Protein AF-0000000081670025 (afdb_homodimer)

Solvent-accessible surface area (backbone atoms only — not comparable to full-atom values): 29583 Å² total; per-residue (Å²): 108,69,62,56,50,52,50,50,52,45,50,52,48,30,52,49,38,34,50,50,49,58,50,45,75,77,44,78,66,76,67,54,85,48,61,70,38,29,36,35,31,32,37,15,29,43,67,49,32,28,47,32,52,45,54,45,30,77,48,47,16,35,38,36,28,29,6,68,49,45,66,37,10,43,52,39,26,49,56,33,40,72,72,73,31,54,50,47,56,45,68,40,54,57,63,38,54,66,56,44,50,53,49,46,54,48,40,39,71,75,78,37,75,51,30,30,41,34,48,47,38,66,60,72,77,62,36,47,70,87,74,43,54,67,69,47,41,51,47,19,32,30,40,37,22,53,20,53,57,48,54,45,61,59,42,44,60,61,12,56,74,65,44,38,29,34,43,33,42,54,51,28,47,43,27,78,46,40,38,17,35,27,24,47,40,11,12,12,20,8,14,31,46,17,32,50,43,4,44,50,38,32,37,58,65,73,61,42,83,36,44,42,54,26,42,33,24,40,51,62,47,67,40,61,67,54,30,48,51,45,60,32,83,89,60,40,80,77,67,36,53,45,67,59,53,25,53,50,51,52,51,30,63,31,45,62,37,50,70,45,52,38,60,70,80,53,66,49,47,59,44,54,54,48,72,44,32,73,68,17,46,48,48,50,31,56,65,23,23,46,47,55,14,39,78,52,45,65,33,64,68,75,68,81,118,108,68,64,54,50,51,48,51,52,46,50,51,48,30,51,48,36,33,49,49,50,57,49,44,76,76,44,76,67,74,68,54,86,47,63,70,36,28,35,34,31,31,38,15,30,44,70,48,32,27,48,33,52,45,55,44,32,76,48,48,16,33,38,37,28,27,7,68,49,46,68,36,11,44,52,39,26,49,56,32,39,71,72,73,30,53,50,47,57,43,68,38,53,58,64,38,53,68,56,44,48,52,48,47,55,49,40,38,73,75,76,39,75,52,31,28,41,34,48,48,37,67,60,71,76,61,37,47,70,87,73,42,54,65,69,48,41,50,47,19,32,30,40,38,23,55,20,53,55,48,55,44,61,58,41,42,59,62,12,57,75,65,42,38,29,33,42,33,41,54,51,28,48,44,28,77,47,40,38,18,36,27,24,46,39,11,12,12,20,8,14,31,45,17,32,49,44,3,44,49,36,33,36,58,66,72,62,42,82,38,44,43,54,28,43,33,25,41,50,61,46,66,41,59,67,53,30,50,53,44,60,32,81,88,60,40,82,76,67,35,56,44,65,59,51,25,51,50,50,51,50,30,63,31,45,64,38,51,70,46,52,39,60,70,81,53,65,49,47,60,44,55,54,47,70,43,31,74,67,17,46,48,48,50,31,55,66,23,23,46,48,55,15,39,78,52,45,65,34,63,70,75,69,82,119

Sequence (610 aa):
MLVLFEVTWALLKITWYNMVGVWRCFVAPAKKSLVGEIVLITGAGSGIGRLMAINFAKQGCKLVIWDIDKDGGDKTADQITALGATAHSYRCDVTNKDEVYRLAEQVKKDVGSVTILVNNAGVVAGTNFLDCPDELILRSMNVNAISNFWTVKAFAPSMIAKNHGHIVTISSMAGTGGTAGMVEYCASKFASVGFHEALYCEFVKEGYDGVHMTLVLPYKIDTGMFDGLELRRGFSPPALRPEYVADKVLHAVQTNQKILIMPRDLYIAPWLKSWLSVDAAIVLAELSGALTAMDTFVGRKKKETMLVLFEVTWALLKITWYNMVGVWRCFVAPAKKSLVGEIVLITGAGSGIGRLMAINFAKQGCKLVIWDIDKDGGDKTADQITALGATAHSYRCDVTNKDEVYRLAEQVKKDVGSVTILVNNAGVVAGTNFLDCPDELILRSMNVNAISNFWTVKAFAPSMIAKNHGHIVTISSMAGTGGTAGMVEYCASKFASVGFHEALYCEFVKEGYDGVHMTLVLPYKIDTGMFDGLELRRGFSPPALRPEYVADKVLHAVQTNQKILIMPRDLYIAPWLKSWLSVDAAIVLAELSGALTAMDTFVGRKKKET

Nearest PDB structures (foldseek):
  8g89-assembly1_A  TM=9.034E-01  e=5.245E-33  Canis lupus familiaris
  8g9v-assembly1_B  TM=9.029E-01  e=8.606E-33  Homo sapiens
  9av4-assembly1_A  TM=9.307E-01  e=5.182E-32  Homo sapiens
  9av4-assembly1_B  TM=9.512E-01  e=2.757E-31  Homo sapiens
  8g93-assembly1_A  TM=9.113E-01  e=4.871E-32  Canis lupus familiaris

Radius of gyration: 24.09 Å; Cα contacts (8 Å, |Δi|>4): 1299; chains: 2; bounding box: 64×72×58 Å

Foldseek 3Di:
DVVVVVVVVVVVVVVVVVVVVVVCVPPFDFFAQCAAAEEEEAPLLDFLNLLLQLVSLVSNYAYEYEYLPQVSQVVSQVVSVVVVGHYHYDYDDLLDLVRLLVVLVVCCVPPRAHAEYALDFAAFQQAFDVPGDPVRLVVRQSRQAVSLVSNCVNRVVVCQVVLGHEYEREAAPLLVDPEGRTRSNSVNSVNNVVVQVVVVVVCVVVPSNNYFYEYEHEYAAPDLAFPFQDWDPPLDDDHHYSNVSSVVVSSCRRRSPHYHYPPPVCVCVNVVVVPDDPVRVVVSCVVGVRHCRSVRTDGNPPPPD/DVVVVVVVVVVVVVVVVVVVVVVCVPPFDFFAQCAAAEEEEEPLLDFLNLLLQLVSLVSNYAYEYEYLPQVSQVVSQVVSVVVVGHYHYDYDDLLDLVRLLVVLVVCCVPPRAHAEYALDFAAFQQAFDVPGDPVRLVVRQSNQAVSLVSNCVNRVVVCQVVLGHEYEREAAPLLVDPEGRTRSNSVNSVNNVVVQVVVVVVCVVVPSNNYFYEYEHEYAAPDLAFPFQDWDPPLDDDHHYSNVSSVVVSSCRRRSPHYHYPPPVCVCVNVVVVPDDPVRVVVSCVVGVRHCRSVRTDGNPPPPD

pLDDT: mean 94.37, std 9.37, range [22.47, 98.94]

InterPro domains:
  IPR002347 Short-chain dehydrogenase/reductase SDR [PF00106] (38-228)
  IPR002347 Short-chain dehydrogenase/reductase SDR [PR00080] (112-123)
  IPR002347 Short-chain dehydrogenase/reductase SDR [PR00080] (165-173)
  IPR002347 Short-chain dehydrogenase/reductase SDR [PR00080] (185-204)
  IPR002347 Short-chain dehydrogenase/reductase SDR [PR00081] (38-55)
  IPR002347 Short-chain dehydrogenase/reductase SDR [PR00081] (112-123)
  IPR002347 Short-chain dehydrogenase/reductase SDR [PR00081] (159-175)
  IPR002347 Short-chain dehydrogenase/reductase SDR [PR00081] (185-204)
  IPR002347 Short-chain dehydrogenase/reductase SDR [PR00081] (209-226)
  IPR036291 NAD(P)-binding domain superfamily [SSF51735] (33-278)

Organism: Saccoglossus kowalevskii (NCBI:txid10224)

Secondary structure (DSSP, 8-state):
-HHHHHHHHHHHHHHHHHHHHHHHTTSPPPPPP-TT-EEEEETTTSHHHHHHHHHHHHTT-EEEEEES-HHHHHHHHHHHHHTT--EEEEE--TT-HHHHHHHHHHHHHHT---SEEEE---------GGGS-HHHHHHHHIIIIIHHHHHHHHHHHHHHHHT-EEEEEE--GGGTS--TT-HHHHHHHHHHHHHHHHHHHHHHHHT-TTEEEEEEEE--B-SGGGTT----BTTBPPPBPHHHHHHHHHHHHHTT-SEEEESGGGGGHHHHHHT--HHHHHHHHHHHTGGGGGGG---------/-HHHHHHHHHHHHHHHHHHHHHHHTTSPPPPPP-TT-EEEEETTTSHHHHHHHHHHHHTT-EEEEEES-HHHHHHHHHHHHHTT--EEEEE--TT-HHHHHHHHHHHHHHT---SEEEE---------GGGS-HHHHHHHHIIIIIHHHHHHHHHHHHHHHHT-EEEEEE--GGGTS--TT-HHHHHHHHHHHHHHHHHHHHHHHHT-TTEEEEEEEE--BSSGGGTT----BTTBPPPBPHHHHHHHHHHHHHTT-SEEEESGGGGGHHHHHHT--HHHHHHHHHHHTGGGGGGG---------

Structure (mmCIF, N/CA/C/O backbone):
data_AF-0000000081670025-model_v1
#
loop_
_entity.id
_entity.type
_entity.pdbx_description
1 polymer 'Retinol dehydrogenase 10-like protein'
#
loop_
_atom_site.group_PDB
_atom_site.id
_atom_site.type_symbol
_atom_site.label_atom_id
_atom_site.label_alt_id
_atom_site.label_comp_id
_atom_site.label_asym_id
_atom_site.label_entity_id
_atom_site.label_seq_id
_atom_site.pdbx_PDB_ins_code
_atom_site.Cartn_x
_atom_site.Cartn_y
_atom_site.Cartn_z
_atom_site.occupancy
_atom_site.B_iso_or_equiv
_atom_site.auth_seq_id
_atom_site.auth_comp_id
_atom_site.auth_asym_id
_atom_site.auth_atom_id
_atom_site.pdbx_PDB_model_num
ATOM 1 N N . MET A 1 1 ? 24.453 14.938 -27.469 1 65.56 1 MET A N 1
ATOM 2 C CA . MET A 1 1 ? 24.203 13.961 -28.516 1 65.56 1 MET A CA 1
ATOM 3 C C . MET A 1 1 ? 23.906 12.586 -27.938 1 65.56 1 MET A C 1
ATOM 5 O O . MET A 1 1 ? 22.906 11.961 -28.312 1 65.56 1 MET A O 1
ATOM 9 N N . LEU A 1 2 ? 24.656 12.234 -26.906 1 78 2 LEU A N 1
ATOM 10 C CA . LEU A 1 2 ? 24.484 10.914 -26.297 1 78 2 LEU A CA 1
ATOM 11 C C . LEU A 1 2 ? 23.172 10.836 -25.531 1 78 2 LEU A C 1
ATOM 13 O O . LEU A 1 2 ? 22.453 9.836 -25.609 1 78 2 LEU A O 1
ATOM 17 N N . VAL A 1 3 ? 22.812 11.961 -25.047 1 82.75 3 VAL A N 1
ATOM 18 C CA . VAL A 1 3 ? 21.578 12 -24.266 1 82.75 3 VAL A CA 1
ATOM 19 C C . VAL A 1 3 ? 20.391 11.898 -25.203 1 82.75 3 VAL A C 1
ATOM 21 O O . VAL A 1 3 ? 19.422 11.172 -24.922 1 82.75 3 VAL A O 1
ATOM 24 N N . LEU A 1 4 ? 20.531 12.508 -26.312 1 86.56 4 LEU A N 1
ATOM 25 C CA . LEU A 1 4 ? 19.438 12.484 -27.281 1 86.56 4 LEU A CA 1
ATOM 26 C C . LEU A 1 4 ? 19.234 11.07 -27.828 1 86.56 4 LEU A C 1
ATOM 28 O O . LEU A 1 4 ? 18.094 10.633 -28 1 86.56 4 LEU A O 1
ATOM 32 N N . PHE A 1 5 ? 20.312 10.438 -28.109 1 89.81 5 PHE A N 1
ATOM 33 C CA . PHE A 1 5 ? 20.234 9.062 -28.594 1 89.81 5 PHE A CA 1
ATOM 34 C C . PHE A 1 5 ? 19.609 8.156 -27.531 1 89.81 5 PHE A C 1
ATOM 36 O O . PHE A 1 5 ? 18.766 7.316 -27.859 1 89.81 5 PHE A O 1
ATOM 43 N N . GLU A 1 6 ? 20.031 8.328 -26.375 1 89.94 6 GLU A N 1
ATOM 44 C CA . GLU A 1 6 ? 19.5 7.512 -25.281 1 89.94 6 GLU A CA 1
ATOM 45 C C . GLU A 1 6 ? 18 7.711 -25.125 1 89.94 6 GLU A C 1
ATOM 47 O O . GLU A 1 6 ? 17.25 6.746 -24.922 1 89.94 6 GLU A O 1
ATOM 52 N N . VAL A 1 7 ? 17.594 8.883 -25.25 1 91.44 7 VAL A N 1
ATOM 53 C CA . VAL A 1 7 ? 16.188 9.227 -25.094 1 91.44 7 VAL A CA 1
ATOM 54 C C . VAL A 1 7 ? 15.375 8.648 -26.266 1 91.44 7 VAL A C 1
ATOM 56 O O . VAL A 1 7 ? 14.305 8.062 -26.047 1 91.44 7 VAL A O 1
ATOM 59 N N . THR A 1 8 ? 15.945 8.789 -27.422 1 93.62 8 THR A N 1
ATOM 60 C CA . THR A 1 8 ? 15.258 8.258 -28.594 1 93.62 8 THR A CA 1
ATOM 61 C C . THR A 1 8 ? 15.141 6.742 -28.516 1 93.62 8 THR A C 1
ATOM 63 O O . THR A 1 8 ? 14.086 6.18 -28.828 1 93.62 8 THR A O 1
ATOM 66 N N . TRP A 1 9 ? 16.203 6.184 -28.156 1 93.75 9 TRP A N 1
ATOM 67 C CA . TRP A 1 9 ? 16.203 4.73 -28.031 1 93.75 9 TRP A CA 1
ATOM 68 C C . TRP A 1 9 ? 15.195 4.277 -26.969 1 93.75 9 TRP A C 1
ATOM 70 O O . TRP A 1 9 ? 14.477 3.297 -27.172 1 93.75 9 TRP A O 1
ATOM 80 N N . ALA A 1 10 ? 15.172 4.98 -25.875 1 93.31 10 ALA A N 1
ATOM 81 C CA . ALA A 1 10 ? 14.211 4.676 -24.828 1 93.31 10 ALA A CA 1
ATOM 82 C C . ALA A 1 10 ? 12.781 4.824 -25.312 1 93.31 10 ALA A C 1
ATOM 84 O O . ALA A 1 10 ? 11.922 3.986 -25.031 1 93.31 10 ALA A O 1
ATOM 85 N N . LEU A 1 11 ? 12.531 5.844 -26.094 1 94.94 11 LEU A N 1
ATOM 86 C CA . LEU A 1 11 ? 11.188 6.094 -26.609 1 94.94 11 LEU A CA 1
ATOM 87 C C . LEU A 1 11 ? 10.773 4.988 -27.578 1 94.94 11 LEU A C 1
ATOM 89 O O . LEU A 1 11 ? 9.617 4.562 -27.578 1 94.94 11 LEU A O 1
ATOM 93 N N . LEU A 1 12 ? 11.703 4.531 -28.375 1 96.5 12 LEU A N 1
ATOM 94 C CA . LEU A 1 12 ? 11.43 3.436 -29.297 1 96.5 12 LEU A CA 1
ATOM 95 C C . LEU A 1 12 ? 11.094 2.154 -28.531 1 96.5 12 LEU A C 1
ATOM 97 O O . LEU A 1 12 ? 10.148 1.448 -28.875 1 96.5 12 LEU A O 1
ATOM 101 N N . LYS A 1 13 ? 11.867 1.91 -27.547 1 96.56 13 LYS A N 1
ATOM 102 C CA . LYS A 1 13 ? 11.617 0.725 -26.734 1 96.56 13 LYS A CA 1
ATOM 103 C C . LYS A 1 13 ? 10.258 0.803 -26.047 1 96.56 13 LYS A C 1
ATOM 105 O O . LYS A 1 13 ? 9.516 -0.179 -26.016 1 96.56 13 LYS A O 1
ATOM 110 N N . ILE A 1 14 ? 9.961 1.932 -25.469 1 96.5 14 ILE A N 1
ATOM 111 C CA . ILE A 1 14 ? 8.695 2.141 -24.781 1 96.5 14 ILE A CA 1
ATOM 112 C C . ILE A 1 14 ? 7.531 1.906 -25.75 1 96.5 14 ILE A C 1
ATOM 114 O O . ILE A 1 14 ? 6.574 1.201 -25.422 1 96.5 14 ILE A O 1
ATOM 118 N N . THR A 1 15 ? 7.66 2.477 -26.922 1 96.62 15 THR A N 1
ATOM 119 C CA . THR A 1 15 ? 6.625 2.297 -27.938 1 96.62 15 THR A CA 1
ATOM 120 C C . THR A 1 15 ? 6.48 0.823 -28.312 1 96.62 15 THR A C 1
ATOM 122 O O . THR A 1 15 ? 5.363 0.306 -28.391 1 96.62 15 THR A O 1
ATOM 125 N N . TRP A 1 16 ? 7.602 0.173 -28.484 1 96.25 16 TRP A N 1
ATOM 126 C CA . TRP A 1 16 ? 7.602 -1.242 -28.844 1 96.25 16 TRP A CA 1
ATOM 127 C C . TRP A 1 16 ? 6.906 -2.074 -27.766 1 96.25 16 TRP A C 1
ATOM 129 O O . TRP A 1 16 ? 6.012 -2.865 -28.078 1 96.25 16 TRP A O 1
ATOM 139 N N . TYR A 1 17 ? 7.27 -1.875 -26.547 1 95.38 17 TYR A N 1
ATOM 140 C CA . TYR A 1 17 ? 6.715 -2.666 -25.453 1 95.38 17 TYR A CA 1
ATOM 141 C C . TYR A 1 17 ? 5.223 -2.391 -25.281 1 95.38 17 TYR A C 1
ATOM 143 O O . TYR A 1 17 ? 4.453 -3.297 -24.953 1 95.38 17 TYR A O 1
ATOM 151 N N . ASN A 1 18 ? 4.812 -1.187 -25.5 1 95.44 18 ASN A N 1
ATOM 152 C CA . ASN A 1 18 ? 3.387 -0.873 -25.438 1 95.44 18 ASN A CA 1
ATOM 153 C C . ASN A 1 18 ? 2.621 -1.551 -26.578 1 95.44 18 ASN A C 1
ATOM 155 O O . ASN A 1 18 ? 1.521 -2.062 -26.375 1 95.44 18 ASN A O 1
ATOM 159 N N . MET A 1 19 ? 3.229 -1.555 -27.703 1 95.12 19 MET A N 1
ATOM 160 C CA . MET A 1 19 ? 2.6 -2.223 -28.844 1 95.12 19 MET A CA 1
ATOM 161 C C . MET A 1 19 ? 2.492 -3.725 -28.609 1 95.12 19 MET A C 1
ATOM 163 O O . MET A 1 19 ? 1.478 -4.34 -28.938 1 95.12 19 MET A O 1
ATOM 167 N N . VAL A 1 20 ? 3.504 -4.262 -28.062 1 93.12 20 VAL A N 1
ATOM 168 C CA . VAL A 1 20 ? 3.477 -5.676 -27.703 1 93.12 20 VAL A CA 1
ATOM 169 C C . VAL A 1 20 ? 2.359 -5.941 -26.703 1 93.12 20 VAL A C 1
ATOM 171 O O . VAL A 1 20 ? 1.637 -6.934 -26.812 1 93.12 20 VAL A O 1
ATOM 174 N N . GLY A 1 21 ? 2.227 -5.066 -25.734 1 90.06 21 GLY A N 1
ATOM 175 C CA . GLY A 1 21 ? 1.142 -5.18 -24.766 1 90.06 21 GLY A CA 1
ATOM 176 C C . GLY A 1 21 ? -0.23 -5.188 -25.422 1 90.06 21 GLY A C 1
ATOM 177 O O . GLY A 1 21 ? -1.079 -6.016 -25.078 1 90.06 21 GLY A O 1
ATOM 178 N N . VAL A 1 22 ? -0.394 -4.32 -26.344 1 88.94 22 VAL A N 1
ATOM 179 C CA . VAL A 1 22 ? -1.662 -4.242 -27.062 1 88.94 22 VAL A CA 1
ATOM 180 C C . VAL A 1 22 ? -1.874 -5.508 -27.891 1 88.94 22 VAL A C 1
ATOM 182 O O . VAL A 1 22 ? -2.971 -6.07 -27.906 1 88.94 22 VAL A O 1
ATOM 185 N N . TRP A 1 23 ? -0.841 -5.938 -28.516 1 90.12 23 TRP A N 1
ATOM 186 C CA . TRP A 1 23 ? -0.904 -7.148 -29.344 1 90.12 23 TRP A CA 1
ATOM 187 C C . TRP A 1 23 ? -1.292 -8.359 -28.484 1 90.12 23 TRP A C 1
ATOM 189 O O . TRP A 1 23 ? -2.076 -9.203 -28.922 1 90.12 23 TRP A O 1
ATOM 199 N N . ARG A 1 24 ? -0.839 -8.422 -27.297 1 88.5 24 ARG A N 1
ATOM 200 C CA . ARG A 1 24 ? -1.065 -9.555 -26.406 1 88.5 24 ARG A CA 1
ATOM 201 C C . ARG A 1 24 ? -2.5 -9.562 -25.891 1 88.5 24 ARG A C 1
ATOM 203 O O . ARG A 1 24 ? -2.98 -10.586 -25.406 1 88.5 24 ARG A O 1
ATOM 210 N N . CYS A 1 25 ? -3.137 -8.445 -25.938 1 82.19 25 CYS A N 1
ATOM 211 C CA . CYS A 1 25 ? -4.555 -8.414 -25.594 1 82.19 25 CYS A CA 1
ATOM 212 C C . CYS A 1 25 ? -5.375 -9.219 -26.594 1 82.19 25 CYS A C 1
ATOM 214 O O . CYS A 1 25 ? -6.477 -9.672 -26.281 1 82.19 25 CYS A O 1
ATOM 216 N N . PHE A 1 26 ? -4.758 -9.461 -27.734 1 85.25 26 PHE A N 1
ATOM 217 C CA . PHE A 1 26 ? -5.504 -10.125 -28.797 1 85.25 26 PHE A CA 1
ATOM 218 C C . PHE A 1 26 ? -4.941 -11.516 -29.062 1 85.25 26 PHE A C 1
ATOM 220 O O . PHE A 1 26 ? -5.66 -12.406 -29.516 1 85.25 26 PHE A O 1
ATOM 227 N N . VAL A 1 27 ? -3.705 -11.641 -28.828 1 87.94 27 VAL A N 1
ATOM 228 C CA . VAL A 1 27 ? -3.037 -12.914 -29.078 1 87.94 27 VAL A CA 1
ATOM 229 C C . VAL A 1 27 ? -2.271 -13.359 -27.844 1 87.94 27 VAL A C 1
ATOM 231 O O . VAL A 1 27 ? -1.305 -12.711 -27.438 1 87.94 27 VAL A O 1
ATOM 234 N N . ALA A 1 28 ? -2.756 -14.461 -27.297 1 84.19 28 ALA A N 1
ATOM 235 C CA . ALA A 1 28 ? -2.068 -14.977 -26.125 1 84.19 28 ALA A CA 1
ATOM 236 C C . ALA A 1 28 ? -0.733 -15.609 -26.5 1 84.19 28 ALA A C 1
ATOM 238 O O . ALA A 1 28 ? -0.619 -16.25 -27.547 1 84.19 28 ALA A O 1
ATOM 239 N N . PRO A 1 29 ? 0.242 -15.375 -25.641 1 90.69 29 PRO A N 1
ATOM 240 C CA . PRO A 1 29 ? 1.51 -16.062 -25.875 1 90.69 29 PRO A CA 1
ATOM 241 C C . PRO A 1 29 ? 1.4 -17.578 -25.672 1 90.69 29 PRO A C 1
ATOM 243 O O . PRO A 1 29 ? 0.372 -18.062 -25.188 1 90.69 29 PRO A O 1
ATOM 246 N N . ALA A 1 30 ? 2.43 -18.234 -26.125 1 93.88 30 ALA A N 1
ATOM 247 C CA . ALA A 1 30 ? 2.5 -19.688 -25.922 1 93.88 30 ALA A CA 1
ATOM 248 C C . ALA A 1 30 ? 2.543 -20.031 -24.438 1 93.88 30 ALA A C 1
ATOM 250 O O . ALA A 1 30 ? 3.203 -19.344 -23.656 1 93.88 30 ALA A O 1
ATOM 251 N N . LYS A 1 31 ? 1.914 -21.094 -24.062 1 97.12 31 LYS A N 1
ATOM 252 C CA . LYS A 1 31 ? 1.863 -21.547 -22.672 1 97.12 31 LYS A CA 1
ATOM 253 C C . LYS A 1 31 ? 3.098 -22.359 -22.312 1 97.12 31 LYS A C 1
ATOM 255 O O . LYS A 1 31 ? 3.561 -23.172 -23.125 1 97.12 31 LYS A O 1
ATOM 260 N N . LYS A 1 32 ? 3.66 -22.078 -21.266 1 97.62 32 LYS A N 1
ATOM 261 C CA . LYS A 1 32 ? 4.719 -22.969 -20.766 1 97.62 32 LYS A CA 1
ATOM 262 C C . LYS A 1 32 ? 4.133 -24.188 -20.062 1 97.62 32 LYS A C 1
ATOM 264 O O . LYS A 1 32 ? 3.029 -24.125 -19.516 1 97.62 32 LYS A O 1
ATOM 269 N N . SER A 1 33 ? 4.859 -25.266 -20.156 1 98.19 33 SER A N 1
ATOM 270 C CA . SER A 1 33 ? 4.477 -26.484 -19.438 1 98.19 33 SER A CA 1
ATOM 271 C C . SER A 1 33 ? 4.711 -26.312 -17.938 1 98.19 33 SER A C 1
ATOM 273 O O . SER A 1 33 ? 5.699 -25.719 -17.516 1 98.19 33 SER A O 1
ATOM 275 N N . LEU A 1 34 ? 3.84 -26.906 -17.125 1 98.62 34 LEU A N 1
ATOM 276 C CA . LEU A 1 34 ? 3.986 -26.844 -15.68 1 98.62 34 LEU A CA 1
ATOM 277 C C . LEU A 1 34 ? 4.234 -28.234 -15.109 1 98.62 34 LEU A C 1
ATOM 279 O O . LEU A 1 34 ? 4.277 -28.406 -13.883 1 98.62 34 LEU A O 1
ATOM 283 N N . VAL A 1 35 ? 4.355 -29.172 -16.016 1 98.38 35 VAL A N 1
ATOM 284 C CA . VAL A 1 35 ? 4.551 -30.562 -15.586 1 98.38 35 VAL A CA 1
ATOM 285 C C . VAL A 1 35 ? 5.789 -30.656 -14.695 1 98.38 35 VAL A C 1
ATOM 287 O O . VAL A 1 35 ? 6.859 -30.156 -15.055 1 98.38 35 VAL A O 1
ATOM 290 N N . GLY A 1 36 ? 5.613 -31.156 -13.523 1 98.06 36 GLY A N 1
ATOM 291 C CA . GLY A 1 36 ? 6.734 -31.406 -12.633 1 98.06 36 GLY A CA 1
ATOM 292 C C . GLY A 1 36 ? 7.051 -30.234 -11.719 1 98.06 36 GLY A C 1
ATOM 293 O O . GLY A 1 36 ? 7.852 -30.375 -10.789 1 98.06 36 GLY A O 1
ATOM 294 N N . GLU A 1 37 ? 6.469 -29.094 -11.961 1 98.81 37 GLU A N 1
ATOM 295 C CA . GLU A 1 37 ? 6.691 -27.953 -11.102 1 98.81 37 GLU A CA 1
ATOM 296 C C . GLU A 1 37 ? 6.16 -28.203 -9.688 1 98.81 37 GLU A C 1
ATOM 298 O O . GLU A 1 37 ? 5.18 -28.922 -9.516 1 98.81 37 GLU A O 1
ATOM 303 N N . ILE A 1 38 ? 6.789 -27.672 -8.711 1 98.94 38 ILE A N 1
ATOM 304 C CA . ILE A 1 38 ? 6.328 -27.719 -7.332 1 98.94 38 ILE A CA 1
ATOM 305 C C . ILE A 1 38 ? 5.691 -26.375 -6.961 1 98.94 38 ILE A C 1
ATOM 307 O O . ILE A 1 38 ? 6.375 -25.344 -6.902 1 98.94 38 ILE A O 1
ATOM 311 N N . VAL A 1 39 ? 4.406 -26.406 -6.703 1 98.94 39 VAL A N 1
ATOM 312 C CA . VAL A 1 39 ? 3.619 -25.203 -6.477 1 98.94 39 VAL A CA 1
ATOM 313 C C . VAL A 1 39 ? 3.201 -25.125 -5.012 1 98.94 39 VAL A C 1
ATOM 315 O O . VAL A 1 39 ? 2.578 -26.047 -4.488 1 98.94 39 VAL A O 1
ATOM 318 N N . LEU A 1 40 ? 3.617 -24.078 -4.34 1 98.94 40 LEU A N 1
ATOM 319 C CA . LEU A 1 40 ? 3.129 -23.812 -2.994 1 98.94 40 LEU A CA 1
ATOM 320 C C . LEU A 1 40 ? 2.088 -22.688 -3.008 1 98.94 40 LEU A C 1
ATOM 322 O O . LEU A 1 40 ? 2.316 -21.625 -3.59 1 98.94 40 LEU A O 1
ATOM 326 N N . ILE A 1 41 ? 0.958 -22.938 -2.438 1 98.94 41 ILE A N 1
ATOM 327 C CA . ILE A 1 41 ? -0.111 -21.953 -2.35 1 98.94 41 ILE A CA 1
ATOM 328 C C . ILE A 1 41 ? -0.482 -21.719 -0.887 1 98.94 41 ILE A C 1
ATOM 330 O O . ILE A 1 41 ? -0.789 -22.672 -0.161 1 98.94 41 ILE A O 1
ATOM 334 N N . THR A 1 42 ? -0.426 -20.5 -0.433 1 98.94 42 THR A N 1
ATOM 335 C CA . THR A 1 42 ? -0.876 -20.141 0.91 1 98.94 42 THR A CA 1
ATOM 336 C C . THR A 1 42 ? -2.385 -19.922 0.932 1 98.94 42 THR A C 1
ATOM 338 O O . THR A 1 42 ? -2.957 -19.406 -0.036 1 98.94 42 THR A O 1
ATOM 341 N N . GLY A 1 43 ? -2.988 -20.234 2.033 1 98.31 43 GLY A N 1
ATOM 342 C CA . GLY A 1 43 ? -4.434 -20.125 2.125 1 98.31 43 GLY A CA 1
ATOM 343 C C . GLY A 1 43 ? -5.172 -21.031 1.165 1 98.31 43 GLY A C 1
ATOM 344 O O . GLY A 1 43 ? -6.176 -20.641 0.572 1 98.31 43 GLY A O 1
ATOM 345 N N . ALA A 1 44 ? -4.68 -22.219 0.972 1 98.38 44 ALA A N 1
ATOM 346 C CA . ALA A 1 44 ? -5.191 -23.094 -0.081 1 98.38 44 ALA A CA 1
ATOM 347 C C . ALA A 1 44 ? -6.223 -24.078 0.471 1 98.38 44 ALA A C 1
ATOM 349 O O . ALA A 1 44 ? -6.617 -25.016 -0.212 1 98.38 44 ALA A O 1
ATOM 350 N N . GLY A 1 45 ? -6.625 -23.875 1.712 1 97.12 45 GLY A N 1
ATOM 351 C CA . GLY A 1 45 ? -7.594 -24.766 2.324 1 97.12 45 GLY A CA 1
ATOM 352 C C . GLY A 1 45 ? -9.023 -24.453 1.929 1 97.12 45 GLY A C 1
ATOM 353 O O . GLY A 1 45 ? -9.938 -25.25 2.205 1 97.12 45 GLY A O 1
ATOM 354 N N . SER A 1 46 ? -9.242 -23.328 1.257 1 93.56 46 SER A N 1
ATOM 355 C CA . SER A 1 46 ? -10.594 -22.938 0.861 1 93.56 46 SER A CA 1
ATOM 356 C C . SER A 1 46 ? -10.562 -21.953 -0.306 1 93.56 46 SER A C 1
ATOM 358 O O . SER A 1 46 ? -9.492 -21.594 -0.8 1 93.56 46 SER A O 1
ATOM 360 N N . GLY A 1 47 ? -11.719 -21.75 -0.839 1 94 47 GLY A N 1
ATOM 361 C CA . GLY A 1 47 ? -11.914 -20.656 -1.767 1 94 47 GLY A CA 1
ATOM 362 C C . GLY A 1 47 ? -11.094 -20.781 -3.033 1 94 47 GLY A C 1
ATOM 363 O O . GLY A 1 47 ? -11.031 -21.859 -3.635 1 94 47 GLY A O 1
ATOM 364 N N . ILE A 1 48 ? -10.539 -19.688 -3.438 1 96.69 48 ILE A N 1
ATOM 365 C CA . ILE A 1 48 ? -9.82 -19.656 -4.703 1 96.69 48 ILE A CA 1
ATOM 366 C C . ILE A 1 48 ? -8.492 -20.406 -4.559 1 96.69 48 ILE A C 1
ATOM 368 O O . ILE A 1 48 ? -7.973 -20.938 -5.535 1 96.69 48 ILE A O 1
ATOM 372 N N . GLY A 1 49 ? -7.953 -20.422 -3.279 1 98.31 49 GLY A N 1
ATOM 373 C CA . GLY A 1 49 ? -6.73 -21.172 -3.039 1 98.31 49 GLY A CA 1
ATOM 374 C C . GLY A 1 49 ? -6.867 -22.641 -3.359 1 98.31 49 GLY A C 1
ATOM 375 O O . GLY A 1 49 ? -6.012 -23.219 -4.035 1 98.31 49 GLY A O 1
ATOM 376 N N . ARG A 1 50 ? -7.941 -23.203 -2.883 1 98.38 50 ARG A N 1
ATOM 377 C CA . ARG A 1 50 ? -8.219 -24.594 -3.162 1 98.38 50 ARG A CA 1
ATOM 378 C C . ARG A 1 50 ? -8.391 -24.844 -4.66 1 98.38 50 ARG A C 1
ATOM 380 O O . ARG A 1 50 ? -7.805 -25.781 -5.211 1 98.38 50 ARG A O 1
ATOM 387 N N . LEU A 1 51 ? -9.133 -23.969 -5.305 1 98.56 51 LEU A N 1
ATOM 388 C CA . LEU A 1 51 ? -9.422 -24.125 -6.73 1 98.56 51 LEU A CA 1
ATOM 389 C C . LEU A 1 51 ? -8.148 -23.984 -7.555 1 98.56 51 LEU A C 1
ATOM 391 O O . LEU A 1 51 ? -7.945 -24.703 -8.531 1 98.56 51 LEU A O 1
ATOM 395 N N . MET A 1 52 ? -7.277 -23.062 -7.188 1 98.88 52 MET A N 1
ATOM 396 C CA . MET A 1 52 ? -5.996 -22.906 -7.871 1 98.88 52 MET A CA 1
ATOM 397 C C . MET A 1 52 ? -5.145 -24.156 -7.715 1 98.88 52 MET A C 1
ATOM 399 O O . MET A 1 52 ? -4.52 -24.625 -8.672 1 98.88 52 MET A O 1
ATOM 403 N N . ALA A 1 53 ? -5.141 -24.672 -6.469 1 98.88 53 ALA A N 1
ATOM 404 C CA . ALA A 1 53 ? -4.363 -25.891 -6.211 1 98.88 53 ALA A CA 1
ATOM 405 C C . ALA A 1 53 ? -4.809 -27.031 -7.113 1 98.88 53 ALA A C 1
ATOM 407 O O . ALA A 1 53 ? -3.977 -27.719 -7.715 1 98.88 53 ALA A O 1
ATOM 408 N N . ILE A 1 54 ? -6.07 -27.188 -7.227 1 98.81 54 ILE A N 1
ATOM 409 C CA . ILE A 1 54 ? -6.645 -28.25 -8.062 1 98.81 54 ILE A CA 1
ATOM 410 C C . ILE A 1 54 ? -6.27 -28 -9.523 1 98.81 54 ILE A C 1
ATOM 412 O O . ILE A 1 54 ? -5.879 -28.938 -10.227 1 98.81 54 ILE A O 1
ATOM 416 N N . ASN A 1 55 ? -6.352 -26.766 -9.984 1 98.88 55 ASN A N 1
ATOM 417 C CA . ASN A 1 55 ? -6.012 -26.422 -11.359 1 98.88 55 ASN A CA 1
ATOM 418 C C . ASN A 1 55 ? -4.555 -26.734 -11.68 1 98.88 55 ASN A C 1
ATOM 420 O O . ASN A 1 55 ? -4.25 -27.312 -12.727 1 98.88 55 ASN A O 1
ATOM 424 N N . PHE A 1 56 ? -3.666 -26.375 -10.789 1 98.88 56 PHE A N 1
ATOM 425 C CA . PHE A 1 56 ? -2.252 -26.656 -10.992 1 98.88 56 PHE A CA 1
ATOM 426 C C . PHE A 1 56 ? -1.991 -28.156 -10.977 1 98.88 56 PHE A C 1
ATOM 428 O O . PHE A 1 56 ? -1.156 -28.656 -11.734 1 98.88 56 PHE A O 1
ATOM 435 N N . ALA A 1 57 ? -2.719 -28.906 -10.133 1 98.81 57 ALA A N 1
ATOM 436 C CA . ALA A 1 57 ? -2.584 -30.359 -10.07 1 98.81 57 ALA A CA 1
ATOM 437 C C . ALA A 1 57 ? -2.928 -31 -11.414 1 98.81 57 ALA A C 1
ATOM 439 O O . ALA A 1 57 ? -2.229 -31.891 -11.875 1 98.81 57 ALA A O 1
ATOM 440 N N . LYS A 1 58 ? -3.947 -30.484 -12 1 98.69 58 LYS A N 1
ATOM 441 C CA . LYS A 1 58 ? -4.41 -31 -13.281 1 98.69 58 LYS A CA 1
ATOM 442 C C . LYS A 1 58 ? -3.375 -30.766 -14.375 1 98.69 58 LYS A C 1
ATOM 444 O O . LYS A 1 58 ? -3.438 -31.391 -15.438 1 98.69 58 LYS A O 1
ATOM 449 N N . GLN A 1 59 ? -2.395 -29.859 -14.156 1 98.56 59 GLN A N 1
ATOM 450 C CA . GLN A 1 59 ? -1.345 -29.578 -15.125 1 98.56 59 GLN A CA 1
ATOM 451 C C . GLN A 1 59 ? -0.107 -30.422 -14.867 1 98.56 59 GLN A C 1
ATOM 453 O O . GLN A 1 59 ? 0.933 -30.234 -15.5 1 98.56 59 GLN A O 1
ATOM 458 N N . GLY A 1 60 ? -0.179 -31.328 -13.867 1 98.38 60 GLY A N 1
ATOM 459 C CA . GLY A 1 60 ? 0.931 -32.219 -13.586 1 98.38 60 GLY A CA 1
ATOM 460 C C . GLY A 1 60 ? 1.878 -31.703 -12.531 1 98.38 60 GLY A C 1
ATOM 461 O O . GLY A 1 60 ? 3 -32.188 -12.383 1 98.38 60 GLY A O 1
ATOM 462 N N . CYS A 1 61 ? 1.478 -30.719 -11.766 1 98.75 61 CYS A N 1
ATOM 463 C CA . CYS A 1 61 ? 2.309 -30.125 -10.719 1 98.75 61 CYS A CA 1
ATOM 464 C C . CYS A 1 61 ? 2.217 -30.938 -9.43 1 98.75 61 CYS A C 1
ATOM 466 O O . CYS A 1 61 ? 1.238 -31.656 -9.211 1 98.75 61 CYS A O 1
ATOM 468 N N . LYS A 1 62 ? 3.244 -30.844 -8.633 1 98.75 62 LYS A N 1
ATOM 469 C CA . LYS A 1 62 ? 3.188 -31.234 -7.23 1 98.75 62 LYS A CA 1
ATOM 470 C C . LYS A 1 62 ? 2.779 -30.062 -6.344 1 98.75 62 LYS A C 1
ATOM 472 O O . LYS A 1 62 ? 3.283 -28.953 -6.508 1 98.75 62 LYS A O 1
ATOM 477 N N . LEU A 1 63 ? 1.904 -30.375 -5.414 1 98.88 63 LEU A N 1
ATOM 478 C CA . LEU A 1 63 ? 1.328 -29.25 -4.688 1 98.88 63 LEU A CA 1
ATOM 479 C C . LEU A 1 63 ? 1.735 -29.281 -3.217 1 98.88 63 LEU A C 1
ATOM 481 O O . LEU A 1 63 ? 1.786 -30.359 -2.609 1 98.88 63 LEU A O 1
ATOM 485 N N . VAL A 1 64 ? 2.082 -28.156 -2.693 1 98.94 64 VAL A N 1
ATOM 486 C CA . VAL A 1 64 ? 2.262 -27.906 -1.268 1 98.94 64 VAL A CA 1
ATOM 487 C C . VAL A 1 64 ? 1.185 -26.938 -0.779 1 98.94 64 VAL A C 1
ATOM 489 O O . VAL A 1 64 ? 1.124 -25.781 -1.223 1 98.94 64 VAL A O 1
ATOM 492 N N . ILE A 1 65 ? 0.359 -27.422 0.145 1 98.88 65 ILE A N 1
ATOM 493 C CA . ILE A 1 65 ? -0.799 -26.672 0.628 1 98.88 65 ILE A CA 1
ATOM 494 C C . ILE A 1 65 ? -0.5 -26.094 2.01 1 98.88 65 ILE A C 1
ATOM 496 O O . ILE A 1 65 ? -0.295 -26.844 2.971 1 98.88 65 ILE A O 1
ATOM 500 N N . TRP A 1 66 ? -0.411 -24.781 2.111 1 98.94 66 TRP A N 1
ATOM 501 C CA . TRP A 1 66 ? -0.288 -24.109 3.398 1 98.94 66 TRP A CA 1
ATOM 502 C C . TRP A 1 66 ? -1.606 -23.453 3.797 1 98.94 66 TRP A C 1
ATOM 504 O O . TRP A 1 66 ? -2.213 -22.734 3.004 1 98.94 66 TRP A O 1
ATOM 514 N N . ASP A 1 67 ? -2.047 -23.719 4.953 1 98.69 67 ASP A N 1
ATOM 515 C CA . ASP A 1 67 ? -3.221 -23.062 5.516 1 98.69 67 ASP A CA 1
ATOM 516 C C . ASP A 1 67 ? -3.195 -23.109 7.039 1 98.69 67 ASP A C 1
ATOM 518 O O . ASP A 1 67 ? -2.689 -24.062 7.633 1 98.69 67 ASP A O 1
ATOM 522 N N . ILE A 1 68 ? -3.701 -22.062 7.59 1 98.38 68 ILE A N 1
ATOM 523 C CA . ILE A 1 68 ? -3.814 -22.047 9.039 1 98.38 68 ILE A CA 1
ATOM 524 C C . ILE A 1 68 ? -4.867 -23.062 9.484 1 98.38 68 ILE A C 1
ATOM 526 O O . ILE A 1 68 ? -4.781 -23.609 10.586 1 98.38 68 ILE A O 1
ATOM 530 N N . ASP A 1 69 ? -5.867 -23.281 8.664 1 97.69 69 ASP A N 1
ATOM 531 C CA . ASP A 1 69 ? -6.863 -24.344 8.852 1 97.69 69 ASP A CA 1
ATOM 532 C C . ASP A 1 69 ? -6.352 -25.688 8.336 1 97.69 69 ASP A C 1
ATOM 534 O O . ASP A 1 69 ? -6.512 -26 7.16 1 97.69 69 ASP A O 1
ATOM 538 N N . LYS A 1 70 ? -5.863 -26.484 9.234 1 97.62 70 LYS A N 1
ATOM 539 C CA . LYS A 1 70 ? -5.262 -27.75 8.852 1 97.62 70 LYS A CA 1
ATOM 540 C C . LYS A 1 70 ? -6.281 -28.656 8.172 1 97.62 70 LYS A C 1
ATOM 542 O O . LYS A 1 70 ? -5.973 -29.312 7.168 1 97.62 70 LYS A O 1
ATOM 547 N N . ASP A 1 71 ? -7.449 -28.688 8.695 1 98.25 71 ASP A N 1
ATOM 548 C CA . ASP A 1 71 ? -8.492 -29.547 8.141 1 98.25 71 ASP A CA 1
ATOM 549 C C . ASP A 1 71 ? -8.828 -29.141 6.707 1 98.25 71 ASP A C 1
ATOM 551 O O . ASP A 1 71 ? -8.984 -29.984 5.832 1 98.25 71 ASP A O 1
ATOM 555 N N . GLY A 1 72 ? -8.992 -27.828 6.496 1 98.19 72 GLY A N 1
ATOM 556 C CA . GLY A 1 72 ? -9.242 -27.344 5.152 1 98.19 72 GLY A CA 1
ATOM 557 C C . GLY A 1 72 ? -8.133 -27.688 4.176 1 98.19 72 GLY A C 1
ATOM 558 O O . GLY A 1 72 ? -8.398 -28.109 3.049 1 98.19 72 GLY A O 1
ATOM 559 N N . GLY A 1 73 ? -6.902 -27.578 4.66 1 98.62 73 GLY A N 1
ATOM 560 C CA . GLY A 1 73 ? -5.762 -27.922 3.826 1 98.62 73 GLY A CA 1
ATOM 561 C C . GLY A 1 73 ? -5.711 -29.391 3.471 1 98.62 73 GLY A C 1
ATOM 562 O O . GLY A 1 73 ? -5.414 -29.75 2.33 1 98.62 73 GLY A O 1
ATOM 563 N N . ASP A 1 74 ? -5.992 -30.203 4.449 1 98.62 74 ASP A N 1
ATOM 564 C CA . ASP A 1 74 ? -5.984 -31.641 4.23 1 98.62 74 ASP A CA 1
ATOM 565 C C . ASP A 1 74 ? -7.066 -32.062 3.234 1 98.62 74 ASP A C 1
ATOM 567 O O . ASP A 1 74 ? -6.852 -32.938 2.4 1 98.62 74 ASP A O 1
ATOM 571 N N . LYS A 1 75 ? -8.227 -31.406 3.379 1 98.56 75 LYS A N 1
ATOM 572 C CA . LYS A 1 75 ? -9.297 -31.688 2.428 1 98.56 75 LYS A CA 1
ATOM 573 C C . LYS A 1 75 ? -8.875 -31.344 1.004 1 98.56 75 LYS A C 1
ATOM 575 O O . LYS A 1 75 ? -9.172 -32.094 0.065 1 98.56 75 LYS A O 1
ATOM 580 N N . THR A 1 76 ? -8.219 -30.203 0.865 1 98.75 76 THR A N 1
ATOM 581 C CA . THR A 1 76 ? -7.699 -29.812 -0.442 1 98.75 76 THR A CA 1
ATOM 582 C C . THR A 1 76 ? -6.688 -30.844 -0.95 1 98.75 76 THR A C 1
ATOM 584 O O . THR A 1 76 ? -6.746 -31.25 -2.109 1 98.75 76 THR A O 1
ATOM 587 N N . ALA A 1 77 ? -5.797 -31.297 -0.12 1 98.75 77 ALA A N 1
ATOM 588 C CA . ALA A 1 77 ? -4.793 -32.281 -0.489 1 98.75 77 ALA A CA 1
ATOM 589 C C . ALA A 1 77 ? -5.449 -33.594 -0.913 1 98.75 77 ALA A C 1
ATOM 591 O O . ALA A 1 77 ? -5.02 -34.219 -1.88 1 98.75 77 ALA A O 1
ATOM 592 N N . ASP A 1 78 ? -6.469 -33.969 -0.195 1 98.62 78 ASP A N 1
ATOM 593 C CA . ASP A 1 78 ? -7.195 -35.188 -0.517 1 98.62 78 ASP A CA 1
ATOM 594 C C . ASP A 1 78 ? -7.816 -35.094 -1.909 1 98.62 78 ASP A C 1
ATOM 596 O O . ASP A 1 78 ? -7.793 -36.062 -2.664 1 98.62 78 ASP A O 1
ATOM 600 N N . GLN A 1 79 ? -8.391 -33.969 -2.188 1 98.5 79 GLN A N 1
ATOM 601 C CA . GLN A 1 79 ? -8.992 -33.781 -3.502 1 98.5 79 GLN A CA 1
ATOM 602 C C . GLN A 1 79 ? -7.949 -33.906 -4.609 1 98.5 79 GLN A C 1
ATOM 604 O O . GLN A 1 79 ? -8.219 -34.469 -5.664 1 98.5 79 GLN A O 1
ATOM 609 N N . ILE A 1 80 ? -6.812 -33.375 -4.367 1 98.62 80 ILE A N 1
ATOM 610 C CA . ILE A 1 80 ? -5.727 -33.406 -5.34 1 98.62 80 ILE A CA 1
ATOM 611 C C . ILE A 1 80 ? -5.227 -34.812 -5.523 1 98.62 80 ILE A C 1
ATOM 613 O O . ILE A 1 80 ? -5.004 -35.281 -6.648 1 98.62 80 ILE A O 1
ATOM 617 N N . THR A 1 81 ? -5.062 -35.5 -4.418 1 98.19 81 THR A N 1
ATOM 618 C CA . THR A 1 81 ? -4.602 -36.906 -4.469 1 98.19 81 THR A CA 1
ATOM 619 C C . THR A 1 81 ? -5.613 -37.781 -5.199 1 98.19 81 THR A C 1
ATOM 621 O O . THR A 1 81 ? -5.234 -38.719 -5.895 1 98.19 81 THR A O 1
ATOM 624 N N . ALA A 1 82 ? -6.855 -37.438 -5.027 1 97.88 82 ALA A N 1
ATOM 625 C CA . ALA A 1 82 ? -7.914 -38.188 -5.715 1 97.88 82 ALA A CA 1
ATOM 626 C C . ALA A 1 82 ? -7.809 -38 -7.227 1 97.88 82 ALA A C 1
ATOM 628 O O . ALA A 1 82 ? -8.273 -38.875 -7.988 1 97.88 82 ALA A O 1
ATOM 629 N N . LEU A 1 83 ? -7.203 -36.969 -7.688 1 97 83 LEU A N 1
ATOM 630 C CA . LEU A 1 83 ? -6.992 -36.688 -9.109 1 97 83 LEU A CA 1
ATOM 631 C C . LEU A 1 83 ? -5.746 -37.406 -9.609 1 97 83 LEU A C 1
ATOM 633 O O . LEU A 1 83 ? -5.445 -37.375 -10.805 1 97 83 LEU A O 1
ATOM 637 N N . GLY A 1 84 ? -4.973 -38.062 -8.734 1 97.06 84 GLY A N 1
ATOM 638 C CA . GLY A 1 84 ? -3.756 -38.75 -9.102 1 97.06 84 GLY A CA 1
ATOM 639 C C . GLY A 1 84 ? -2.508 -37.906 -8.984 1 97.06 84 GLY A C 1
ATOM 640 O O . GLY A 1 84 ? -1.427 -38.312 -9.414 1 97.06 84 GLY A O 1
ATOM 641 N N . ALA A 1 85 ? -2.652 -36.719 -8.453 1 97.75 85 ALA A N 1
ATOM 642 C CA . ALA A 1 85 ? -1.521 -35.812 -8.266 1 97.75 85 ALA A CA 1
ATOM 643 C C . ALA A 1 85 ? -0.99 -35.906 -6.84 1 97.75 85 ALA A C 1
ATOM 645 O O . ALA A 1 85 ? -1.607 -36.531 -5.973 1 97.75 85 ALA A O 1
ATOM 646 N N . THR A 1 86 ? 0.145 -35.375 -6.598 1 98.31 86 THR A N 1
ATOM 647 C CA . THR A 1 86 ? 0.779 -35.375 -5.285 1 98.31 86 THR A CA 1
ATOM 648 C C . THR A 1 86 ? 0.536 -34.031 -4.57 1 98.31 86 THR A C 1
ATOM 650 O O . THR A 1 86 ? 0.699 -32.969 -5.16 1 98.31 86 THR A O 1
ATOM 653 N N . ALA A 1 87 ? 0.149 -34.125 -3.318 1 98.62 87 ALA A N 1
ATOM 654 C CA . ALA A 1 87 ? -0.06 -32.938 -2.5 1 98.62 87 ALA A CA 1
ATOM 655 C C . ALA A 1 87 ? 0.411 -33.156 -1.067 1 98.62 87 ALA A C 1
ATOM 657 O O . ALA A 1 87 ? 0.237 -34.25 -0.515 1 98.62 87 ALA A O 1
ATOM 658 N N . HIS A 1 88 ? 1.08 -32.188 -0.51 1 98.62 88 HIS A N 1
ATOM 659 C CA . HIS A 1 88 ? 1.479 -32.156 0.893 1 98.62 88 HIS A CA 1
ATOM 660 C C . HIS A 1 88 ? 0.845 -30.953 1.608 1 98.62 88 HIS A C 1
ATOM 662 O O . HIS A 1 88 ? 0.973 -29.812 1.16 1 98.62 88 HIS A O 1
ATOM 668 N N . SER A 1 89 ? 0.14 -31.266 2.639 1 98.69 89 SER A N 1
ATOM 669 C CA . SER A 1 89 ? -0.548 -30.219 3.396 1 98.69 89 SER A CA 1
ATOM 670 C C . SER A 1 89 ? 0.159 -29.938 4.719 1 98.69 89 SER A C 1
ATOM 672 O O . SER A 1 89 ? 0.562 -30.875 5.422 1 98.69 89 SER A O 1
ATOM 674 N N . TYR A 1 90 ? 0.425 -28.688 5.02 1 98.69 90 TYR A N 1
ATOM 675 C CA . TYR A 1 90 ? 1.013 -28.25 6.277 1 98.69 90 TYR A CA 1
ATOM 676 C C . TYR A 1 90 ? 0.16 -27.156 6.926 1 98.69 90 TYR A C 1
ATOM 678 O O . TYR A 1 90 ? -0.358 -26.281 6.234 1 98.69 90 TYR A O 1
ATOM 686 N N . ARG A 1 91 ? -0.077 -27.219 8.227 1 98.69 91 ARG A N 1
ATOM 687 C CA . ARG A 1 91 ? -0.603 -26.062 8.938 1 98.69 91 ARG A CA 1
ATOM 688 C C . ARG A 1 91 ? 0.436 -24.938 9.008 1 98.69 91 ARG A C 1
ATOM 690 O O . ARG A 1 91 ? 1.555 -25.156 9.484 1 98.69 91 ARG A O 1
ATOM 697 N N . CYS A 1 92 ? 0.086 -23.781 8.539 1 98.69 92 CYS A N 1
ATOM 698 C CA . CYS A 1 92 ? 1.041 -22.688 8.547 1 98.69 92 CYS A CA 1
ATOM 699 C C . CYS A 1 92 ? 0.344 -21.359 8.836 1 98.69 92 CYS A C 1
ATOM 701 O O . CYS A 1 92 ? -0.583 -20.969 8.125 1 98.69 92 CYS A O 1
ATOM 703 N N . ASP A 1 93 ? 0.698 -20.766 9.867 1 98.75 93 ASP A N 1
ATOM 704 C CA . ASP A 1 93 ? 0.375 -19.359 10.078 1 98.75 93 ASP A CA 1
ATOM 705 C C . ASP A 1 93 ? 1.39 -18.453 9.383 1 98.75 93 ASP A C 1
ATOM 707 O O . ASP A 1 93 ? 2.48 -18.219 9.906 1 98.75 93 ASP A O 1
ATOM 711 N N . VAL A 1 94 ? 0.984 -17.875 8.289 1 98.81 94 VAL A N 1
ATOM 712 C CA . VAL A 1 94 ? 1.917 -17.141 7.441 1 98.81 94 VAL A CA 1
ATOM 713 C C . VAL A 1 94 ? 2.367 -15.867 8.148 1 98.81 94 VAL A C 1
ATOM 715 O O . VAL A 1 94 ? 3.332 -15.227 7.727 1 98.81 94 VAL A O 1
ATOM 718 N N . THR A 1 95 ? 1.615 -15.445 9.211 1 98.56 95 THR A N 1
ATOM 719 C CA . THR A 1 95 ? 1.991 -14.234 9.93 1 98.56 95 THR A CA 1
ATOM 720 C C . THR A 1 95 ? 3.16 -14.508 10.875 1 98.56 95 THR A C 1
ATOM 722 O O . THR A 1 95 ? 3.781 -13.578 11.391 1 98.56 95 THR A O 1
ATOM 725 N N . ASN A 1 96 ? 3.438 -15.75 11.148 1 98.62 96 ASN A N 1
ATOM 726 C CA . ASN A 1 96 ? 4.559 -16.156 11.992 1 98.62 96 ASN A CA 1
ATOM 727 C C . ASN A 1 96 ? 5.809 -16.438 11.164 1 98.62 96 ASN A C 1
ATOM 729 O O . ASN A 1 96 ? 5.98 -17.547 10.656 1 98.62 96 ASN A O 1
ATOM 733 N N . LYS A 1 97 ? 6.688 -15.508 11.117 1 98.38 97 LYS A N 1
ATOM 734 C CA . LYS A 1 97 ? 7.852 -15.586 10.234 1 98.38 97 LYS A CA 1
ATOM 735 C C . LYS A 1 97 ? 8.703 -16.812 10.562 1 98.38 97 LYS A C 1
ATOM 737 O O . LYS A 1 97 ? 9.195 -17.484 9.656 1 98.38 97 LYS A O 1
ATOM 742 N N . ASP A 1 98 ? 8.883 -17.094 11.82 1 98.5 98 ASP A N 1
ATOM 743 C CA . ASP A 1 98 ? 9.703 -18.234 12.211 1 98.5 98 ASP A CA 1
ATOM 744 C C . ASP A 1 98 ? 9.07 -19.547 11.75 1 98.5 98 ASP A C 1
ATOM 746 O O . ASP A 1 98 ? 9.773 -20.453 11.312 1 98.5 98 ASP A O 1
ATOM 750 N N . GLU A 1 99 ? 7.812 -19.625 11.852 1 98.69 99 GLU A N 1
ATOM 751 C CA . GLU A 1 99 ? 7.098 -20.797 11.367 1 98.69 99 GLU A CA 1
ATOM 752 C C . GLU A 1 99 ? 7.234 -20.938 9.852 1 98.69 99 GLU A C 1
ATOM 754 O O . GLU A 1 99 ? 7.441 -22.047 9.344 1 98.69 99 GLU A O 1
ATOM 759 N N . VAL A 1 100 ? 7.168 -19.859 9.148 1 98.88 100 VAL A N 1
ATOM 760 C CA . VAL A 1 100 ? 7.297 -19.859 7.691 1 98.88 100 VAL A CA 1
ATOM 761 C C . VAL A 1 100 ? 8.672 -20.391 7.293 1 98.88 100 VAL A C 1
ATOM 763 O O . VAL A 1 100 ? 8.781 -21.266 6.441 1 98.88 100 VAL A O 1
ATOM 766 N N . TYR A 1 101 ? 9.695 -19.906 7.914 1 98.75 101 TYR A N 1
ATOM 767 C CA . TYR A 1 101 ? 11.055 -20.312 7.566 1 98.75 101 TYR A 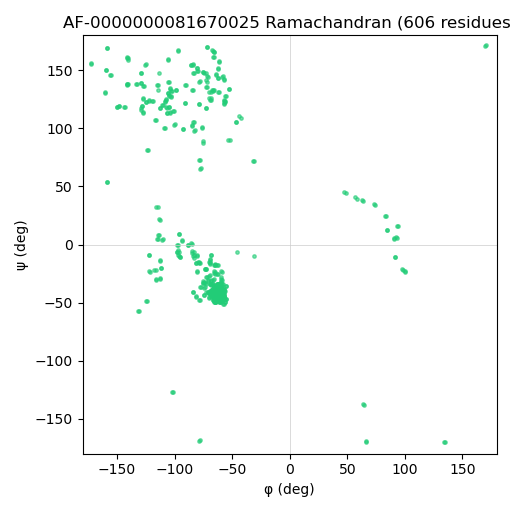CA 1
ATOM 768 C C . TYR A 1 101 ? 11.297 -21.766 7.926 1 98.75 101 TYR A C 1
ATOM 770 O O . TYR A 1 101 ? 11.891 -22.516 7.152 1 98.75 101 TYR A O 1
ATOM 778 N N . ARG A 1 102 ? 10.805 -22.141 9.102 1 98.62 102 ARG A N 1
ATOM 779 C CA . ARG A 1 102 ? 10.945 -23.531 9.523 1 98.62 102 ARG A CA 1
ATOM 780 C C . ARG A 1 102 ? 10.219 -24.469 8.57 1 98.62 102 ARG A C 1
ATOM 782 O O . ARG A 1 102 ? 10.781 -25.484 8.133 1 98.62 102 ARG A O 1
ATOM 789 N N . LEU A 1 103 ? 9.008 -24.156 8.211 1 98.75 103 LEU A N 1
ATOM 790 C CA . LEU A 1 103 ? 8.211 -25 7.332 1 98.75 103 LEU A CA 1
ATOM 791 C C . LEU A 1 103 ? 8.789 -25.016 5.922 1 98.75 103 LEU A C 1
ATOM 793 O O . LEU A 1 103 ? 8.695 -26.031 5.219 1 98.75 103 LEU A O 1
ATOM 797 N N . ALA A 1 104 ? 9.344 -23.891 5.484 1 98.88 104 ALA A N 1
ATOM 798 C CA . ALA A 1 104 ? 9.984 -23.859 4.168 1 98.88 104 ALA A CA 1
ATOM 799 C C . ALA A 1 104 ? 11.109 -24.875 4.078 1 98.88 104 ALA A C 1
ATOM 801 O O . ALA A 1 104 ? 11.266 -25.562 3.057 1 98.88 104 ALA A O 1
ATOM 802 N N . GLU A 1 105 ? 11.891 -24.984 5.125 1 98.5 105 GLU A N 1
ATOM 803 C CA . GLU A 1 105 ? 12.953 -25.984 5.16 1 98.5 105 GLU A CA 1
ATOM 804 C C . GLU A 1 105 ? 12.383 -27.406 5.141 1 98.5 105 GLU A C 1
ATOM 806 O O . GLU A 1 105 ? 12.922 -28.281 4.473 1 98.5 105 GLU A O 1
ATOM 811 N N . GLN A 1 106 ? 11.344 -27.562 5.887 1 98.62 106 GLN A N 1
ATOM 812 C CA . GLN A 1 106 ? 10.688 -28.859 5.914 1 98.62 106 GLN A CA 1
ATOM 813 C C . GLN A 1 106 ? 10.156 -29.234 4.535 1 98.62 106 GLN A C 1
ATOM 815 O O . GLN A 1 106 ? 10.266 -30.391 4.113 1 98.62 106 GLN A O 1
ATOM 820 N N . VAL A 1 107 ? 9.539 -28.297 3.83 1 98.75 107 VAL A N 1
ATOM 821 C CA . VAL A 1 107 ? 9.016 -28.516 2.486 1 98.75 107 VAL A CA 1
ATOM 822 C C . VAL A 1 107 ? 10.148 -28.906 1.547 1 98.75 107 VAL A C 1
ATOM 824 O O . VAL A 1 107 ? 10 -29.828 0.737 1 98.75 107 VAL A O 1
ATOM 827 N N . LYS A 1 108 ? 11.242 -28.203 1.646 1 98.31 108 LYS A N 1
ATOM 828 C CA . LYS A 1 108 ? 12.398 -28.516 0.815 1 98.31 108 LYS A CA 1
ATOM 829 C C . LYS A 1 108 ? 12.844 -29.969 1.017 1 98.31 108 LYS A C 1
ATOM 831 O O . LYS A 1 108 ? 13.18 -30.656 0.053 1 98.31 108 LYS A O 1
ATOM 836 N N . LYS A 1 109 ? 12.797 -30.406 2.229 1 98.12 109 LYS A N 1
ATOM 837 C CA . LYS A 1 109 ? 13.219 -31.766 2.562 1 98.12 109 LYS A CA 1
ATOM 838 C C . LYS A 1 109 ? 12.188 -32.781 2.102 1 98.12 109 LYS A C 1
ATOM 840 O O . LYS A 1 109 ? 12.539 -33.812 1.512 1 98.12 109 LYS A O 1
ATOM 845 N N . ASP A 1 110 ? 10.914 -32.469 2.348 1 98.12 110 ASP A N 1
ATOM 846 C CA . ASP A 1 110 ? 9.836 -33.406 2.115 1 98.12 110 ASP A CA 1
ATOM 847 C C . ASP A 1 110 ? 9.492 -33.5 0.63 1 98.12 110 ASP A C 1
ATOM 849 O O . ASP A 1 110 ? 9.109 -34.562 0.139 1 98.12 110 ASP A O 1
ATOM 853 N N . VAL A 1 111 ? 9.562 -32.438 -0.059 1 98.25 111 VAL A N 1
ATOM 854 C CA . VAL A 1 111 ? 8.969 -32.344 -1.393 1 98.25 111 VAL A CA 1
ATOM 855 C C . VAL A 1 111 ? 10.039 -31.906 -2.398 1 98.25 111 VAL A C 1
ATOM 857 O O . VAL A 1 111 ? 10.18 -32.531 -3.461 1 98.25 111 VAL A O 1
ATOM 860 N N . GLY A 1 112 ? 10.789 -30.875 -2.098 1 98.19 112 GLY A N 1
ATOM 861 C CA . GLY A 1 112 ? 11.773 -30.281 -2.986 1 98.19 112 GLY A CA 1
ATOM 862 C C . GLY A 1 112 ? 11.703 -28.766 -3.025 1 98.19 112 GLY A C 1
ATOM 863 O O . GLY A 1 112 ? 11.016 -28.156 -2.205 1 98.19 112 GLY A O 1
ATOM 864 N N . SER A 1 113 ? 12.445 -28.188 -3.992 1 98.38 113 SER A N 1
ATOM 865 C CA . SER A 1 113 ? 12.484 -26.734 -4.117 1 98.38 113 SER A CA 1
ATOM 866 C C . SER A 1 113 ? 11.234 -26.219 -4.816 1 98.38 113 SER A C 1
ATOM 868 O O . SER A 1 113 ? 10.961 -26.562 -5.965 1 98.38 113 SER A O 1
ATOM 870 N N . VAL A 1 114 ? 10.523 -25.391 -4.148 1 98.88 114 VAL A N 1
ATOM 871 C CA . VAL A 1 114 ? 9.336 -24.766 -4.711 1 98.88 114 VAL A CA 1
ATOM 872 C C . VAL A 1 114 ? 9.719 -23.922 -5.926 1 98.88 114 VAL A C 1
ATOM 874 O O . VAL A 1 114 ? 10.648 -23.109 -5.863 1 98.88 114 VAL A O 1
ATOM 877 N N . THR A 1 115 ? 9 -24.109 -7.004 1 98.88 115 THR A N 1
ATOM 878 C CA . THR A 1 115 ? 9.312 -23.375 -8.227 1 98.88 115 THR A CA 1
ATOM 879 C C . THR A 1 115 ? 8.219 -22.375 -8.555 1 98.88 115 THR A C 1
ATOM 881 O O . THR A 1 115 ? 8.422 -21.453 -9.359 1 98.88 115 THR A O 1
ATOM 884 N N . ILE A 1 116 ? 7.008 -22.531 -8.031 1 98.94 116 ILE A N 1
ATOM 885 C CA . ILE A 1 116 ? 5.918 -21.562 -8.148 1 98.94 116 ILE A CA 1
ATOM 886 C C . ILE A 1 116 ? 5.344 -21.266 -6.77 1 98.94 116 ILE A C 1
ATOM 888 O O . ILE A 1 116 ? 4.914 -22.172 -6.059 1 98.94 116 ILE A O 1
ATOM 892 N N . LEU A 1 117 ? 5.445 -20.078 -6.352 1 98.94 117 LEU A N 1
ATOM 893 C CA . LEU A 1 117 ? 4.891 -19.609 -5.086 1 98.94 117 LEU A CA 1
ATOM 894 C C . LEU A 1 117 ? 3.672 -18.719 -5.32 1 98.94 117 LEU A C 1
ATOM 896 O O . LEU A 1 117 ? 3.758 -17.703 -6.016 1 98.94 117 LEU A O 1
ATOM 900 N N . VAL A 1 118 ? 2.516 -19.125 -4.824 1 98.94 118 VAL A N 1
ATOM 901 C CA . VAL A 1 118 ? 1.295 -18.328 -4.91 1 98.94 118 VAL A CA 1
ATOM 902 C C . VAL A 1 118 ? 0.932 -17.797 -3.525 1 98.94 118 VAL A C 1
ATOM 904 O O . VAL A 1 118 ? 0.38 -18.516 -2.695 1 98.94 118 VAL A O 1
ATOM 907 N N . ASN A 1 119 ? 1.257 -16.562 -3.303 1 98.88 119 ASN A N 1
ATOM 908 C CA . ASN A 1 119 ? 0.801 -15.867 -2.105 1 98.88 119 ASN A CA 1
ATOM 909 C C . ASN A 1 119 ? -0.669 -15.469 -2.213 1 98.88 119 ASN A C 1
ATOM 911 O O . ASN A 1 119 ? -0.998 -14.43 -2.781 1 98.88 119 ASN A O 1
ATOM 915 N N . ASN A 1 120 ? -1.483 -16.266 -1.57 1 98.69 120 ASN A N 1
ATOM 916 C CA . ASN A 1 120 ? -2.924 -16.141 -1.767 1 98.69 120 ASN A CA 1
ATOM 917 C C . ASN A 1 120 ? -3.648 -15.875 -0.452 1 98.69 120 ASN A C 1
ATOM 919 O O . ASN A 1 120 ? -4.75 -15.32 -0.449 1 98.69 120 ASN A O 1
ATOM 923 N N . ALA A 1 121 ? -3.004 -16.266 0.694 1 98.31 121 ALA A N 1
ATOM 924 C CA . ALA A 1 121 ? -3.662 -16.062 1.98 1 98.31 121 ALA A CA 1
ATOM 925 C C . ALA A 1 121 ? -4.109 -14.602 2.139 1 98.31 121 ALA A C 1
ATOM 927 O O . ALA A 1 121 ? -3.373 -13.68 1.792 1 98.31 121 ALA A O 1
ATOM 928 N N . GLY A 1 122 ? -5.332 -14.406 2.584 1 97 122 GLY A N 1
ATOM 929 C CA . GLY A 1 122 ? -5.883 -13.07 2.762 1 97 122 GLY A CA 1
ATOM 930 C C . GLY A 1 122 ? -7.062 -13.039 3.713 1 97 122 GLY A C 1
ATOM 931 O O . GLY A 1 122 ? -7.781 -14.031 3.857 1 97 122 GLY A O 1
ATOM 932 N N . VAL A 1 123 ? -7.219 -11.945 4.363 1 96.56 123 VAL A N 1
ATOM 933 C CA . VAL A 1 123 ? -8.336 -11.742 5.285 1 96.56 123 VAL A CA 1
ATOM 934 C C . VAL A 1 123 ? -8.859 -10.312 5.16 1 96.56 123 VAL A C 1
ATOM 936 O O . VAL A 1 123 ? -8.188 -9.453 4.59 1 96.56 123 VAL A O 1
ATOM 939 N N . VAL A 1 124 ? -10.047 -10.102 5.609 1 95.06 124 VAL A N 1
ATOM 940 C CA . VAL A 1 124 ? -10.672 -8.789 5.664 1 95.06 124 VAL A CA 1
ATOM 941 C C . VAL A 1 124 ? -11.469 -8.656 6.961 1 95.06 124 VAL A C 1
ATOM 943 O O . VAL A 1 124 ? -12.117 -9.609 7.402 1 95.06 124 VAL A O 1
ATOM 946 N N . ALA A 1 125 ? -11.383 -7.543 7.574 1 93.69 125 ALA A N 1
ATOM 947 C CA . ALA A 1 125 ? -12.195 -7.301 8.766 1 93.69 125 ALA A CA 1
ATOM 948 C C . ALA A 1 125 ? -13.617 -6.887 8.391 1 93.69 125 ALA A C 1
ATOM 950 O O . ALA A 1 125 ? -14.586 -7.391 8.969 1 93.69 125 ALA A O 1
ATOM 951 N N . GLY A 1 126 ? -13.703 -5.973 7.406 1 89.81 126 GLY A N 1
ATOM 952 C CA . GLY A 1 126 ? -15.008 -5.57 6.91 1 89.81 126 GLY A CA 1
ATOM 953 C C . GLY A 1 126 ? -15.758 -4.676 7.879 1 89.81 126 GLY A C 1
ATOM 954 O O . GLY A 1 126 ? -16.969 -4.852 8.086 1 89.81 126 GLY A O 1
ATOM 955 N N . THR A 1 127 ? -15.055 -3.838 8.578 1 91.94 127 THR A N 1
ATOM 956 C CA . THR A 1 127 ? -15.633 -2.893 9.531 1 91.94 127 THR A CA 1
ATOM 957 C C . THR A 1 127 ? -15.18 -1.469 9.219 1 91.94 127 THR A C 1
ATOM 959 O O . THR A 1 127 ? -14.164 -1.268 8.547 1 91.94 127 THR A O 1
ATOM 962 N N . ASN A 1 128 ? -16.047 -0.481 9.664 1 94.81 128 ASN A N 1
ATOM 963 C CA . ASN A 1 128 ? -15.617 0.91 9.555 1 94.81 128 ASN A CA 1
ATOM 964 C C . ASN A 1 128 ? -14.359 1.173 10.383 1 94.81 128 ASN A C 1
ATOM 966 O O . ASN A 1 128 ? -14.102 0.485 11.367 1 94.81 128 ASN A O 1
ATOM 970 N N . PHE A 1 129 ? -13.68 2.174 10.039 1 97.69 129 PHE A N 1
ATOM 971 C CA . PHE A 1 129 ? -12.344 2.449 10.547 1 97.69 129 PHE A CA 1
ATOM 972 C C . PHE A 1 129 ? -12.352 2.564 12.07 1 97.69 129 PHE A C 1
ATOM 974 O O . PHE A 1 129 ? -11.617 1.852 12.758 1 97.69 129 PHE A O 1
ATOM 981 N N . LEU A 1 130 ? -13.211 3.365 12.633 1 97.5 130 LEU A N 1
ATOM 982 C CA . LEU A 1 130 ? -13.188 3.65 14.062 1 97.5 130 LEU A CA 1
ATOM 983 C C . LEU A 1 130 ? -13.688 2.453 14.867 1 97.5 130 LEU A C 1
ATOM 985 O O . LEU A 1 130 ? -13.344 2.295 16.031 1 97.5 130 LEU A O 1
ATOM 989 N N . ASP A 1 131 ? -14.438 1.569 14.242 1 96.19 131 ASP A N 1
ATOM 990 C CA . ASP A 1 131 ? -15.016 0.412 14.914 1 96.19 131 ASP A CA 1
ATOM 991 C C . ASP A 1 131 ? -14.141 -0.826 14.734 1 96.19 131 ASP A C 1
ATOM 993 O O . ASP A 1 131 ? -14.367 -1.853 15.375 1 96.19 131 ASP A O 1
ATOM 997 N N . CYS A 1 132 ? -13.188 -0.746 13.891 1 96.81 132 CYS A N 1
ATOM 998 C CA . CYS A 1 132 ? -12.359 -1.904 13.586 1 96.81 132 CYS A CA 1
ATOM 999 C C . CYS A 1 132 ? -11.422 -2.221 14.742 1 96.81 132 CYS A C 1
ATOM 1001 O O . CYS A 1 132 ? -10.594 -1.391 15.125 1 96.81 132 CYS A O 1
ATOM 1003 N N . PRO A 1 133 ? -11.57 -3.391 15.344 1 97.75 133 PRO A N 1
ATOM 1004 C CA . PRO A 1 133 ? -10.625 -3.744 16.406 1 97.75 133 PRO A CA 1
ATOM 1005 C C . PRO A 1 133 ? -9.172 -3.709 15.93 1 97.75 133 PRO A C 1
ATOM 1007 O O . PRO A 1 133 ? -8.875 -4.105 14.805 1 97.75 133 PRO A O 1
ATOM 1010 N N . ASP A 1 134 ? -8.32 -3.246 16.812 1 98.38 134 ASP A N 1
ATOM 1011 C CA . ASP A 1 134 ? -6.906 -3.096 16.469 1 98.38 134 ASP A CA 1
ATOM 1012 C C . ASP A 1 134 ? -6.305 -4.426 16.031 1 98.38 134 ASP A C 1
ATOM 1014 O O . ASP A 1 134 ? -5.473 -4.461 15.117 1 98.38 134 ASP A O 1
ATOM 1018 N N . GLU A 1 135 ? -6.703 -5.453 16.672 1 98.12 135 GLU A N 1
ATOM 1019 C CA . GLU A 1 135 ? -6.168 -6.777 16.359 1 98.12 135 GLU A CA 1
ATOM 1020 C C . GLU A 1 135 ? -6.496 -7.195 14.938 1 98.12 135 GLU A C 1
ATOM 1022 O O . GLU A 1 135 ? -5.711 -7.891 14.289 1 98.12 135 GLU A O 1
ATOM 1027 N N . LEU A 1 136 ? -7.648 -6.801 14.422 1 97.81 136 LEU A N 1
ATOM 1028 C CA . LEU A 1 136 ? -8.047 -7.152 13.062 1 97.81 136 LEU A CA 1
ATOM 1029 C C . LEU A 1 136 ? -7.273 -6.32 12.039 1 97.81 136 LEU A C 1
ATOM 1031 O O . LEU A 1 136 ? -6.98 -6.797 10.945 1 97.81 136 LEU A O 1
ATOM 1035 N N . ILE A 1 137 ? -6.934 -5.078 12.43 1 98.56 137 ILE A N 1
ATOM 1036 C CA . ILE A 1 137 ? -6.082 -4.25 11.586 1 98.56 137 ILE A CA 1
ATOM 1037 C C . ILE A 1 137 ? -4.727 -4.93 11.398 1 98.56 137 ILE A C 1
ATOM 1039 O O . ILE A 1 137 ? -4.262 -5.102 10.266 1 98.56 137 ILE A O 1
ATOM 1043 N N . LEU A 1 138 ? -4.172 -5.332 12.523 1 98.62 138 LEU A N 1
ATOM 1044 C CA . LEU A 1 138 ? -2.879 -6.004 12.484 1 98.62 138 LEU A CA 1
ATOM 1045 C C . LEU A 1 138 ? -2.965 -7.312 11.703 1 98.62 138 LEU A C 1
ATOM 1047 O O . LEU A 1 138 ? -2.068 -7.637 10.922 1 98.62 138 LEU A O 1
ATOM 1051 N N . ARG A 1 139 ? -3.988 -8.039 11.922 1 98.38 139 ARG A N 1
ATOM 1052 C CA . ARG A 1 139 ? -4.168 -9.305 11.227 1 98.38 139 ARG A CA 1
ATOM 1053 C C . ARG A 1 139 ? -4.203 -9.102 9.719 1 98.38 139 ARG A C 1
ATOM 1055 O O . ARG A 1 139 ? -3.525 -9.82 8.977 1 98.38 139 ARG A O 1
ATOM 1062 N N . SER A 1 140 ? -4.98 -8.133 9.227 1 98.5 140 SER A N 1
ATOM 1063 C CA . SER A 1 140 ? -5.078 -7.852 7.801 1 98.5 140 SER A CA 1
ATOM 1064 C C . SER A 1 140 ? -3.721 -7.477 7.215 1 98.5 140 SER A C 1
ATOM 1066 O O . SER A 1 140 ? -3.326 -7.992 6.168 1 98.5 140 SER A O 1
ATOM 1068 N N . MET A 1 141 ? -3.01 -6.609 7.922 1 98.88 141 MET A N 1
ATOM 1069 C CA . MET A 1 141 ? -1.709 -6.16 7.434 1 98.88 141 MET A CA 1
ATOM 1070 C C . MET A 1 141 ? -0.714 -7.316 7.406 1 98.88 141 MET A C 1
ATOM 1072 O O . MET A 1 141 ? 0.03 -7.477 6.438 1 98.88 141 MET A O 1
ATOM 1076 N N . ASN A 1 142 ? -0.74 -8.133 8.469 1 98.81 142 ASN A N 1
ATOM 1077 C CA . ASN A 1 142 ? 0.222 -9.227 8.594 1 98.81 142 ASN A CA 1
ATOM 1078 C C . ASN A 1 142 ? -0.054 -10.344 7.594 1 98.81 142 ASN A C 1
ATOM 1080 O O . ASN A 1 142 ? 0.874 -10.875 6.984 1 98.81 142 ASN A O 1
ATOM 1084 N N . VAL A 1 143 ? -1.268 -10.672 7.395 1 98.81 143 VAL A N 1
ATOM 1085 C CA . VAL A 1 143 ? -1.622 -11.797 6.531 1 98.81 143 VAL A CA 1
ATOM 1086 C C . VAL A 1 143 ? -1.518 -11.375 5.066 1 98.81 143 VAL A C 1
ATOM 1088 O O . VAL A 1 143 ? -0.875 -12.055 4.262 1 98.81 143 VAL A O 1
ATOM 1091 N N . ASN A 1 144 ? -2.094 -10.211 4.719 1 98.81 144 ASN A N 1
ATOM 1092 C CA . ASN A 1 144 ? -2.281 -9.836 3.322 1 98.81 144 ASN A CA 1
ATOM 1093 C C . ASN A 1 144 ? -0.999 -9.273 2.715 1 98.81 144 ASN A C 1
ATOM 1095 O O . ASN A 1 144 ? -0.849 -9.242 1.492 1 98.81 144 ASN A O 1
ATOM 1099 N N . ALA A 1 145 ? -0.099 -8.766 3.572 1 98.81 145 ALA A N 1
ATOM 1100 C CA . ALA A 1 145 ? 1.023 -8.023 2.998 1 98.81 145 ALA A CA 1
ATOM 1101 C C . ALA A 1 145 ? 2.35 -8.492 3.588 1 98.81 145 ALA A C 1
ATOM 1103 O O . ALA A 1 145 ? 3.201 -9.031 2.873 1 98.81 145 ALA A O 1
ATOM 1104 N N . ILE A 1 146 ? 2.473 -8.414 4.902 1 98.94 146 ILE A N 1
ATOM 1105 C CA . ILE A 1 146 ? 3.768 -8.648 5.535 1 98.94 146 ILE A CA 1
ATOM 1106 C C . ILE A 1 146 ? 4.18 -10.109 5.348 1 98.94 146 ILE A C 1
ATOM 1108 O O . ILE A 1 146 ? 5.359 -10.406 5.156 1 98.94 146 ILE A O 1
ATOM 1112 N N . SER A 1 147 ? 3.258 -10.992 5.34 1 98.94 147 SER A N 1
ATOM 1113 C CA . SER A 1 147 ? 3.537 -12.414 5.164 1 98.94 147 SER A CA 1
ATOM 1114 C C . SER A 1 147 ? 4.238 -12.68 3.84 1 98.94 147 SER A C 1
ATOM 1116 O O . SER A 1 147 ? 5.043 -13.609 3.732 1 98.94 147 SER A O 1
ATOM 1118 N N . ASN A 1 148 ? 3.977 -11.883 2.785 1 98.88 148 ASN A N 1
ATOM 1119 C CA . ASN A 1 148 ? 4.602 -12.062 1.479 1 98.88 148 ASN A CA 1
ATOM 1120 C C . ASN A 1 148 ? 6.121 -11.945 1.563 1 98.88 148 ASN A C 1
ATOM 1122 O O . ASN A 1 148 ? 6.84 -12.578 0.789 1 98.88 148 ASN A O 1
ATOM 1126 N N . PHE A 1 149 ? 6.578 -11.086 2.48 1 98.88 149 PHE A N 1
ATOM 1127 C CA . PHE A 1 149 ? 8.016 -10.945 2.658 1 98.88 149 PHE A CA 1
ATOM 1128 C C . PHE A 1 149 ? 8.641 -12.258 3.123 1 98.88 149 PHE A C 1
ATOM 1130 O O . PHE A 1 149 ? 9.68 -12.672 2.607 1 98.88 149 PHE A O 1
ATOM 1137 N N . TRP A 1 150 ? 7.98 -12.922 4.059 1 98.88 150 TRP A N 1
ATOM 1138 C CA . TRP A 1 150 ? 8.531 -14.141 4.645 1 98.88 150 TRP A CA 1
ATOM 1139 C C . TRP A 1 150 ? 8.523 -15.281 3.635 1 98.88 150 TRP A C 1
ATOM 1141 O O . TRP A 1 150 ? 9.531 -15.969 3.471 1 98.88 150 TRP A O 1
ATOM 1151 N N . THR A 1 151 ? 7.418 -15.438 2.932 1 98.94 151 THR A N 1
ATOM 1152 C CA . THR A 1 151 ? 7.305 -16.547 1.984 1 98.94 151 THR A CA 1
ATOM 1153 C C . THR A 1 151 ? 8.289 -16.359 0.829 1 98.94 151 THR A C 1
ATOM 1155 O O . THR A 1 151 ? 8.961 -17.312 0.43 1 98.94 151 THR A O 1
ATOM 1158 N N . VAL A 1 152 ? 8.391 -15.156 0.294 1 98.94 152 VAL A N 1
ATOM 1159 C CA . VAL A 1 152 ? 9.273 -14.93 -0.845 1 98.94 152 VAL A CA 1
ATOM 1160 C C . VAL A 1 152 ? 10.727 -15.062 -0.405 1 98.94 152 VAL A C 1
ATOM 1162 O O . VAL A 1 152 ? 11.555 -15.617 -1.133 1 98.94 152 VAL A O 1
ATOM 1165 N N . LYS A 1 153 ? 11.062 -14.562 0.774 1 98.75 153 LYS A N 1
ATOM 1166 C CA . LYS A 1 153 ? 12.422 -14.719 1.276 1 98.75 153 LYS A CA 1
ATOM 1167 C C . LYS A 1 153 ? 12.773 -16.203 1.448 1 98.75 153 LYS A C 1
ATOM 1169 O O . LYS A 1 153 ? 13.93 -16.594 1.271 1 98.75 153 LYS A O 1
ATOM 1174 N N . ALA A 1 154 ? 11.812 -16.953 1.798 1 98.81 154 ALA A N 1
ATOM 1175 C CA . ALA A 1 154 ? 12.031 -18.375 2.053 1 98.81 154 ALA A CA 1
ATOM 1176 C C . ALA A 1 154 ? 12.25 -19.141 0.75 1 98.81 154 ALA A C 1
ATOM 1178 O O . ALA A 1 154 ? 13.062 -20.062 0.696 1 98.81 154 ALA A O 1
ATOM 1179 N N . PHE A 1 155 ? 11.602 -18.734 -0.344 1 98.88 155 PHE A N 1
ATOM 1180 C CA . PHE A 1 155 ? 11.547 -19.641 -1.487 1 98.88 155 PHE A CA 1
ATOM 1181 C C . PHE A 1 155 ? 12.25 -19.016 -2.693 1 98.88 155 PHE A C 1
ATOM 1183 O O . PHE A 1 155 ? 12.672 -19.734 -3.602 1 98.88 155 PHE A O 1
ATOM 1190 N N . ALA A 1 156 ? 12.398 -17.703 -2.748 1 98.69 156 ALA A N 1
ATOM 1191 C CA . ALA A 1 156 ? 12.961 -17.031 -3.918 1 98.69 156 ALA A CA 1
ATOM 1192 C C . ALA A 1 156 ? 14.422 -17.406 -4.129 1 98.69 156 ALA A C 1
ATOM 1194 O O . ALA A 1 156 ? 14.883 -17.516 -5.27 1 98.69 156 ALA A O 1
ATOM 1195 N N . PRO A 1 157 ? 15.227 -17.609 -3.014 1 98.56 157 PRO A N 1
ATOM 1196 C CA . PRO A 1 157 ? 16.656 -17.891 -3.215 1 98.56 157 PRO A CA 1
ATOM 1197 C C . PRO A 1 157 ? 16.891 -19.109 -4.09 1 98.56 157 PRO A C 1
ATOM 1199 O O . PRO A 1 157 ? 17.766 -19.094 -4.973 1 98.56 157 PRO A O 1
ATOM 1202 N N . SER A 1 158 ? 16.156 -20.156 -3.891 1 98.38 158 SER A N 1
ATOM 1203 C CA . SER A 1 158 ? 16.328 -21.344 -4.715 1 98.38 158 SER A CA 1
ATOM 1204 C C . SER A 1 158 ? 15.898 -21.078 -6.152 1 98.38 158 SER A C 1
ATOM 1206 O O . SER A 1 158 ? 16.5 -21.594 -7.094 1 98.38 158 SER A O 1
ATOM 1208 N N . MET A 1 159 ? 14.812 -20.328 -6.355 1 98.69 159 MET A N 1
ATOM 1209 C CA . MET A 1 159 ? 14.367 -19.953 -7.695 1 98.69 159 MET A CA 1
ATOM 1210 C C . MET A 1 159 ? 15.453 -19.156 -8.43 1 98.69 159 MET A C 1
ATOM 1212 O O . MET A 1 159 ? 15.719 -19.422 -9.609 1 98.69 159 MET A O 1
ATOM 1216 N N . ILE A 1 160 ? 16.016 -18.219 -7.691 1 98.38 160 ILE A N 1
ATOM 1217 C CA . ILE A 1 160 ? 17.047 -17.359 -8.242 1 98.38 160 ILE A CA 1
ATOM 1218 C C . ILE A 1 160 ? 18.281 -18.172 -8.602 1 98.38 160 ILE A C 1
ATOM 1220 O O . ILE A 1 160 ? 18.828 -18.031 -9.695 1 98.38 160 ILE A O 1
ATOM 1224 N N . ALA A 1 161 ? 18.656 -19.094 -7.734 1 98.06 161 ALA A N 1
ATOM 1225 C CA . ALA A 1 161 ? 19.844 -19.922 -7.953 1 98.06 161 ALA A CA 1
ATOM 1226 C C . ALA A 1 161 ? 19.672 -20.781 -9.203 1 98.06 161 ALA A C 1
ATOM 1228 O O . ALA A 1 161 ? 20.625 -21 -9.953 1 98.06 161 ALA A O 1
ATOM 1229 N N . LYS A 1 162 ? 18.5 -21.203 -9.461 1 97.5 162 LYS A N 1
ATOM 1230 C CA . LYS A 1 162 ? 18.219 -22.078 -10.594 1 97.5 162 LYS A CA 1
ATOM 1231 C C . LYS A 1 162 ? 17.734 -21.281 -11.797 1 97.5 162 LYS A C 1
ATOM 1233 O O . LYS A 1 162 ? 17.516 -21.844 -12.875 1 97.5 162 LYS A O 1
ATOM 1238 N N . ASN A 1 163 ? 17.516 -19.969 -11.617 1 96.75 163 ASN A N 1
ATOM 1239 C CA . ASN A 1 163 ? 16.922 -19.078 -12.609 1 96.75 163 ASN A CA 1
ATOM 1240 C C . ASN A 1 163 ? 15.641 -19.656 -13.203 1 96.75 163 ASN A C 1
ATOM 1242 O O . ASN A 1 163 ? 15.5 -19.734 -14.422 1 96.75 163 ASN A O 1
ATOM 1246 N N . HIS A 1 164 ? 14.867 -20.172 -12.32 1 98.5 164 HIS A N 1
ATOM 1247 C CA . HIS A 1 164 ? 13.602 -20.812 -12.672 1 98.5 164 HIS A CA 1
ATOM 1248 C C . HIS A 1 164 ? 12.578 -20.672 -11.547 1 98.5 164 HIS A C 1
ATOM 1250 O O . HIS A 1 164 ? 12.812 -21.141 -10.43 1 98.5 164 HIS A O 1
ATOM 1256 N N . GLY A 1 165 ? 11.547 -20.031 -11.875 1 98.69 165 GLY A N 1
ATOM 1257 C CA . GLY A 1 165 ? 10.523 -19.875 -10.859 1 98.69 165 GLY A CA 1
ATOM 1258 C C . GLY A 1 165 ? 9.43 -18.891 -11.25 1 98.69 165 GLY A C 1
ATOM 1259 O O . GLY A 1 165 ? 9.516 -18.25 -12.297 1 98.69 165 GLY A O 1
ATOM 1260 N N . HIS A 1 166 ? 8.367 -18.812 -10.5 1 98.94 166 HIS A N 1
ATOM 1261 C CA . HIS A 1 166 ? 7.234 -17.906 -10.688 1 98.94 166 HIS A CA 1
ATOM 1262 C C . HIS A 1 166 ? 6.617 -17.516 -9.352 1 98.94 166 HIS A C 1
ATOM 1264 O O . HIS A 1 166 ? 6.238 -18.375 -8.555 1 98.94 166 HIS A O 1
ATOM 1270 N N . ILE A 1 167 ? 6.629 -16.297 -9.055 1 98.94 167 ILE A N 1
ATOM 1271 C CA . ILE A 1 167 ? 6.016 -15.773 -7.84 1 98.94 167 ILE A CA 1
ATOM 1272 C C . ILE A 1 167 ? 4.707 -15.062 -8.188 1 98.94 167 ILE A C 1
ATOM 1274 O O . ILE A 1 167 ? 4.691 -14.133 -9 1 98.94 167 ILE A O 1
ATOM 1278 N N . VAL A 1 168 ? 3.613 -15.539 -7.664 1 98.94 168 VAL A N 1
ATOM 1279 C CA . VAL A 1 168 ? 2.289 -14.961 -7.871 1 98.94 168 VAL A CA 1
ATOM 1280 C C . VAL A 1 168 ? 1.818 -14.273 -6.59 1 98.94 168 VAL A C 1
ATOM 1282 O O . VAL A 1 168 ? 1.848 -14.867 -5.512 1 98.94 168 VAL A O 1
ATOM 1285 N N . THR A 1 169 ? 1.496 -13.023 -6.641 1 98.94 169 THR A N 1
ATOM 1286 C CA . THR A 1 169 ? 0.894 -12.281 -5.539 1 98.94 169 THR A CA 1
ATOM 1287 C C . THR A 1 169 ? -0.583 -12.008 -5.816 1 98.94 169 THR A C 1
ATOM 1289 O O . THR A 1 169 ? -0.923 -11.289 -6.754 1 98.94 169 THR A O 1
ATOM 1292 N N . ILE A 1 170 ? -1.444 -12.617 -5.02 1 98.75 170 ILE A N 1
ATOM 1293 C CA . ILE A 1 170 ? -2.875 -12.344 -5.113 1 98.75 170 ILE A CA 1
ATOM 1294 C C . ILE A 1 170 ? -3.223 -11.109 -4.285 1 98.75 170 ILE A C 1
ATOM 1296 O O . ILE A 1 170 ? -3.273 -11.172 -3.055 1 98.75 170 ILE A O 1
ATOM 1300 N N . SER A 1 171 ? -3.408 -10.031 -4.93 1 98.56 171 SER A N 1
ATOM 1301 C CA . SER A 1 171 ? -3.834 -8.805 -4.273 1 98.56 171 SER A CA 1
ATOM 1302 C C . SER A 1 171 ? -5.32 -8.539 -4.496 1 98.56 171 SER A C 1
ATOM 1304 O O . SER A 1 171 ? -6.16 -9.383 -4.168 1 98.56 171 SER A O 1
ATOM 1306 N N . SER A 1 172 ? -5.699 -7.387 -4.969 1 97.62 172 SER A N 1
ATOM 1307 C CA . SER A 1 172 ? -7.078 -6.961 -5.191 1 97.62 172 SER A CA 1
ATOM 1308 C C . SER A 1 172 ? -7.133 -5.621 -5.914 1 97.62 172 SER A C 1
ATOM 1310 O O . SER A 1 172 ? -6.172 -4.852 -5.883 1 97.62 172 SER A O 1
ATOM 1312 N N . MET A 1 173 ? -8.227 -5.375 -6.582 1 96.06 173 MET A N 1
ATOM 1313 C CA . MET A 1 173 ? -8.461 -4.027 -7.09 1 96.06 173 MET A CA 1
ATOM 1314 C C . MET A 1 173 ? -8.492 -3.014 -5.949 1 96.06 173 MET A C 1
ATOM 1316 O O . MET A 1 173 ? -8.211 -1.831 -6.16 1 96.06 173 MET A O 1
ATOM 1320 N N . ALA A 1 174 ? -8.773 -3.453 -4.758 1 96.38 174 ALA A N 1
ATOM 1321 C CA . ALA A 1 174 ? -8.734 -2.611 -3.564 1 96.38 174 ALA A CA 1
ATOM 1322 C C . ALA A 1 174 ? -7.309 -2.197 -3.229 1 96.38 174 ALA A C 1
ATOM 1324 O O . ALA A 1 174 ? -7.086 -1.358 -2.352 1 96.38 174 ALA A O 1
ATOM 1325 N N . GLY A 1 175 ? -6.344 -2.736 -3.865 1 97.94 175 GLY A N 1
ATOM 1326 C CA . GLY A 1 175 ? -4.949 -2.35 -3.723 1 97.94 175 GLY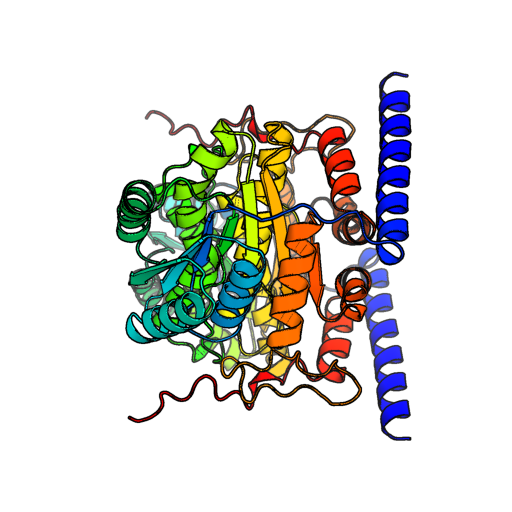 A CA 1
ATOM 1327 C C . GLY A 1 175 ? -4.539 -1.234 -4.664 1 97.94 175 GLY A C 1
ATOM 1328 O O . GLY A 1 175 ? -3.385 -0.797 -4.656 1 97.94 175 GLY A O 1
ATOM 1329 N N . THR A 1 176 ? -5.492 -0.768 -5.48 1 96.31 176 THR A N 1
ATOM 1330 C CA . THR A 1 176 ? -5.191 0.27 -6.461 1 96.31 176 THR A CA 1
ATOM 1331 C C . THR A 1 176 ? -6.09 1.486 -6.254 1 96.31 176 THR A C 1
ATOM 1333 O O . THR A 1 176 ? -5.867 2.539 -6.855 1 96.31 176 THR A O 1
ATOM 1336 N N . GLY A 1 177 ? -7.027 1.372 -5.438 1 96 177 GLY A N 1
ATOM 1337 C CA . GLY A 1 177 ? -7.957 2.434 -5.082 1 96 177 GLY A CA 1
ATOM 1338 C C . GLY A 1 177 ? -8.672 2.186 -3.766 1 96 177 GLY A C 1
ATOM 1339 O O . GLY A 1 177 ? -9.25 1.118 -3.561 1 96 177 GLY A O 1
ATOM 1340 N N . GLY A 1 178 ? -8.656 3.131 -2.961 1 95.31 178 GLY A N 1
ATOM 1341 C CA . GLY A 1 178 ? -9.273 2.994 -1.651 1 95.31 178 GLY A CA 1
ATOM 1342 C C . GLY A 1 178 ? -10.789 3.059 -1.696 1 95.31 178 GLY A C 1
ATOM 1343 O O . GLY A 1 178 ? -11.359 3.75 -2.541 1 95.31 178 GLY A O 1
ATOM 1344 N N . THR A 1 179 ? -11.383 2.365 -0.802 1 94 179 THR A N 1
ATOM 1345 C CA . THR A 1 179 ? -12.836 2.391 -0.682 1 94 179 THR A CA 1
ATOM 1346 C C . THR A 1 179 ? -13.258 2.375 0.785 1 94 179 THR A C 1
ATOM 1348 O O . THR A 1 179 ? -12.461 2.021 1.66 1 94 179 THR A O 1
ATOM 1351 N N . ALA A 1 180 ? -14.484 2.783 1.045 1 95.81 180 ALA A N 1
ATOM 1352 C CA . ALA A 1 180 ? -15.016 2.875 2.404 1 95.81 180 ALA A CA 1
ATOM 1353 C C . ALA A 1 180 ? -15.328 1.492 2.967 1 95.81 180 ALA A C 1
ATOM 1355 O O . ALA A 1 180 ? -15.633 0.563 2.213 1 95.81 180 ALA A O 1
ATOM 1356 N N . GLY A 1 181 ? -15.172 1.343 4.254 1 95.5 181 GLY A N 1
ATOM 1357 C CA . GLY A 1 181 ? -15.641 0.166 4.969 1 95.5 181 GLY A CA 1
ATOM 1358 C C . GLY A 1 181 ? -14.602 -0.932 5.055 1 95.5 181 GLY A C 1
ATOM 1359 O O . GLY A 1 181 ? -14.883 -2.031 5.531 1 95.5 181 GLY A O 1
ATOM 1360 N N . MET A 1 182 ? -13.43 -0.667 4.594 1 96.06 182 MET A N 1
ATOM 1361 C CA . MET A 1 182 ? -12.352 -1.646 4.621 1 96.06 182 MET A CA 1
ATOM 1362 C C . MET A 1 182 ? -10.992 -0.957 4.523 1 96.06 182 MET A C 1
ATOM 1364 O O . MET A 1 182 ? -10.172 -1.309 3.672 1 96.06 182 MET A O 1
ATOM 1368 N N . VAL A 1 183 ? -10.742 -0.012 5.387 1 98.5 183 VAL A N 1
ATOM 1369 C CA . VAL A 1 183 ? -9.531 0.801 5.371 1 98.5 183 VAL A CA 1
ATOM 1370 C C . VAL A 1 183 ? -8.305 -0.092 5.559 1 98.5 183 VAL A C 1
ATOM 1372 O O . VAL A 1 183 ? -7.32 0.029 4.824 1 98.5 183 VAL A O 1
ATOM 1375 N N . GLU A 1 184 ? -8.367 -1.02 6.59 1 98.44 184 GLU A N 1
ATOM 1376 C CA . GLU A 1 184 ? -7.238 -1.909 6.832 1 98.44 184 GLU A CA 1
ATOM 1377 C C . GLU A 1 184 ? -6.992 -2.828 5.641 1 98.44 184 GLU A C 1
ATOM 1379 O O . GLU A 1 184 ? -5.844 -3.143 5.316 1 98.44 184 GLU A O 1
ATOM 1384 N N . TYR A 1 185 ? -8.055 -3.307 4.961 1 98.25 185 TYR A N 1
ATOM 1385 C CA . TYR A 1 185 ? -7.926 -4.18 3.801 1 98.25 185 TYR A CA 1
ATOM 1386 C C . TYR A 1 185 ? -7.281 -3.443 2.633 1 98.25 185 TYR A C 1
ATOM 1388 O O . TYR A 1 185 ? -6.344 -3.951 2.014 1 98.25 185 TYR A O 1
ATOM 1396 N N . CYS A 1 186 ? -7.77 -2.219 2.316 1 98.56 186 CYS A N 1
ATOM 1397 C CA . CYS A 1 186 ? -7.172 -1.425 1.248 1 98.56 186 CYS A CA 1
ATOM 1398 C C . CYS A 1 186 ? -5.695 -1.165 1.521 1 98.56 186 CYS A C 1
ATOM 1400 O O . CYS A 1 186 ? -4.852 -1.364 0.643 1 98.56 186 CYS A O 1
ATOM 1402 N N . ALA A 1 187 ? -5.41 -0.755 2.764 1 98.88 187 ALA A N 1
ATOM 1403 C CA . ALA A 1 187 ? -4.016 -0.508 3.121 1 98.88 187 ALA A CA 1
ATOM 1404 C C . ALA A 1 187 ? -3.162 -1.75 2.881 1 98.88 187 ALA A C 1
ATOM 1406 O O . ALA A 1 187 ? -2.078 -1.662 2.297 1 98.88 187 ALA A O 1
ATOM 1407 N N . SER A 1 188 ? -3.609 -2.898 3.307 1 98.88 188 SER A N 1
ATOM 1408 C CA . SER A 1 188 ? -2.857 -4.145 3.191 1 98.88 188 SER A CA 1
ATOM 1409 C C . SER A 1 188 ? -2.68 -4.547 1.732 1 98.88 188 SER A C 1
ATOM 1411 O O . SER A 1 188 ? -1.611 -5.023 1.341 1 98.88 188 SER A O 1
ATOM 1413 N N . LYS A 1 189 ? -3.721 -4.387 0.958 1 98.88 189 LYS A N 1
ATOM 1414 C CA . LYS A 1 189 ? -3.639 -4.797 -0.442 1 98.88 189 LYS A CA 1
ATOM 1415 C C . LYS A 1 189 ? -2.814 -3.803 -1.256 1 98.88 189 LYS A C 1
ATOM 1417 O O . LYS A 1 189 ? -2.121 -4.188 -2.199 1 98.88 189 LYS A O 1
ATOM 1422 N N . PHE A 1 190 ? -2.869 -2.484 -0.894 1 98.88 190 PHE A N 1
ATOM 1423 C CA . PHE A 1 190 ? -1.898 -1.545 -1.443 1 98.88 190 PHE A CA 1
ATOM 1424 C C . PHE A 1 190 ? -0.475 -1.991 -1.131 1 98.88 190 PHE A C 1
ATOM 1426 O O . PHE A 1 190 ? 0.396 -1.963 -2.004 1 98.88 190 PHE A O 1
ATOM 1433 N N . ALA A 1 191 ? -0.272 -2.381 0.083 1 98.94 191 ALA A N 1
ATOM 1434 C CA . ALA A 1 191 ? 1.053 -2.832 0.501 1 98.94 191 ALA A CA 1
ATOM 1435 C C . ALA A 1 191 ? 1.521 -4.016 -0.341 1 98.94 191 ALA A C 1
ATOM 1437 O O . ALA A 1 191 ? 2.682 -4.074 -0.749 1 98.94 191 ALA A O 1
ATOM 1438 N N . SER A 1 192 ? 0.641 -4.961 -0.607 1 98.88 192 SER A N 1
ATOM 1439 C CA . SER A 1 192 ? 1.001 -6.137 -1.396 1 98.88 192 SER A CA 1
ATOM 1440 C C . SER A 1 192 ? 1.353 -5.75 -2.83 1 98.88 192 SER A C 1
ATOM 1442 O O . SER A 1 192 ? 2.244 -6.348 -3.438 1 98.88 192 SER A O 1
ATOM 1444 N N . VAL A 1 193 ? 0.643 -4.746 -3.371 1 98.88 193 VAL A N 1
ATOM 1445 C CA . VAL A 1 193 ? 0.956 -4.242 -4.703 1 98.88 193 VAL A CA 1
ATOM 1446 C C . VAL A 1 193 ? 2.344 -3.607 -4.703 1 98.88 193 VAL A C 1
ATOM 1448 O O . VAL A 1 193 ? 3.17 -3.906 -5.57 1 98.88 193 VAL A O 1
ATOM 1451 N N . GLY A 1 194 ? 2.582 -2.73 -3.73 1 98.81 194 GLY A N 1
ATOM 1452 C CA . GLY A 1 194 ? 3.879 -2.084 -3.625 1 98.81 194 GLY A CA 1
ATOM 1453 C C . GLY A 1 194 ? 5.023 -3.064 -3.449 1 98.81 194 GLY A C 1
ATOM 1454 O O . GLY A 1 194 ? 6.086 -2.904 -4.055 1 98.81 194 GLY A O 1
ATOM 1455 N N . PHE A 1 195 ? 4.809 -4.113 -2.604 1 98.94 195 PHE A N 1
ATOM 1456 C CA . PHE A 1 195 ? 5.773 -5.191 -2.414 1 98.94 195 PHE A CA 1
ATOM 1457 C C . PHE A 1 195 ? 6.117 -5.848 -3.744 1 98.94 195 PHE A C 1
ATOM 1459 O O . PHE A 1 195 ? 7.293 -5.98 -4.09 1 98.94 195 PHE A O 1
ATOM 1466 N N . HIS A 1 196 ? 5.098 -6.184 -4.48 1 98.94 196 HIS A N 1
ATOM 1467 C CA . HIS A 1 196 ? 5.258 -6.91 -5.734 1 98.94 196 HIS A CA 1
ATOM 1468 C C . HIS A 1 196 ? 5.996 -6.066 -6.77 1 98.94 196 HIS A C 1
ATOM 1470 O O . HIS A 1 196 ? 6.953 -6.531 -7.395 1 98.94 196 HIS A O 1
ATOM 1476 N N . GLU A 1 197 ? 5.555 -4.84 -6.961 1 98.56 197 GLU A N 1
ATOM 1477 C CA . GLU A 1 197 ? 6.152 -3.971 -7.973 1 98.56 197 GLU A CA 1
ATOM 1478 C C . GLU A 1 197 ? 7.625 -3.699 -7.668 1 98.56 197 GLU A C 1
ATOM 1480 O O . GLU A 1 197 ? 8.469 -3.752 -8.562 1 98.56 197 GLU A O 1
ATOM 1485 N N . ALA A 1 198 ? 7.871 -3.391 -6.398 1 98.62 198 ALA A N 1
ATOM 1486 C CA . ALA A 1 198 ? 9.25 -3.09 -6.016 1 98.62 198 ALA A CA 1
ATOM 1487 C C . ALA A 1 198 ? 10.141 -4.324 -6.156 1 98.62 198 ALA A C 1
ATOM 1489 O O . ALA A 1 198 ? 11.273 -4.223 -6.621 1 98.62 198 ALA A O 1
ATOM 1490 N N . LEU A 1 199 ? 9.633 -5.43 -5.77 1 98.75 199 LEU A N 1
ATOM 1491 C CA . LEU A 1 199 ? 10.375 -6.676 -5.906 1 98.75 199 LEU A CA 1
ATOM 1492 C C . LEU A 1 199 ? 10.664 -6.977 -7.375 1 98.75 199 LEU A C 1
ATOM 1494 O O . LEU A 1 199 ? 11.781 -7.379 -7.723 1 98.75 199 LEU A O 1
ATOM 1498 N N . TYR A 1 200 ? 9.695 -6.824 -8.234 1 98.56 200 TYR A N 1
ATOM 1499 C CA . TYR A 1 200 ? 9.883 -7.039 -9.664 1 98.56 200 TYR A CA 1
ATOM 1500 C C . TYR A 1 200 ? 11.016 -6.176 -10.203 1 98.56 200 TYR A C 1
ATOM 1502 O O . TYR A 1 200 ? 11.867 -6.656 -10.953 1 98.56 200 TYR A O 1
ATOM 1510 N N . CYS A 1 201 ? 10.992 -4.879 -9.812 1 98.06 201 CYS A N 1
ATOM 1511 C CA . CYS A 1 201 ? 12.047 -3.971 -10.242 1 98.06 201 CYS A CA 1
ATOM 1512 C C . CYS A 1 201 ? 13.414 -4.48 -9.797 1 98.06 201 CYS A C 1
ATOM 1514 O O . CYS A 1 201 ? 14.383 -4.398 -10.547 1 98.06 201 CYS A O 1
ATOM 1516 N N . GLU A 1 202 ? 13.43 -4.957 -8.609 1 97.56 202 GLU A N 1
ATOM 1517 C CA . GLU A 1 202 ? 14.695 -5.461 -8.086 1 97.56 202 GLU A CA 1
ATOM 1518 C C . GLU A 1 202 ? 15.148 -6.703 -8.852 1 97.56 202 GLU A C 1
ATOM 1520 O O . GLU A 1 202 ? 16.344 -6.855 -9.148 1 97.56 202 GLU A O 1
ATOM 1525 N N . PHE A 1 203 ? 14.234 -7.633 -9.125 1 98 203 PHE A N 1
ATOM 1526 C CA . PHE A 1 203 ? 14.57 -8.836 -9.883 1 98 203 PHE A CA 1
ATOM 1527 C C . PHE A 1 203 ? 15.07 -8.469 -11.281 1 98 203 PHE A C 1
ATOM 1529 O O . PHE A 1 203 ? 16.031 -9.055 -11.773 1 98 203 PHE A O 1
ATOM 1536 N N . VAL A 1 204 ? 14.391 -7.488 -11.883 1 97.56 204 VAL A N 1
ATOM 1537 C CA . VAL A 1 204 ? 14.828 -7.023 -13.203 1 97.56 204 VAL A CA 1
ATOM 1538 C C . VAL A 1 204 ? 16.234 -6.445 -13.109 1 97.56 204 VAL A C 1
ATOM 1540 O O . VAL A 1 204 ? 17.109 -6.789 -13.914 1 97.56 204 VAL A O 1
ATOM 1543 N N . LYS A 1 205 ? 16.453 -5.602 -12.133 1 96.38 205 LYS A N 1
ATOM 1544 C CA . LYS A 1 205 ? 17.75 -4.961 -11.93 1 96.38 205 LYS A CA 1
ATOM 1545 C C . LYS A 1 205 ? 18.859 -6 -11.773 1 96.38 205 LYS A C 1
ATOM 1547 O O . LYS A 1 205 ? 19.953 -5.836 -12.312 1 96.38 205 LYS A O 1
ATOM 1552 N N . GLU A 1 206 ? 18.516 -7.082 -11.047 1 96.12 206 GLU A N 1
ATOM 1553 C CA . GLU A 1 206 ? 19.516 -8.102 -10.727 1 96.12 206 GLU A CA 1
ATOM 1554 C C . GLU A 1 206 ? 19.672 -9.102 -11.867 1 96.12 206 GLU A C 1
ATOM 1556 O O . GLU A 1 206 ? 20.547 -9.977 -11.82 1 96.12 206 GLU A O 1
ATOM 1561 N N . GLY A 1 207 ? 18.797 -9.039 -12.836 1 96.69 207 GLY A N 1
ATOM 1562 C CA . GLY A 1 207 ? 18.906 -9.883 -14.023 1 96.69 207 GLY A CA 1
ATOM 1563 C C . GLY A 1 207 ? 18.344 -11.273 -13.812 1 96.69 207 GLY A C 1
ATOM 1564 O O . GLY A 1 207 ? 18.781 -12.234 -14.438 1 96.69 207 GLY A O 1
ATOM 1565 N N . TYR A 1 208 ? 17.422 -11.422 -12.867 1 96.94 208 TYR A N 1
ATOM 1566 C CA . TYR A 1 208 ? 16.75 -12.703 -12.648 1 96.94 208 TYR A CA 1
ATOM 1567 C C . TYR A 1 208 ? 15.664 -12.938 -13.688 1 96.94 208 TYR A C 1
ATOM 1569 O O . TYR A 1 208 ? 14.477 -12.977 -13.344 1 96.94 208 TYR A O 1
ATOM 1577 N N . ASP A 1 209 ? 15.969 -13.227 -14.883 1 95.38 209 ASP A N 1
ATOM 1578 C CA . ASP A 1 209 ? 15.039 -13.242 -16 1 95.38 209 ASP A CA 1
ATOM 1579 C C . ASP A 1 209 ? 14.312 -14.586 -16.094 1 95.38 209 ASP A C 1
ATOM 1581 O O . ASP A 1 209 ? 13.352 -14.727 -16.844 1 95.38 209 ASP A O 1
ATOM 1585 N N . GLY A 1 210 ? 14.711 -15.578 -15.289 1 98.06 210 GLY A N 1
ATOM 1586 C CA . GLY A 1 210 ? 14.023 -16.859 -15.242 1 98.06 210 GLY A CA 1
ATOM 1587 C C . GLY A 1 210 ? 13.023 -16.969 -14.117 1 98.06 210 GLY A C 1
ATOM 1588 O O . GLY A 1 210 ? 12.289 -17.953 -14.016 1 98.06 210 GLY A O 1
ATOM 1589 N N . VAL A 1 211 ? 13.031 -16.016 -13.242 1 98.62 211 VAL A N 1
ATOM 1590 C CA . VAL A 1 211 ? 12.031 -15.969 -12.18 1 98.62 211 VAL A CA 1
ATOM 1591 C C . VAL A 1 211 ? 10.938 -14.969 -12.539 1 98.62 211 VAL A C 1
ATOM 1593 O O . VAL A 1 211 ? 11.133 -13.758 -12.445 1 98.62 211 VAL A O 1
ATOM 1596 N N . HIS A 1 212 ? 9.789 -15.469 -12.969 1 98.69 212 HIS A N 1
ATOM 1597 C CA . HIS A 1 212 ? 8.672 -14.648 -13.414 1 98.69 212 HIS A CA 1
ATOM 1598 C C . HIS A 1 212 ? 7.797 -14.219 -12.234 1 98.69 212 HIS A C 1
ATOM 1600 O O . HIS A 1 212 ? 7.836 -14.844 -11.172 1 98.69 212 HIS A O 1
ATOM 1606 N N . MET A 1 213 ? 7.121 -13.117 -12.391 1 98.81 213 MET A N 1
ATOM 1607 C CA . MET A 1 213 ? 6.219 -12.617 -11.359 1 98.81 213 MET A CA 1
ATOM 1608 C C . MET A 1 213 ? 4.879 -12.203 -11.961 1 98.81 213 MET A C 1
ATOM 1610 O O . MET A 1 213 ? 4.832 -11.633 -13.055 1 98.81 213 MET A O 1
ATOM 1614 N N . THR A 1 214 ? 3.799 -12.523 -11.305 1 98.88 214 THR A N 1
ATOM 1615 C CA . THR A 1 214 ? 2.453 -12.133 -11.711 1 98.88 214 THR A CA 1
ATOM 1616 C C . THR A 1 214 ? 1.708 -11.477 -10.547 1 98.88 214 THR A C 1
ATOM 1618 O O . THR A 1 214 ? 1.606 -12.062 -9.469 1 98.88 214 THR A O 1
ATOM 1621 N N . LEU A 1 215 ? 1.309 -10.258 -10.711 1 98.81 215 LEU A N 1
ATOM 1622 C CA . LEU A 1 215 ? 0.422 -9.562 -9.781 1 98.81 215 LEU A CA 1
ATOM 1623 C C . LEU A 1 215 ? -1.038 -9.75 -10.18 1 98.81 215 LEU A C 1
ATOM 1625 O O . LEU A 1 215 ? -1.428 -9.398 -11.297 1 98.81 215 LEU A O 1
ATOM 1629 N N . VAL A 1 216 ? -1.851 -10.289 -9.312 1 98.88 216 VAL A N 1
ATOM 1630 C CA . VAL A 1 216 ? -3.254 -10.57 -9.602 1 98.88 216 VAL A CA 1
ATOM 1631 C C . VAL A 1 216 ? -4.141 -9.57 -8.852 1 98.88 216 VAL A C 1
ATOM 1633 O O . VAL A 1 216 ? -4.039 -9.438 -7.633 1 98.88 216 VAL A O 1
ATOM 1636 N N . LEU A 1 217 ? -4.98 -8.891 -9.578 1 98.38 217 LEU A N 1
ATOM 1637 C CA . LEU A 1 217 ? -5.887 -7.879 -9.039 1 98.38 217 LEU A CA 1
ATOM 1638 C C . LEU A 1 217 ? -7.336 -8.211 -9.391 1 98.38 217 LEU A C 1
ATOM 1640 O O . LEU A 1 217 ? -7.914 -7.605 -10.297 1 98.38 217 LEU A O 1
ATOM 1644 N N . PRO A 1 218 ? -7.902 -9.078 -8.625 1 97.38 218 PRO A N 1
ATOM 1645 C CA . PRO A 1 218 ? -9.305 -9.406 -8.883 1 97.38 218 PRO A CA 1
ATOM 1646 C C . PRO A 1 218 ? -10.266 -8.367 -8.305 1 97.38 218 PRO A C 1
ATOM 1648 O O . PRO A 1 218 ? -9.953 -7.719 -7.305 1 97.38 218 PRO A O 1
ATOM 1651 N N . TYR A 1 219 ? -11.352 -8.312 -8.969 1 94 219 TYR A N 1
ATOM 1652 C CA . TYR A 1 219 ? -12.523 -7.648 -8.398 1 94 219 TYR A CA 1
ATOM 1653 C C . TYR A 1 219 ? -13.219 -8.547 -7.387 1 94 219 TYR A C 1
ATOM 1655 O O . TYR A 1 219 ? -12.672 -9.578 -6.977 1 94 219 TYR A O 1
ATOM 1663 N N . LYS A 1 220 ? -14.398 -8.211 -6.938 1 90.81 220 LYS A N 1
ATOM 1664 C CA . LYS A 1 220 ? -15.148 -9 -5.969 1 90.81 220 LYS A CA 1
ATOM 1665 C C . LYS A 1 220 ? -15.352 -10.43 -6.465 1 90.81 220 LYS A C 1
ATOM 1667 O O . LYS A 1 220 ? -15.812 -10.648 -7.586 1 90.81 220 LYS A O 1
ATOM 1672 N N . ILE A 1 221 ? -14.922 -11.336 -5.672 1 91.31 221 ILE A N 1
ATOM 1673 C CA . ILE A 1 221 ? -15.07 -12.75 -5.988 1 91.31 221 ILE A CA 1
ATOM 1674 C C . ILE A 1 221 ? -16.172 -13.359 -5.129 1 91.31 221 ILE A C 1
ATOM 1676 O O . ILE A 1 221 ? -16.297 -13.047 -3.939 1 91.31 221 ILE A O 1
ATOM 1680 N N . ASP A 1 222 ? -16.875 -14.141 -5.691 1 87.81 222 ASP A N 1
ATOM 1681 C CA . ASP A 1 222 ? -17.953 -14.805 -4.973 1 87.81 222 ASP A CA 1
ATOM 1682 C C . ASP A 1 222 ? -17.422 -15.938 -4.098 1 87.81 222 ASP A C 1
ATOM 1684 O O . ASP A 1 222 ? -17.594 -17.109 -4.41 1 87.81 222 ASP A O 1
ATOM 1688 N N . THR A 1 223 ? -16.688 -15.375 -3.195 1 79.5 223 THR A N 1
ATOM 1689 C CA . THR A 1 223 ? -16.234 -16.25 -2.123 1 79.5 223 THR A CA 1
ATOM 1690 C C . THR A 1 223 ? -16.844 -15.836 -0.788 1 79.5 223 THR A C 1
ATOM 1692 O O . THR A 1 223 ? -17.5 -14.805 -0.694 1 79.5 223 THR A O 1
ATOM 1695 N N . GLY A 1 224 ? -17.312 -16.562 -0.073 1 78.5 224 GLY A N 1
ATOM 1696 C CA . GLY A 1 224 ? -17.844 -16.266 1.241 1 78.5 224 GLY A CA 1
ATOM 1697 C C . GLY A 1 224 ? -17.125 -15.125 1.936 1 78.5 224 GLY A C 1
ATOM 1698 O O . GLY A 1 224 ? -17.641 -14.531 2.885 1 78.5 224 GLY A O 1
ATOM 1699 N N . MET A 1 225 ? -15.953 -14.578 1.465 1 79.88 225 MET A N 1
ATOM 1700 C CA . MET A 1 225 ? -15.102 -13.594 2.131 1 79.88 225 MET A CA 1
ATOM 1701 C C . MET A 1 225 ? -15.781 -12.234 2.166 1 79.88 225 MET A C 1
ATOM 1703 O O . MET A 1 225 ? -15.719 -11.531 3.178 1 79.88 225 MET A O 1
ATOM 1707 N N . PHE A 1 226 ? -16.422 -11.859 1.068 1 82.25 226 PHE A N 1
ATOM 1708 C CA . PHE A 1 226 ? -17.094 -10.562 0.979 1 82.25 226 PHE A CA 1
ATOM 1709 C C . PHE A 1 226 ? -18.594 -10.734 0.854 1 82.25 226 PHE A C 1
ATOM 1711 O O . PHE A 1 226 ? -19.266 -9.969 0.156 1 82.25 226 PHE A O 1
ATOM 1718 N N . ASP A 1 227 ? -19.062 -11.711 1.434 1 80.94 227 ASP A N 1
ATOM 1719 C CA . ASP A 1 227 ? -20.5 -11.914 1.434 1 80.94 227 ASP A CA 1
ATOM 1720 C C . ASP A 1 227 ? -21.234 -10.695 1.987 1 80.94 227 ASP A C 1
ATOM 1722 O O . ASP A 1 227 ? -20.828 -10.141 3.014 1 80.94 227 ASP A O 1
ATOM 1726 N N . GLY A 1 228 ? -22.188 -10.234 1.199 1 79.81 228 GLY A N 1
ATOM 1727 C CA . GLY A 1 228 ? -22.969 -9.07 1.602 1 79.81 228 GLY A CA 1
ATOM 1728 C C . GLY A 1 228 ? -22.5 -7.785 0.942 1 79.81 228 GLY A C 1
ATOM 1729 O O . GLY A 1 228 ? -23.219 -6.793 0.916 1 79.81 228 GLY A O 1
ATOM 1730 N N . LEU A 1 229 ? -21.266 -7.738 0.513 1 80.25 229 LEU A N 1
ATOM 1731 C CA . LEU A 1 229 ? -20.812 -6.578 -0.25 1 80.25 229 LEU A CA 1
ATOM 1732 C C . LEU A 1 229 ? -21.688 -6.367 -1.483 1 80.25 229 LEU A C 1
ATOM 1734 O O . LEU A 1 229 ? -21.859 -7.285 -2.291 1 80.25 229 LEU A O 1
ATOM 1738 N N . GLU A 1 230 ? -22.281 -5.266 -1.602 1 80.56 230 GLU A N 1
ATOM 1739 C CA . GLU A 1 230 ? -23.203 -4.996 -2.707 1 80.56 230 GLU A CA 1
ATOM 1740 C C . GLU A 1 230 ? -22.797 -3.732 -3.463 1 80.56 230 GLU A C 1
ATOM 1742 O O . GLU A 1 230 ? -22.672 -2.662 -2.867 1 80.56 230 GLU A O 1
ATOM 1747 N N . LEU A 1 231 ? -22.594 -3.887 -4.645 1 84.56 231 LEU A N 1
ATOM 1748 C CA . LEU A 1 231 ? -22.375 -2.76 -5.551 1 84.56 231 LEU A CA 1
ATOM 1749 C C . LEU A 1 231 ? -23.609 -2.518 -6.418 1 84.56 231 LEU A C 1
ATOM 1751 O O . LEU A 1 231 ? -24.484 -3.387 -6.527 1 84.56 231 LEU A O 1
ATOM 1755 N N . ARG A 1 232 ? -23.672 -1.342 -6.93 1 84.25 232 ARG A N 1
ATOM 1756 C CA . ARG A 1 232 ? -24.859 -0.999 -7.715 1 84.25 232 ARG A CA 1
ATOM 1757 C C . ARG A 1 232 ? -24.875 -1.756 -9.039 1 84.25 232 ARG A C 1
ATOM 1759 O O . ARG A 1 232 ? -23.953 -1.618 -9.852 1 84.25 232 ARG A O 1
ATOM 1766 N N . ARG A 1 233 ? -25.953 -2.398 -9.203 1 79.75 233 ARG A N 1
ATOM 1767 C CA . ARG A 1 233 ? -26.141 -3.174 -10.422 1 79.75 233 ARG A CA 1
ATOM 1768 C C . ARG A 1 233 ? -26.219 -2.264 -11.648 1 79.75 233 ARG A C 1
ATOM 1770 O O . ARG A 1 233 ? -26.859 -1.213 -11.609 1 79.75 233 ARG A O 1
ATOM 1777 N N . GLY A 1 234 ? -25.469 -2.641 -12.68 1 78.69 234 GLY A N 1
ATOM 1778 C CA . GLY A 1 234 ? -25.469 -1.852 -13.906 1 78.69 234 GLY A CA 1
ATOM 1779 C C . GLY A 1 234 ? -24.297 -0.886 -14 1 78.69 234 GLY A C 1
ATOM 1780 O O . GLY A 1 234 ? -23.953 -0.431 -15.086 1 78.69 234 GLY A O 1
ATOM 1781 N N . PHE A 1 235 ? -23.766 -0.599 -12.852 1 85 235 PHE A N 1
ATOM 1782 C CA . PHE A 1 235 ? -22.672 0.369 -12.859 1 85 235 PHE A CA 1
ATOM 1783 C C . PHE A 1 235 ? -21.359 -0.294 -12.469 1 85 235 PHE A C 1
ATOM 1785 O O . PHE A 1 235 ? -20.281 0.292 -12.633 1 85 235 PHE A O 1
ATOM 1792 N N . SER A 1 236 ? -21.547 -1.528 -11.906 1 86.12 236 SER A N 1
ATOM 1793 C CA . SER A 1 236 ? -20.375 -2.309 -11.516 1 86.12 236 SER A CA 1
ATOM 1794 C C . SER A 1 236 ? -20.438 -3.723 -12.086 1 86.12 236 SER A C 1
ATOM 1796 O O . SER A 1 236 ? -21.531 -4.27 -12.281 1 86.12 236 SER A O 1
ATOM 1798 N N . PRO A 1 237 ? -19.266 -4.234 -12.367 1 87.69 237 PRO A N 1
ATOM 1799 C CA . PRO A 1 237 ? -19.266 -5.621 -12.836 1 87.69 237 PRO A CA 1
ATOM 1800 C C . PRO A 1 237 ? -19.812 -6.594 -11.797 1 87.69 237 PRO A C 1
ATOM 1802 O O . PRO A 1 237 ? -19.766 -6.316 -10.594 1 87.69 237 PRO A O 1
ATOM 1805 N N . PRO A 1 238 ? -20.375 -7.652 -12.328 1 87.62 238 PRO A N 1
ATOM 1806 C CA . PRO A 1 238 ? -20.812 -8.68 -11.383 1 87.62 238 PRO A CA 1
ATOM 1807 C C . PRO A 1 238 ? -19.641 -9.344 -10.648 1 87.62 238 PRO A C 1
ATOM 1809 O O . PRO A 1 238 ? -18.5 -9.25 -11.094 1 87.62 238 PRO A O 1
ATOM 1812 N N . ALA A 1 239 ? -19.984 -9.992 -9.516 1 90.81 239 ALA A N 1
ATOM 1813 C CA . ALA A 1 239 ? -18.969 -10.75 -8.789 1 90.81 239 ALA A CA 1
ATOM 1814 C C . ALA A 1 239 ? -18.359 -11.836 -9.664 1 90.81 239 ALA A C 1
ATOM 1816 O O . ALA A 1 239 ? -19.047 -12.445 -10.484 1 90.81 239 ALA A O 1
ATOM 1817 N N . LEU A 1 240 ? -17.109 -12.055 -9.477 1 94.94 240 LEU A N 1
ATOM 1818 C CA . LEU A 1 240 ? -16.406 -13.086 -10.219 1 94.94 240 LEU A CA 1
ATOM 1819 C C . LEU A 1 240 ? -16.703 -14.469 -9.648 1 94.94 240 LEU A C 1
ATOM 1821 O O . LEU A 1 240 ? -16.766 -14.633 -8.422 1 94.94 240 LEU A O 1
ATOM 1825 N N . ARG A 1 241 ? -16.859 -15.406 -10.562 1 95.44 241 ARG A N 1
ATOM 1826 C CA . ARG A 1 241 ? -16.891 -16.797 -10.109 1 95.44 241 ARG A CA 1
ATOM 1827 C C . ARG A 1 241 ? -15.516 -17.266 -9.68 1 95.44 241 ARG A C 1
ATOM 1829 O O . ARG A 1 241 ? -14.523 -17.016 -10.359 1 95.44 241 ARG A O 1
ATOM 1836 N N . PRO A 1 242 ? -15.445 -17.953 -8.539 1 96.25 242 PRO A N 1
ATOM 1837 C CA . PRO A 1 242 ? -14.141 -18.422 -8.062 1 96.25 242 PRO A CA 1
ATOM 1838 C C . PRO A 1 242 ? -13.406 -19.281 -9.094 1 96.25 242 PRO A C 1
ATOM 1840 O O . PRO A 1 242 ? -12.188 -19.172 -9.234 1 96.25 242 PRO A O 1
ATOM 1843 N N . GLU A 1 243 ? -14.117 -20.078 -9.859 1 97.44 243 GLU A N 1
ATOM 1844 C CA . GLU A 1 243 ? -13.516 -20.938 -10.867 1 97.44 243 GLU A CA 1
ATOM 1845 C C . GLU A 1 243 ? -12.875 -20.125 -11.984 1 97.44 243 GLU A C 1
ATOM 1847 O O . GLU A 1 243 ? -11.797 -20.469 -12.477 1 97.44 243 GLU A O 1
ATOM 1852 N N . TYR A 1 244 ? -13.57 -19.047 -12.367 1 97.62 244 TYR A N 1
ATOM 1853 C CA . TYR A 1 244 ? -13.039 -18.125 -13.375 1 97.62 244 TYR A CA 1
ATOM 1854 C C . TYR A 1 244 ? -11.711 -17.531 -12.93 1 97.62 244 TYR A C 1
ATOM 1856 O O . TYR A 1 244 ? -10.75 -17.484 -13.703 1 97.62 244 TYR A O 1
ATOM 1864 N N . VAL A 1 245 ? -11.656 -17.156 -11.695 1 98.06 245 VAL A N 1
ATOM 1865 C CA . VAL A 1 245 ? -10.453 -16.547 -11.133 1 98.06 245 VAL A CA 1
ATOM 1866 C C . VAL A 1 245 ? -9.305 -17.562 -11.148 1 98.06 245 VAL A C 1
ATOM 1868 O O . VAL A 1 245 ? -8.211 -17.25 -11.617 1 98.06 245 VAL A O 1
ATOM 1871 N N . ALA A 1 246 ? -9.547 -18.766 -10.664 1 98.56 246 ALA A N 1
ATOM 1872 C CA . ALA A 1 246 ? -8.523 -19.812 -10.602 1 98.56 246 ALA A CA 1
ATOM 1873 C C . ALA A 1 246 ? -7.992 -20.141 -11.992 1 98.56 246 ALA A C 1
ATOM 1875 O O . ALA A 1 246 ? -6.785 -20.297 -12.188 1 98.56 246 ALA A O 1
ATOM 1876 N N . ASP A 1 247 ? -8.906 -20.188 -12.969 1 98.5 247 ASP A N 1
ATOM 1877 C CA . ASP A 1 247 ? -8.523 -20.5 -14.344 1 98.5 247 ASP A CA 1
ATOM 1878 C C . ASP A 1 247 ? -7.637 -19.391 -14.922 1 98.5 247 ASP A C 1
ATOM 1880 O O . ASP A 1 247 ? -6.648 -19.672 -15.602 1 98.5 247 ASP A O 1
ATOM 1884 N N . LYS A 1 248 ? -8.016 -18.172 -14.664 1 98.06 248 LYS A N 1
ATOM 1885 C CA . LYS A 1 248 ? -7.27 -17.047 -15.219 1 98.06 248 LYS A CA 1
ATOM 1886 C C . LYS A 1 248 ? -5.887 -16.922 -14.578 1 98.06 248 LYS A C 1
ATOM 1888 O O . LYS A 1 248 ? -4.926 -16.531 -15.234 1 98.06 248 LYS A O 1
ATOM 1893 N N . VAL A 1 249 ? -5.797 -17.266 -13.289 1 98.81 249 VAL A N 1
ATOM 1894 C CA . VAL A 1 249 ? -4.496 -17.234 -12.633 1 98.81 249 VAL A CA 1
ATOM 1895 C C . VAL A 1 249 ? -3.58 -18.297 -13.234 1 98.81 249 VAL A C 1
ATOM 1897 O O . VAL A 1 249 ? -2.412 -18.031 -13.531 1 98.81 249 VAL A O 1
ATOM 1900 N N . LEU A 1 250 ? -4.102 -19.516 -13.453 1 98.88 250 LEU A N 1
ATOM 1901 C CA . LEU A 1 250 ? -3.316 -20.562 -14.094 1 98.88 250 LEU A CA 1
ATOM 1902 C C . LEU A 1 250 ? -2.82 -20.125 -15.461 1 98.88 250 LEU A C 1
ATOM 1904 O O . LEU A 1 250 ? -1.638 -20.266 -15.781 1 98.88 250 LEU A O 1
ATOM 1908 N N . HIS A 1 251 ? -3.738 -19.547 -16.234 1 98.25 251 HIS A N 1
ATOM 1909 C CA . HIS A 1 251 ? -3.383 -19.078 -17.562 1 98.25 251 HIS A CA 1
ATOM 1910 C C . HIS A 1 251 ? -2.303 -18.016 -17.5 1 98.25 251 HIS A C 1
ATOM 1912 O O . HIS A 1 251 ? -1.382 -18 -18.312 1 98.25 251 HIS A O 1
ATOM 1918 N N . ALA A 1 252 ? -2.43 -17.109 -16.547 1 98.12 252 ALA A N 1
ATOM 1919 C CA . ALA A 1 252 ? -1.455 -16.047 -16.391 1 98.12 252 ALA A CA 1
ATOM 1920 C C . ALA A 1 252 ? -0.071 -16.594 -16.078 1 98.12 252 ALA A C 1
ATOM 1922 O O . ALA A 1 252 ? 0.937 -16.094 -16.578 1 98.12 252 ALA A O 1
ATOM 1923 N N . VAL A 1 253 ? -0.041 -17.594 -15.195 1 98.81 253 VAL A N 1
ATOM 1924 C CA . VAL A 1 253 ? 1.23 -18.219 -14.852 1 98.81 253 VAL A CA 1
ATOM 1925 C C . VAL A 1 253 ? 1.812 -18.906 -16.078 1 98.81 253 VAL A C 1
ATOM 1927 O O . VAL A 1 253 ? 2.996 -18.766 -16.391 1 98.81 253 VAL A O 1
ATOM 1930 N N . GLN A 1 254 ? 0.986 -19.609 -16.844 1 98.75 254 GLN A N 1
ATOM 1931 C CA . GLN A 1 254 ? 1.435 -20.344 -18.016 1 98.75 254 GLN A CA 1
ATOM 1932 C C . GLN A 1 254 ? 1.959 -19.406 -19.094 1 98.75 254 GLN A C 1
ATOM 1934 O O . GLN A 1 254 ? 2.816 -19.797 -19.891 1 98.75 254 GLN A O 1
ATOM 1939 N N . THR A 1 255 ? 1.497 -18.172 -19.094 1 97.5 255 THR A N 1
ATOM 1940 C CA . THR A 1 255 ? 1.869 -17.25 -20.156 1 97.5 255 THR A CA 1
ATOM 1941 C C . THR A 1 255 ? 2.793 -16.156 -19.625 1 97.5 255 THR A C 1
ATOM 1943 O O . THR A 1 255 ? 3.066 -15.172 -20.328 1 97.5 255 THR A O 1
ATOM 1946 N N . ASN A 1 256 ? 3.176 -16.234 -18.438 1 97.38 256 ASN A N 1
ATOM 1947 C CA . ASN A 1 256 ? 4.051 -15.266 -17.766 1 97.38 256 ASN A CA 1
ATOM 1948 C C . ASN A 1 256 ? 3.471 -13.852 -17.812 1 97.38 256 ASN A C 1
ATOM 1950 O O . ASN A 1 256 ? 4.188 -12.891 -18.078 1 97.38 256 ASN A O 1
ATOM 1954 N N . GLN A 1 257 ? 2.158 -13.789 -17.609 1 96.81 257 GLN A N 1
ATOM 1955 C CA . GLN A 1 257 ? 1.514 -12.484 -17.562 1 96.81 257 GLN A CA 1
ATOM 1956 C C . GLN A 1 257 ? 1.913 -11.727 -16.297 1 96.81 257 GLN A C 1
ATOM 1958 O O . GLN A 1 257 ? 1.815 -12.266 -15.188 1 96.81 257 GLN A O 1
ATOM 1963 N N . LYS A 1 258 ? 2.303 -10.508 -16.422 1 97.25 258 LYS A N 1
ATOM 1964 C CA . LYS A 1 258 ? 2.889 -9.773 -15.297 1 97.25 258 LYS A CA 1
ATOM 1965 C C . LYS A 1 258 ? 1.804 -9.172 -14.406 1 97.25 258 LYS A C 1
ATOM 1967 O O . LYS A 1 258 ? 1.947 -9.133 -13.188 1 97.25 258 LYS A O 1
ATOM 1972 N N . ILE A 1 259 ? 0.749 -8.625 -14.977 1 97.38 259 ILE A N 1
ATOM 1973 C CA . ILE A 1 259 ? -0.384 -8.078 -14.234 1 97.38 259 ILE A CA 1
ATOM 1974 C C . ILE A 1 259 ? -1.684 -8.688 -14.758 1 97.38 259 ILE A C 1
ATOM 1976 O O . ILE A 1 259 ? -1.947 -8.672 -15.961 1 97.38 259 ILE A O 1
ATOM 1980 N N . LEU A 1 260 ? -2.443 -9.242 -13.906 1 97.5 260 LEU A N 1
ATOM 1981 C CA . LEU A 1 260 ? -3.744 -9.812 -14.234 1 97.5 260 LEU A CA 1
ATOM 1982 C C . LEU A 1 260 ? -4.863 -9.078 -13.5 1 97.5 260 LEU A C 1
ATOM 1984 O O . LEU A 1 260 ? -4.977 -9.18 -12.281 1 97.5 260 LEU A O 1
ATOM 1988 N N . ILE A 1 261 ? -5.637 -8.305 -14.148 1 96.88 261 ILE A N 1
ATOM 1989 C CA . ILE A 1 261 ? -6.812 -7.641 -13.602 1 96.88 261 ILE A CA 1
ATOM 1990 C C . ILE A 1 261 ? -8.078 -8.367 -14.055 1 96.88 261 ILE A C 1
ATOM 1992 O O . ILE A 1 261 ? -8.195 -8.742 -15.227 1 96.88 261 ILE A O 1
ATOM 1996 N N . MET A 1 262 ? -8.945 -8.617 -13.117 1 96.62 262 MET A N 1
ATOM 1997 C CA . MET A 1 262 ? -10.195 -9.305 -13.445 1 96.62 262 MET A CA 1
ATOM 1998 C C . MET A 1 262 ? -11.398 -8.547 -12.883 1 96.62 262 MET A C 1
ATOM 2000 O O . MET A 1 262 ? -11.375 -8.109 -11.727 1 96.62 262 MET A O 1
ATOM 2004 N N . PRO A 1 263 ? -12.547 -8.406 -13.633 1 95.12 263 PRO A N 1
ATOM 2005 C CA . PRO A 1 263 ? -12.719 -8.867 -15.008 1 95.12 263 PRO A CA 1
ATOM 2006 C C . PRO A 1 263 ? -11.938 -8.031 -16.016 1 95.12 263 PRO A C 1
ATOM 2008 O O . PRO A 1 263 ? -11.344 -7.016 -15.648 1 95.12 263 PRO A O 1
ATOM 2011 N N . ARG A 1 264 ? -11.836 -8.43 -17.203 1 91.75 264 ARG A N 1
ATOM 2012 C CA . ARG A 1 264 ? -10.977 -7.855 -18.219 1 91.75 264 ARG A CA 1
ATOM 2013 C C . ARG A 1 264 ? -11.289 -6.379 -18.453 1 91.75 264 ARG A C 1
ATOM 2015 O O . ARG A 1 264 ? -10.391 -5.578 -18.703 1 91.75 264 ARG A O 1
ATOM 2022 N N . ASP A 1 265 ? -12.484 -5.961 -18.344 1 91.81 265 ASP A N 1
ATOM 2023 C CA . ASP A 1 265 ? -12.875 -4.586 -18.641 1 91.81 265 ASP A CA 1
ATOM 2024 C C . ASP A 1 265 ? -12.32 -3.617 -17.609 1 91.81 265 ASP A C 1
ATOM 2026 O O . ASP A 1 265 ? -12.266 -2.408 -17.844 1 91.81 265 ASP A O 1
ATOM 2030 N N . LEU A 1 266 ? -11.836 -4.16 -16.5 1 93.25 266 LEU A N 1
ATOM 2031 C CA . LEU A 1 266 ? -11.352 -3.287 -15.445 1 93.25 266 LEU A CA 1
ATOM 2032 C C . LEU A 1 266 ? -9.906 -2.881 -15.695 1 93.25 266 LEU A C 1
ATOM 2034 O O . LEU A 1 266 ? -9.344 -2.064 -14.953 1 93.25 266 LEU A O 1
ATOM 2038 N N . TYR A 1 267 ? -9.305 -3.352 -16.812 1 92.12 267 TYR A N 1
ATOM 2039 C CA . TYR A 1 267 ? -7.969 -2.896 -17.172 1 92.12 267 TYR A CA 1
ATOM 2040 C C . TYR A 1 267 ? -7.953 -1.396 -17.438 1 92.12 267 TYR A C 1
ATOM 2042 O O . TYR A 1 267 ? -6.902 -0.757 -17.359 1 92.12 267 TYR A O 1
ATOM 2050 N N . ILE A 1 268 ? -9.141 -0.83 -17.672 1 91.06 268 ILE A N 1
ATOM 2051 C CA . ILE A 1 268 ? -9.234 0.592 -17.984 1 91.06 268 ILE A CA 1
ATOM 2052 C C . ILE A 1 268 ? -9.195 1.408 -16.688 1 91.06 268 ILE A C 1
ATOM 2054 O O . ILE A 1 268 ? -8.992 2.625 -16.719 1 91.06 268 ILE A O 1
ATOM 2058 N N . ALA A 1 269 ? -9.406 0.782 -15.578 1 91.5 269 ALA A N 1
ATOM 2059 C CA . ALA A 1 269 ? -9.633 1.472 -14.312 1 91.5 269 ALA A CA 1
ATOM 2060 C C . ALA A 1 269 ? -8.445 2.348 -13.945 1 91.5 269 ALA A C 1
ATOM 2062 O O . ALA A 1 269 ? -8.609 3.518 -13.586 1 91.5 269 ALA A O 1
ATOM 2063 N N . PRO A 1 270 ? -7.18 1.804 -14.023 1 89.19 270 PRO A N 1
ATOM 2064 C CA . PRO A 1 270 ? -6.047 2.68 -13.711 1 89.19 270 PRO A CA 1
ATOM 2065 C C . PRO A 1 270 ? -5.965 3.893 -14.633 1 89.19 270 PRO A C 1
ATOM 2067 O O . PRO A 1 270 ? -5.602 4.988 -14.188 1 89.19 270 PRO A O 1
ATOM 2070 N N . TRP A 1 271 ? -6.281 3.697 -15.844 1 90.44 271 TRP A N 1
ATOM 2071 C CA . TRP A 1 271 ? -6.281 4.801 -16.797 1 90.44 271 TRP A CA 1
ATOM 2072 C C . TRP A 1 271 ? -7.355 5.824 -16.453 1 90.44 271 TRP A C 1
ATOM 2074 O O . TRP A 1 271 ? -7.094 7.027 -16.438 1 90.44 271 TRP A O 1
ATOM 2084 N N . LEU A 1 272 ? -8.516 5.367 -16.203 1 91.94 272 LEU A N 1
ATOM 2085 C CA . LEU A 1 272 ? -9.617 6.25 -15.836 1 91.94 272 LEU A CA 1
ATOM 2086 C C . LEU A 1 272 ? -9.289 7.039 -14.57 1 91.94 272 LEU A C 1
ATOM 2088 O O . LEU A 1 272 ? -9.523 8.25 -14.508 1 91.94 272 LEU A O 1
ATOM 2092 N N . LYS A 1 273 ? -8.742 6.387 -13.562 1 92 273 LYS A N 1
ATOM 2093 C CA . LYS A 1 273 ? -8.398 7.02 -12.297 1 92 273 LYS A CA 1
ATOM 2094 C C . LYS A 1 273 ? -7.41 8.164 -12.492 1 92 273 LYS A C 1
ATOM 2096 O O . LYS A 1 273 ? -7.488 9.18 -11.812 1 92 273 LYS A O 1
ATOM 2101 N N . SER A 1 274 ? -6.516 7.988 -13.43 1 90.94 274 SER A N 1
ATOM 2102 C CA . SER A 1 274 ? -5.453 8.961 -13.633 1 90.94 274 SER A CA 1
ATOM 2103 C C . SER A 1 274 ? -6 10.266 -14.211 1 90.94 274 SER A C 1
ATOM 2105 O O . SER A 1 274 ? -5.332 11.305 -14.156 1 90.94 274 SER A O 1
ATOM 2107 N N . TRP A 1 275 ? -7.234 10.281 -14.734 1 92.06 275 TRP A N 1
ATOM 2108 C CA . TRP A 1 275 ? -7.84 11.461 -15.336 1 92.06 275 TRP A CA 1
ATOM 2109 C C . TRP A 1 275 ? -8.758 12.172 -14.352 1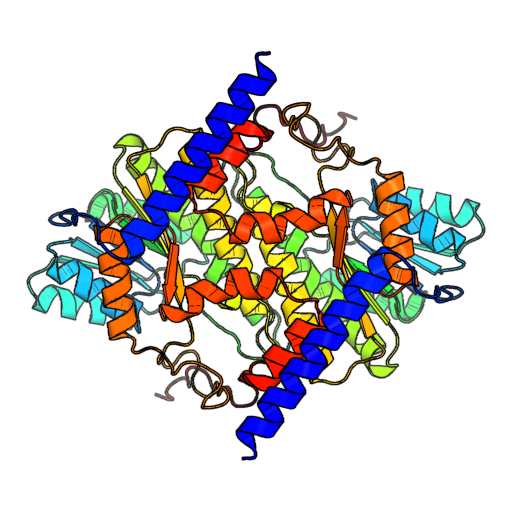 92.06 275 TRP A C 1
ATOM 2111 O O . TRP A 1 275 ? -9.25 13.266 -14.625 1 92.06 275 TRP A O 1
ATOM 2121 N N . LEU A 1 276 ? -8.945 11.617 -13.281 1 94.69 276 LEU A N 1
ATOM 2122 C CA . LEU A 1 276 ? -9.977 12.117 -12.375 1 94.69 276 LEU A CA 1
ATOM 2123 C C . LEU A 1 276 ? -9.352 12.883 -11.211 1 94.69 276 LEU A C 1
ATOM 2125 O O . LEU A 1 276 ? -8.336 12.461 -10.656 1 94.69 276 LEU A O 1
ATOM 2129 N N . SER A 1 277 ? -9.945 14.062 -10.93 1 94.69 277 SER A N 1
ATOM 2130 C CA . SER A 1 277 ? -9.664 14.672 -9.641 1 94.69 277 SER A CA 1
ATOM 2131 C C . SER A 1 277 ? -10.219 13.828 -8.492 1 94.69 277 SER A C 1
ATOM 2133 O O . SER A 1 277 ? -11 12.898 -8.727 1 94.69 277 SER A O 1
ATOM 2135 N N . VAL A 1 278 ? -9.797 14.102 -7.285 1 95.69 278 VAL A N 1
ATOM 2136 C CA . VAL A 1 278 ? -10.266 13.352 -6.125 1 95.69 278 VAL A CA 1
ATOM 2137 C C . VAL A 1 278 ? -11.781 13.438 -6.027 1 95.69 278 VAL A C 1
ATOM 2139 O O . VAL A 1 278 ? -12.461 12.43 -5.836 1 95.69 278 VAL A O 1
ATOM 2142 N N . ASP A 1 279 ? -12.352 14.664 -6.215 1 96.44 279 ASP A N 1
ATOM 2143 C CA . ASP A 1 279 ? -13.789 14.867 -6.117 1 96.44 279 ASP A CA 1
ATOM 2144 C C . ASP A 1 279 ? -14.523 14.141 -7.238 1 96.44 279 ASP A C 1
ATOM 2146 O O . ASP A 1 279 ? -15.609 13.594 -7.023 1 96.44 279 ASP A O 1
ATOM 2150 N N . ALA A 1 280 ? -13.961 14.148 -8.438 1 97.12 280 ALA A N 1
ATOM 2151 C CA . ALA A 1 280 ? -14.562 13.422 -9.555 1 97.12 280 ALA A CA 1
ATOM 2152 C C . ALA A 1 280 ? -14.578 11.914 -9.289 1 97.12 280 ALA A C 1
ATOM 2154 O O . ALA A 1 280 ? -15.555 11.234 -9.617 1 97.12 280 ALA A O 1
ATOM 2155 N N . ALA A 1 281 ? -13.516 11.414 -8.711 1 96.44 281 ALA A N 1
ATOM 2156 C CA . ALA A 1 281 ? -13.438 10 -8.375 1 96.44 281 ALA A CA 1
ATOM 2157 C C . ALA A 1 281 ? -14.508 9.617 -7.367 1 96.44 281 ALA A C 1
ATOM 2159 O O . ALA A 1 281 ? -15.055 8.508 -7.418 1 96.44 281 ALA A O 1
ATOM 2160 N N . ILE A 1 282 ? -14.797 10.508 -6.438 1 96.69 282 ILE A N 1
ATOM 2161 C CA . ILE A 1 282 ? -15.828 10.258 -5.438 1 96.69 282 ILE A CA 1
ATOM 2162 C C . ILE A 1 282 ? -17.188 10.141 -6.121 1 96.69 282 ILE A C 1
ATOM 2164 O O . ILE A 1 282 ? -18.016 9.297 -5.75 1 96.69 282 ILE A O 1
ATOM 2168 N N . VAL A 1 283 ? -17.438 11 -7.137 1 96.06 283 VAL A N 1
ATOM 2169 C CA . VAL A 1 283 ? -18.688 10.938 -7.879 1 96.06 283 VAL A CA 1
ATOM 2170 C C . VAL A 1 283 ? -18.844 9.562 -8.531 1 96.06 283 VAL A C 1
ATOM 2172 O O . VAL A 1 283 ? -19.906 8.953 -8.477 1 96.06 283 VAL A O 1
ATOM 2175 N N . LEU A 1 284 ? -17.781 9.117 -9.094 1 93.94 284 LEU A N 1
ATOM 2176 C CA . LEU A 1 284 ? -17.812 7.801 -9.727 1 93.94 284 LEU A CA 1
ATOM 2177 C C . LEU A 1 284 ? -18.047 6.703 -8.695 1 93.94 284 LEU A C 1
ATOM 2179 O O . LEU A 1 284 ? -18.797 5.758 -8.953 1 93.94 284 LEU A O 1
ATOM 2183 N N . ALA A 1 285 ? -17.406 6.789 -7.566 1 93.88 285 ALA A N 1
ATOM 2184 C CA . ALA A 1 285 ? -17.578 5.82 -6.488 1 93.88 285 ALA A CA 1
ATOM 2185 C C . ALA A 1 285 ? -19.031 5.801 -6 1 93.88 285 ALA A C 1
ATOM 2187 O O . ALA A 1 285 ? -19.578 4.734 -5.707 1 93.88 285 ALA A O 1
ATOM 2188 N N . GLU A 1 286 ? -19.594 6.953 -5.918 1 93.44 286 GLU A N 1
ATOM 2189 C CA . GLU A 1 286 ? -20.984 7.047 -5.527 1 93.44 286 GLU A CA 1
ATOM 2190 C C . GLU A 1 286 ? -21.891 6.395 -6.562 1 93.44 286 GLU A C 1
ATOM 2192 O O . GLU A 1 286 ? -22.812 5.645 -6.211 1 93.44 286 GLU A O 1
ATOM 2197 N N . LEU A 1 287 ? -21.625 6.695 -7.809 1 92 287 LEU A N 1
ATOM 2198 C CA . LEU A 1 287 ? -22.422 6.156 -8.898 1 92 287 LEU A CA 1
ATOM 2199 C C . LEU A 1 287 ? -22.359 4.633 -8.914 1 92 287 LEU A C 1
ATOM 2201 O O . LEU A 1 287 ? -23.375 3.965 -9.109 1 92 287 LEU A O 1
ATOM 2205 N N . SER A 1 288 ? -21.156 4.059 -8.688 1 90.81 288 SER A N 1
ATOM 2206 C CA . SER A 1 288 ? -20.969 2.613 -8.727 1 90.81 288 SER A CA 1
ATOM 2207 C C . SER A 1 288 ? -21.453 1.951 -7.445 1 90.81 288 SER A C 1
ATOM 2209 O O . SER A 1 288 ? -21.609 0.729 -7.391 1 90.81 288 SER A O 1
ATOM 2211 N N . GLY A 1 289 ? -21.672 2.75 -6.391 1 90.88 289 GLY A N 1
ATOM 2212 C CA . GLY A 1 289 ? -22.062 2.213 -5.094 1 90.88 289 GLY A CA 1
ATOM 2213 C C . GLY A 1 289 ? -20.891 1.758 -4.258 1 90.88 289 GLY A C 1
ATOM 2214 O O . GLY A 1 289 ? -21.062 1.117 -3.219 1 90.88 289 GLY A O 1
ATOM 2215 N N . ALA A 1 290 ? -19.734 2.086 -4.625 1 90.31 290 ALA A N 1
ATOM 2216 C CA . ALA A 1 290 ? -18.531 1.629 -3.938 1 90.31 290 ALA A CA 1
ATOM 2217 C C . ALA A 1 290 ? -18.438 2.205 -2.527 1 90.31 290 ALA A C 1
ATOM 2219 O O . ALA A 1 290 ? -17.953 1.544 -1.605 1 90.31 290 ALA A O 1
ATOM 2220 N N . LEU A 1 291 ? -18.969 3.359 -2.336 1 92.31 291 LEU A N 1
ATOM 2221 C CA . LEU A 1 291 ? -18.891 4.008 -1.031 1 92.31 291 LEU A CA 1
ATOM 2222 C C . LEU A 1 291 ? -19.75 3.281 -0.004 1 92.31 291 LEU A C 1
ATOM 2224 O O . LEU A 1 291 ? -19.422 3.254 1.184 1 92.31 291 LEU A O 1
ATOM 2228 N N . THR A 1 292 ? -20.766 2.615 -0.489 1 91.31 292 THR A N 1
ATOM 2229 C CA . THR A 1 292 ? -21.703 1.985 0.429 1 91.31 292 THR A CA 1
ATOM 2230 C C . THR A 1 292 ? -21.656 0.466 0.298 1 91.31 292 THR A C 1
ATOM 2232 O O . THR A 1 292 ? -22.484 -0.241 0.88 1 91.31 292 THR A O 1
ATOM 2235 N N . ALA A 1 293 ? -20.734 0.014 -0.435 1 89.19 293 ALA A N 1
ATOM 2236 C CA . ALA A 1 293 ? -20.672 -1.404 -0.78 1 89.19 293 ALA A CA 1
ATOM 2237 C C . ALA A 1 293 ? -20.562 -2.27 0.472 1 89.19 293 ALA A C 1
ATOM 2239 O O . ALA A 1 293 ? -21.109 -3.369 0.526 1 89.19 293 ALA A O 1
ATOM 2240 N N . MET A 1 294 ? -19.969 -1.766 1.526 1 88.88 294 MET A N 1
ATOM 2241 C CA . MET A 1 294 ? -19.656 -2.578 2.695 1 88.88 294 MET A CA 1
ATOM 2242 C C . MET A 1 294 ? -20.719 -2.436 3.771 1 88.88 294 MET A C 1
ATOM 2244 O O . MET A 1 294 ? -20.641 -3.076 4.82 1 88.88 294 MET A O 1
ATOM 2248 N N . ASP A 1 295 ? -21.703 -1.642 3.5 1 87.5 295 ASP A N 1
ATOM 2249 C CA . ASP A 1 295 ? -22.75 -1.4 4.496 1 87.5 295 ASP A CA 1
ATOM 2250 C C . ASP A 1 295 ? -23.5 -2.689 4.836 1 87.5 295 ASP A C 1
ATOM 2252 O O . ASP A 1 295 ? -24 -2.846 5.949 1 87.5 295 ASP A O 1
ATOM 2256 N N . THR A 1 296 ? -23.5 -3.629 3.885 1 83.56 296 THR A N 1
ATOM 2257 C CA . THR A 1 296 ? -24.234 -4.871 4.09 1 83.56 296 THR A CA 1
ATOM 2258 C C . THR A 1 296 ? -23.281 -6.055 4.188 1 83.56 296 THR A C 1
ATOM 2260 O O . THR A 1 296 ? -23.688 -7.203 3.986 1 83.56 296 THR A O 1
ATOM 2263 N N . PHE A 1 297 ? -22.078 -5.723 4.52 1 84.94 297 PHE A N 1
ATOM 2264 C CA . PHE A 1 297 ? -21.047 -6.75 4.598 1 84.94 297 PHE A CA 1
ATOM 2265 C C . PHE A 1 297 ? -21.328 -7.715 5.746 1 84.94 297 PHE A C 1
ATOM 2267 O O . PHE A 1 297 ? -21.641 -7.289 6.859 1 84.94 297 PHE A O 1
ATOM 2274 N N . VAL A 1 298 ? -21.25 -8.992 5.531 1 80 298 VAL A N 1
ATOM 2275 C CA . VAL A 1 298 ? -21.453 -10.023 6.543 1 80 298 VAL A CA 1
ATOM 2276 C C . VAL A 1 298 ? -20.172 -10.82 6.75 1 80 298 VAL A C 1
ATOM 2278 O O . VAL A 1 298 ? -19.797 -11.125 7.883 1 80 298 VAL A O 1
ATOM 2281 N N . GLY A 1 299 ? -19.422 -10.953 5.812 1 72.44 299 GLY A N 1
ATOM 2282 C CA . GLY A 1 299 ? -18.188 -11.719 5.867 1 72.44 299 GLY A CA 1
ATOM 2283 C C . GLY A 1 299 ? -18.422 -13.203 6.07 1 72.44 299 GLY A C 1
ATOM 2284 O O . GLY A 1 299 ? -19.547 -13.688 5.945 1 72.44 299 GLY A O 1
ATOM 2285 N N . ARG A 1 300 ? -17.359 -13.93 6.355 1 67.19 300 ARG A N 1
ATOM 2286 C CA . ARG A 1 300 ? -17.422 -15.375 6.496 1 67.19 300 ARG A CA 1
ATOM 2287 C C . ARG A 1 300 ? -18.062 -15.766 7.832 1 67.19 300 ARG A C 1
ATOM 2289 O O . ARG A 1 300 ? -17.625 -15.297 8.891 1 67.19 300 ARG A O 1
ATOM 2296 N N . LYS A 1 301 ? -19.422 -15.898 7.938 1 55.28 301 LYS A N 1
ATOM 2297 C CA . LYS A 1 301 ? -20.078 -16.391 9.148 1 55.28 301 LYS A CA 1
ATOM 2298 C C . LYS A 1 301 ? -19.391 -17.641 9.68 1 55.28 301 LYS A C 1
ATOM 2300 O O . LYS A 1 301 ? -19.109 -18.562 8.922 1 55.28 301 LYS A O 1
ATOM 2305 N N . LYS A 1 302 ? -18.594 -17.422 10.852 1 47 302 LYS A N 1
ATOM 2306 C CA . LYS A 1 302 ? -18.234 -18.719 11.438 1 47 302 LYS A CA 1
ATOM 2307 C C . LYS A 1 302 ? -19.438 -19.656 11.461 1 47 302 LYS A C 1
ATOM 2309 O O . LYS A 1 302 ? -20.531 -19.281 11.891 1 47 302 LYS A O 1
ATOM 2314 N N . LYS A 1 303 ? -19.344 -20.578 10.703 1 34.06 303 LYS A N 1
ATOM 2315 C CA . LYS A 1 303 ? -20.359 -21.625 10.812 1 34.06 303 LYS A CA 1
ATOM 2316 C C . LYS A 1 303 ? -20.453 -22.156 12.242 1 34.06 303 LYS A C 1
ATOM 2318 O O . LYS A 1 303 ? -19.438 -22.5 12.844 1 34.06 303 LYS A O 1
ATOM 2323 N N . GLU A 1 304 ? -21.266 -21.594 13.039 1 26.83 304 GLU A N 1
ATOM 2324 C CA . GLU A 1 304 ? -21.625 -22.328 14.242 1 26.83 304 GLU A CA 1
ATOM 2325 C C . GLU A 1 304 ? -21.594 -23.828 14 1 26.83 304 GLU A C 1
ATOM 2327 O O . GLU A 1 304 ? -22.328 -24.344 13.164 1 26.83 304 GLU A O 1
ATOM 2332 N N . THR A 1 305 ? -20.438 -24.328 13.875 1 23.14 305 THR A N 1
ATOM 2333 C CA . THR A 1 305 ? -20.625 -25.734 14.234 1 23.14 305 THR A CA 1
ATOM 2334 C C . THR A 1 305 ? -21.094 -25.859 15.688 1 23.14 305 THR A C 1
ATOM 2336 O O . THR A 1 305 ? -20.578 -25.172 16.562 1 23.14 305 THR A O 1
ATOM 2339 N N . MET B 1 1 ? -34.75 5.359 -17.875 1 66.38 1 MET B N 1
ATOM 2340 C CA . MET B 1 1 ? -34.75 6.82 -17.875 1 66.38 1 MET B CA 1
ATOM 2341 C C . MET B 1 1 ? -34 7.363 -16.656 1 66.38 1 MET B C 1
ATOM 2343 O O . MET B 1 1 ? -33.125 8.227 -16.781 1 66.38 1 MET B O 1
ATOM 2347 N N . LEU B 1 2 ? -34.25 6.715 -15.516 1 78.44 2 LEU B N 1
ATOM 2348 C CA . LEU B 1 2 ? -33.656 7.184 -14.273 1 78.44 2 LEU B CA 1
ATOM 2349 C C . LEU B 1 2 ? -32.156 6.902 -14.266 1 78.44 2 LEU B C 1
ATOM 2351 O O . LEU B 1 2 ? -31.359 7.754 -13.859 1 78.44 2 LEU B O 1
ATOM 2355 N N . VAL B 1 3 ? -31.828 5.855 -14.922 1 83.12 3 VAL B N 1
ATOM 2356 C CA . VAL B 1 3 ? -30.422 5.484 -14.961 1 83.12 3 VAL B CA 1
ATOM 2357 C C . VAL B 1 3 ? -29.656 6.434 -15.891 1 83.12 3 VAL B C 1
ATOM 2359 O O . VAL B 1 3 ? -28.547 6.871 -15.562 1 83.12 3 VAL B O 1
ATOM 2362 N N . LEU B 1 4 ? -30.312 6.789 -16.906 1 86.88 4 LEU B N 1
ATOM 2363 C CA . LEU B 1 4 ? -29.688 7.699 -17.859 1 86.88 4 LEU B CA 1
ATOM 2364 C C . LEU B 1 4 ? -29.453 9.07 -17.234 1 86.88 4 LEU B C 1
ATOM 2366 O O . LEU B 1 4 ? -28.406 9.688 -17.453 1 86.88 4 LEU B O 1
ATOM 2370 N N . PHE B 1 5 ? -30.438 9.516 -16.531 1 89.94 5 PHE B N 1
ATOM 2371 C CA . PHE B 1 5 ? -30.312 10.797 -15.852 1 89.94 5 PHE B CA 1
ATOM 2372 C C . PHE B 1 5 ? -29.188 10.75 -14.82 1 89.94 5 PHE B C 1
ATOM 2374 O O . PHE B 1 5 ? -28.391 11.688 -14.719 1 89.94 5 PHE B O 1
ATOM 2381 N N . GLU B 1 6 ? -29.156 9.711 -14.125 1 90.12 6 GLU B N 1
ATOM 2382 C CA . GLU B 1 6 ? -28.125 9.562 -13.102 1 90.12 6 GLU B CA 1
ATOM 2383 C C . GLU B 1 6 ? -26.719 9.57 -13.719 1 90.12 6 GLU B C 1
ATOM 2385 O O . GLU B 1 6 ? -25.812 10.195 -13.18 1 90.12 6 GLU B O 1
ATOM 2390 N N . VAL B 1 7 ? -26.609 8.945 -14.789 1 91.56 7 VAL B N 1
ATOM 2391 C CA . VAL B 1 7 ? -25.328 8.852 -15.477 1 91.56 7 VAL B CA 1
ATOM 2392 C C . VAL B 1 7 ? -24.938 10.211 -16.031 1 91.56 7 VAL B C 1
ATOM 2394 O O . VAL B 1 7 ? -23.781 10.641 -15.891 1 91.56 7 VAL B O 1
ATOM 2397 N N . THR B 1 8 ? -25.906 10.867 -16.594 1 93.69 8 THR B N 1
ATOM 2398 C CA . THR B 1 8 ? -25.641 12.188 -17.156 1 93.69 8 THR B CA 1
ATOM 2399 C C . THR B 1 8 ? -25.25 13.164 -16.047 1 93.69 8 THR B C 1
ATOM 2401 O O . THR B 1 8 ? -24.297 13.945 -16.219 1 93.69 8 THR B O 1
ATOM 2404 N N . TRP B 1 9 ? -25.969 13.086 -15.023 1 93.88 9 TRP B N 1
ATOM 2405 C CA . TRP B 1 9 ? -25.672 13.961 -13.898 1 93.88 9 TRP B CA 1
ATOM 2406 C C . TRP B 1 9 ? -24.281 13.68 -13.336 1 93.88 9 TRP B C 1
ATOM 2408 O O . TRP B 1 9 ? -23.531 14.602 -13.016 1 93.88 9 TRP B O 1
ATOM 2418 N N . ALA B 1 10 ? -23.969 12.422 -13.234 1 93.38 10 ALA B N 1
ATOM 2419 C CA . ALA B 1 10 ? -22.656 12.023 -12.758 1 93.38 10 ALA B CA 1
ATOM 2420 C C . ALA B 1 10 ? -21.562 12.531 -13.688 1 93.38 10 ALA B C 1
ATOM 2422 O O . ALA B 1 10 ? -20.531 13.023 -13.234 1 93.38 10 ALA B O 1
ATOM 2423 N N . LEU B 1 11 ? -21.797 12.453 -14.969 1 95 11 LEU B N 1
ATOM 2424 C CA . LEU B 1 11 ? -20.828 12.898 -15.953 1 95 11 LEU B CA 1
ATOM 2425 C C . LEU B 1 11 ? -20.609 14.406 -15.875 1 95 11 LEU B C 1
ATOM 2427 O O . LEU B 1 11 ? -19.484 14.891 -15.992 1 95 11 LEU B O 1
ATOM 2431 N N . LEU B 1 12 ? -21.672 15.125 -15.656 1 96.56 12 LEU B N 1
ATOM 2432 C CA . LEU B 1 12 ? -21.578 16.578 -15.5 1 96.56 12 LEU B CA 1
ATOM 2433 C C . LEU B 1 12 ? -20.781 16.938 -14.258 1 96.56 12 LEU B C 1
ATOM 2435 O O . LEU B 1 12 ? -19.922 17.828 -14.297 1 96.56 12 LEU B O 1
ATOM 2439 N N . LYS B 1 13 ? -21.062 16.25 -13.219 1 96.56 13 LYS B N 1
ATOM 2440 C CA . LYS B 1 13 ? -20.328 16.5 -11.977 1 96.56 13 LYS B CA 1
ATOM 2441 C C . LYS B 1 13 ? -18.844 16.188 -12.148 1 96.56 13 LYS B C 1
ATOM 2443 O O . LYS B 1 13 ? -17.984 16.953 -11.703 1 96.56 13 LYS B O 1
ATOM 2448 N N . ILE B 1 14 ? -18.547 15.062 -12.742 1 96.5 14 ILE B N 1
ATOM 2449 C CA . ILE B 1 14 ? -17.172 14.641 -12.969 1 96.5 14 ILE B CA 1
ATOM 2450 C C . ILE B 1 14 ? -16.438 15.695 -13.789 1 96.5 14 ILE B C 1
ATOM 2452 O O . ILE B 1 14 ? -15.32 16.094 -13.453 1 96.5 14 ILE B O 1
ATOM 2456 N N . THR B 1 15 ? -17.094 16.156 -14.844 1 96.69 15 THR B N 1
ATOM 2457 C CA . THR B 1 15 ? -16.5 17.188 -15.68 1 96.69 15 THR B CA 1
ATOM 2458 C C . THR B 1 15 ? -16.266 18.453 -14.883 1 96.69 15 THR B C 1
ATOM 2460 O O . THR B 1 15 ? -15.188 19.062 -14.977 1 96.69 15 THR B O 1
ATOM 2463 N N . TRP B 1 16 ? -17.234 18.828 -14.094 1 96.25 16 TRP B N 1
ATOM 2464 C CA . TRP B 1 16 ? -17.125 20.031 -13.273 1 96.25 16 TRP B CA 1
ATOM 2465 C C . TRP B 1 16 ? -15.945 19.922 -12.312 1 96.25 16 TRP B C 1
ATOM 2467 O O . TRP B 1 16 ? -15.109 20.828 -12.25 1 96.25 16 TRP B O 1
ATOM 2477 N N . TYR B 1 17 ? -15.852 18.844 -11.617 1 95.44 17 TYR B N 1
ATOM 2478 C CA . TYR B 1 17 ? -14.805 18.688 -10.617 1 95.44 17 TYR B CA 1
ATOM 2479 C C . TYR B 1 17 ? -13.43 18.641 -11.273 1 95.44 17 TYR B C 1
ATOM 2481 O O . TYR B 1 17 ? -12.445 19.125 -10.719 1 95.44 17 TYR B O 1
ATOM 2489 N N . ASN B 1 18 ? -13.344 18.047 -12.422 1 95.5 18 ASN B N 1
ATOM 2490 C CA . ASN B 1 18 ? -12.078 18.047 -13.156 1 95.5 18 ASN B CA 1
ATOM 2491 C C . ASN B 1 18 ? -11.695 19.453 -13.602 1 95.5 18 ASN B C 1
ATOM 2493 O O . ASN B 1 18 ? -10.523 19.844 -13.523 1 95.5 18 ASN B O 1
ATOM 2497 N N . MET B 1 19 ? -12.664 20.172 -14.023 1 95.19 19 MET B N 1
ATOM 2498 C CA . MET B 1 19 ? -12.406 21.562 -14.438 1 95.19 19 MET B CA 1
ATOM 2499 C C . MET B 1 19 ? -11.961 22.406 -13.25 1 95.19 19 MET B C 1
ATOM 2501 O O . MET B 1 19 ? -11.055 23.219 -13.375 1 95.19 19 MET B O 1
ATOM 2505 N N . VAL B 1 20 ? -12.57 22.188 -12.164 1 93.19 20 VAL B N 1
ATOM 2506 C CA . VAL B 1 20 ? -12.172 22.891 -10.945 1 93.19 20 VAL B CA 1
ATOM 2507 C C . VAL B 1 20 ? -10.734 22.531 -10.594 1 93.19 20 VAL B C 1
ATOM 2509 O O . VAL B 1 20 ? -9.945 23.391 -10.211 1 93.19 20 VAL B O 1
ATOM 2512 N N . GLY B 1 21 ? -10.406 21.266 -10.727 1 90.06 21 GLY B N 1
ATOM 2513 C CA . GLY B 1 21 ? -9.039 20.828 -10.492 1 90.06 21 GLY B CA 1
ATOM 2514 C C . GLY B 1 21 ? -8.031 21.547 -11.375 1 90.06 21 GLY B C 1
ATOM 2515 O O . GLY B 1 21 ? -6.984 22 -10.898 1 90.06 21 GLY B O 1
ATOM 2516 N N . VAL B 1 22 ? -8.375 21.672 -12.602 1 89.06 22 VAL B N 1
ATOM 2517 C CA . VAL B 1 22 ? -7.508 22.359 -13.547 1 89.06 22 VAL B CA 1
ATOM 2518 C C . VAL B 1 22 ? -7.406 23.844 -13.188 1 89.06 22 VAL B C 1
ATOM 2520 O O . VAL B 1 22 ? -6.316 24.406 -13.203 1 89.06 22 VAL B O 1
ATOM 2523 N N . TRP B 1 23 ? -8.508 24.406 -12.859 1 90.19 23 TRP B N 1
ATOM 2524 C CA . TRP B 1 23 ? -8.555 25.812 -12.477 1 90.19 23 TRP B CA 1
ATOM 2525 C C . TRP B 1 23 ? -7.672 26.078 -11.258 1 90.19 23 TRP B C 1
ATOM 2527 O O . TRP B 1 23 ? -6.977 27.094 -11.188 1 90.19 23 TRP B O 1
ATOM 2537 N N . ARG B 1 24 ? -7.625 25.172 -10.352 1 88.5 24 ARG B N 1
ATOM 2538 C CA . ARG B 1 24 ? -6.887 25.312 -9.102 1 88.5 24 ARG B CA 1
ATOM 2539 C C . ARG B 1 24 ? -5.387 25.203 -9.328 1 88.5 24 ARG B C 1
ATOM 2541 O O . ARG B 1 24 ? -4.586 25.609 -8.492 1 88.5 24 ARG B O 1
ATOM 2548 N N . CYS B 1 25 ? -5.02 24.609 -10.414 1 82.19 25 CYS B N 1
ATOM 2549 C CA . CYS B 1 25 ? -3.604 24.578 -10.766 1 82.19 25 CYS B CA 1
ATOM 2550 C C . CYS B 1 25 ? -3.094 25.984 -11.078 1 82.19 25 CYS B C 1
ATOM 2552 O O . CYS B 1 25 ? -1.893 26.25 -10.984 1 82.19 25 CYS B O 1
ATOM 2554 N N . PHE B 1 26 ? -4.039 26.859 -11.336 1 85.31 26 PHE B N 1
ATOM 2555 C CA . PHE B 1 26 ? -3.646 28.203 -11.75 1 85.31 26 PHE B CA 1
ATOM 2556 C C . PHE B 1 26 ? -4.016 29.234 -10.688 1 85.31 26 PHE B C 1
ATOM 2558 O O . PHE B 1 26 ? -3.375 30.281 -10.578 1 85.31 26 PHE B O 1
ATOM 2565 N N . VAL B 1 27 ? -5.035 28.922 -9.984 1 87.88 27 VAL B N 1
ATOM 2566 C CA . VAL B 1 27 ? -5.52 29.844 -8.969 1 87.88 27 VAL B CA 1
ATOM 2567 C C . VAL B 1 27 ? -5.656 29.125 -7.633 1 87.88 27 VAL B C 1
ATOM 2569 O O . VAL B 1 27 ? -6.488 28.219 -7.488 1 87.88 27 VAL B O 1
ATOM 2572 N N . ALA B 1 28 ? -4.828 29.547 -6.723 1 83.94 28 ALA B N 1
ATOM 2573 C CA . ALA B 1 28 ? -4.906 28.938 -5.402 1 83.94 28 ALA B CA 1
ATOM 2574 C C . ALA B 1 28 ? -6.156 29.391 -4.652 1 83.94 28 ALA B C 1
ATOM 2576 O O . ALA B 1 28 ? -6.555 30.547 -4.75 1 83.94 28 ALA B O 1
ATOM 2577 N N . PRO B 1 29 ? -6.754 28.438 -3.959 1 90.75 29 PRO B N 1
ATOM 2578 C CA . PRO B 1 29 ? -7.875 28.844 -3.113 1 90.75 29 PRO B CA 1
ATOM 2579 C C . PRO B 1 29 ? -7.449 29.734 -1.945 1 90.75 29 PRO B C 1
ATOM 2581 O O . PRO B 1 29 ? -6.25 29.906 -1.701 1 90.75 29 PRO B O 1
ATOM 2584 N N . ALA B 1 30 ? -8.445 30.328 -1.339 1 93.81 30 ALA B N 1
ATOM 2585 C CA . ALA B 1 30 ? -8.188 31.125 -0.152 1 93.81 30 ALA B CA 1
ATOM 2586 C C . ALA B 1 30 ? -7.617 30.281 0.98 1 93.81 30 ALA B C 1
ATOM 2588 O O . ALA B 1 30 ? -8.047 29.141 1.189 1 93.81 30 ALA B O 1
ATOM 2589 N N . LYS B 1 31 ? -6.734 30.828 1.727 1 97.12 31 LYS B N 1
ATOM 2590 C CA . LYS B 1 31 ? -6.094 30.141 2.844 1 97.12 31 LYS B CA 1
ATOM 2591 C C . LYS B 1 31 ? -6.949 30.234 4.105 1 97.12 31 LYS B C 1
ATOM 2593 O O . LYS B 1 31 ? -7.531 31.281 4.395 1 97.12 31 LYS B O 1
ATOM 2598 N N . LYS B 1 32 ? -7.109 29.172 4.727 1 97.69 32 LYS B N 1
ATOM 2599 C CA . LYS B 1 32 ? -7.742 29.234 6.043 1 97.69 32 LYS B CA 1
ATOM 2600 C C . LYS B 1 32 ? -6.738 29.641 7.117 1 97.69 32 LYS B C 1
ATOM 2602 O O . LYS B 1 32 ? -5.539 29.391 6.98 1 97.69 32 LYS B O 1
ATOM 2607 N N . SER B 1 33 ? -7.254 30.312 8.117 1 98.19 33 SER B N 1
ATOM 2608 C CA . SER B 1 33 ? -6.43 30.656 9.273 1 98.19 33 SER B CA 1
ATOM 2609 C C . SER B 1 33 ? -6.117 29.422 10.109 1 98.19 33 SER B C 1
ATOM 2611 O O . SER B 1 33 ? -6.969 28.547 10.281 1 98.19 33 SER B O 1
ATOM 2613 N N . LEU B 1 34 ? -4.922 29.375 10.672 1 98.62 34 LEU B N 1
ATOM 2614 C CA . LEU B 1 34 ? -4.531 28.266 11.531 1 98.62 34 LEU B CA 1
ATOM 2615 C C . LEU B 1 34 ? -4.309 28.734 12.969 1 98.62 34 LEU B C 1
ATOM 2617 O O . LEU B 1 34 ? -3.867 27.953 13.82 1 98.62 34 LEU B O 1
ATOM 2621 N N . VAL B 1 35 ? -4.602 30 13.164 1 98.38 35 VAL B N 1
ATOM 2622 C CA . VAL B 1 35 ? -4.383 30.578 14.492 1 98.38 35 VAL B CA 1
ATOM 2623 C C . VAL B 1 35 ? -5.168 29.781 15.531 1 98.38 35 VAL B C 1
ATOM 2625 O O . VAL B 1 35 ? -6.363 29.531 15.367 1 98.38 35 VAL B O 1
ATOM 2628 N N . GLY B 1 36 ? -4.484 29.297 16.516 1 98.06 36 GLY B N 1
ATOM 2629 C CA . GLY B 1 36 ? -5.137 28.641 17.641 1 98.06 36 GLY B CA 1
ATOM 2630 C C . GLY B 1 36 ? -5.285 27.141 17.438 1 98.06 36 GLY B C 1
ATOM 2631 O O . GLY B 1 36 ? -5.648 26.422 18.375 1 98.06 36 GLY B O 1
ATOM 2632 N N . GLU B 1 37 ? -5.043 26.656 16.266 1 98.81 37 GLU B N 1
ATOM 2633 C CA . GLU B 1 37 ? -5.121 25.219 16 1 98.81 37 GLU B CA 1
ATOM 2634 C C . GLU B 1 37 ? -4.07 24.453 16.812 1 98.81 37 GLU B C 1
ATOM 2636 O O . GLU B 1 37 ? -2.984 24.984 17.062 1 98.81 37 GLU B O 1
ATOM 2641 N N . ILE B 1 38 ? -4.363 23.297 17.234 1 98.94 38 ILE B N 1
ATOM 2642 C CA . ILE B 1 38 ? -3.422 22.391 17.891 1 98.94 38 ILE B CA 1
ATOM 2643 C C . ILE B 1 38 ? -2.932 21.344 16.891 1 98.94 38 ILE B C 1
ATOM 2645 O O . ILE B 1 38 ? -3.707 20.5 16.438 1 98.94 38 ILE B O 1
ATOM 2649 N N . VAL B 1 39 ? -1.661 21.391 16.594 1 98.94 39 VAL B N 1
ATOM 2650 C CA . VAL B 1 39 ? -1.064 20.562 15.555 1 98.94 39 VAL B CA 1
ATOM 2651 C C . VAL B 1 39 ? -0.151 19.516 16.203 1 98.94 39 VAL B C 1
ATOM 2653 O O . VAL B 1 39 ? 0.767 19.859 16.953 1 98.94 39 VAL B O 1
ATOM 2656 N N . LEU B 1 40 ? -0.457 18.266 15.984 1 98.94 40 LEU B N 1
ATOM 2657 C CA . LEU B 1 40 ? 0.444 17.188 16.391 1 98.94 40 LEU B CA 1
ATOM 2658 C C . LEU B 1 40 ? 1.199 16.625 15.188 1 98.94 40 LEU B C 1
ATOM 2660 O O . LEU B 1 40 ? 0.593 16.297 14.172 1 98.94 40 LEU B O 1
ATOM 2664 N N . ILE B 1 41 ? 2.48 16.578 15.281 1 98.94 41 ILE B N 1
ATOM 2665 C CA . ILE B 1 41 ? 3.322 16.031 14.227 1 98.94 41 ILE B CA 1
ATOM 2666 C C . ILE B 1 41 ? 4.164 14.883 14.766 1 98.94 41 ILE B C 1
ATOM 2668 O O . ILE B 1 41 ? 4.875 15.047 15.766 1 98.94 41 ILE B O 1
ATOM 2672 N N . THR B 1 42 ? 4.078 13.734 14.164 1 98.94 42 THR B N 1
ATOM 2673 C CA . THR B 1 42 ? 4.926 12.602 14.523 1 98.94 42 THR B CA 1
ATOM 2674 C C . THR B 1 42 ? 6.273 12.695 13.812 1 98.94 42 THR B C 1
ATOM 2676 O O . THR B 1 42 ? 6.348 13.148 12.664 1 98.94 42 THR B O 1
ATOM 2679 N N . GLY B 1 43 ? 7.289 12.211 14.469 1 98.31 43 GLY B N 1
ATOM 2680 C CA . GLY B 1 43 ? 8.617 12.305 13.891 1 98.31 43 GLY B CA 1
ATOM 2681 C C . GLY B 1 43 ? 9.094 13.734 13.719 1 98.31 43 GLY B C 1
ATOM 2682 O O . GLY B 1 43 ? 9.719 14.078 12.711 1 98.31 43 GLY B O 1
ATOM 2683 N N . ALA B 1 44 ? 8.773 14.586 14.648 1 98.38 44 ALA B N 1
ATOM 2684 C CA . ALA B 1 44 ? 9 16.016 14.484 1 98.38 44 ALA B CA 1
ATOM 2685 C C . ALA B 1 44 ? 10.312 16.453 15.133 1 98.38 44 ALA B C 1
ATOM 2687 O O . ALA B 1 44 ? 10.578 17.641 15.281 1 98.38 44 ALA B O 1
ATOM 2688 N N . GLY B 1 45 ? 11.102 15.477 15.555 1 97.19 45 GLY B N 1
ATOM 2689 C CA . GLY B 1 45 ? 12.367 15.797 16.203 1 97.19 45 GLY B CA 1
ATOM 2690 C C . GLY B 1 45 ? 13.477 16.125 15.227 1 97.19 45 GLY B C 1
ATOM 2691 O O . GLY B 1 45 ? 14.539 16.594 15.617 1 97.19 45 GLY B O 1
ATOM 2692 N N . SER B 1 46 ? 13.227 15.891 13.93 1 93.69 46 SER B N 1
ATOM 2693 C CA . SER B 1 46 ? 14.25 16.156 12.914 1 93.69 46 SER B CA 1
ATOM 2694 C C . SER B 1 46 ? 13.625 16.328 11.539 1 93.69 46 SER B C 1
ATOM 2696 O O . SER B 1 46 ? 12.398 16.266 11.391 1 93.69 46 SER B O 1
ATOM 2698 N N . GLY B 1 47 ? 14.43 16.781 10.656 1 94.12 47 GLY B N 1
ATOM 2699 C CA . GLY B 1 47 ? 14.078 16.75 9.25 1 94.12 47 GLY B CA 1
ATOM 2700 C C . GLY B 1 47 ? 12.883 17.609 8.906 1 94.12 47 GLY B C 1
ATOM 2701 O O . GLY B 1 47 ? 12.789 18.75 9.367 1 94.12 47 GLY B O 1
ATOM 2702 N N . ILE B 1 48 ? 12.055 17.094 8.086 1 96.81 48 ILE B N 1
ATOM 2703 C CA . ILE B 1 48 ? 10.922 17.859 7.59 1 96.81 48 ILE B CA 1
ATOM 2704 C C . ILE B 1 48 ? 9.891 18.031 8.703 1 96.81 48 ILE B C 1
ATOM 2706 O O . ILE B 1 48 ? 9.141 19.016 8.719 1 96.81 48 ILE B O 1
ATOM 2710 N N . GLY B 1 49 ? 9.867 17.016 9.664 1 98.31 49 GLY B N 1
ATOM 2711 C CA . GLY B 1 49 ? 8.969 17.141 10.797 1 98.31 49 GLY B CA 1
ATOM 2712 C C . GLY B 1 49 ? 9.227 18.375 11.633 1 98.31 49 GLY B C 1
ATOM 2713 O O . GLY B 1 49 ? 8.289 19.109 11.969 1 98.31 49 GLY B O 1
ATOM 2714 N N . ARG B 1 50 ? 10.477 18.578 11.914 1 98.38 50 ARG B N 1
ATOM 2715 C CA . ARG B 1 50 ? 10.867 19.766 12.664 1 98.38 50 ARG B CA 1
ATOM 2716 C C . ARG B 1 50 ? 10.508 21.047 11.898 1 98.38 50 ARG B C 1
ATOM 2718 O O . ARG B 1 50 ? 9.93 21.969 12.469 1 98.38 50 ARG B O 1
ATOM 2725 N N . LEU B 1 51 ? 10.805 21.062 10.625 1 98.56 51 LEU B N 1
ATOM 2726 C CA . LEU B 1 51 ? 10.562 22.234 9.805 1 98.56 51 LEU B CA 1
ATOM 2727 C C . LEU B 1 51 ? 9.07 22.531 9.688 1 98.56 51 LEU B C 1
ATOM 2729 O O . LEU B 1 51 ? 8.656 23.688 9.719 1 98.56 51 LEU B O 1
ATOM 2733 N N . MET B 1 52 ? 8.25 21.484 9.555 1 98.88 52 MET B N 1
ATOM 2734 C CA . MET B 1 52 ? 6.805 21.672 9.523 1 98.88 52 MET B CA 1
ATOM 2735 C C . MET B 1 52 ? 6.301 22.25 10.836 1 98.88 52 MET B C 1
ATOM 2737 O O . MET B 1 52 ? 5.453 23.156 10.844 1 98.88 52 MET B O 1
ATOM 2741 N N . ALA B 1 53 ? 6.844 21.703 11.93 1 98.88 53 ALA B N 1
ATOM 2742 C CA . ALA B 1 53 ? 6.434 22.188 13.25 1 98.88 53 ALA B CA 1
ATOM 2743 C C . ALA B 1 53 ? 6.703 23.688 13.383 1 98.88 53 ALA B C 1
ATOM 2745 O O . ALA B 1 53 ? 5.836 24.438 13.844 1 98.88 53 ALA B O 1
ATOM 2746 N N . ILE B 1 54 ? 7.848 24.094 12.961 1 98.81 54 ILE B N 1
ATOM 2747 C CA . ILE B 1 54 ? 8.242 25.5 13.031 1 98.81 54 ILE B CA 1
ATOM 2748 C C . ILE B 1 54 ? 7.312 26.328 12.148 1 98.81 54 ILE B C 1
ATOM 2750 O O . ILE B 1 54 ? 6.855 27.406 12.555 1 98.81 54 ILE B O 1
ATOM 2754 N N . ASN B 1 55 ? 7.004 25.844 10.945 1 98.88 55 ASN B N 1
ATOM 2755 C CA . ASN B 1 55 ? 6.121 26.547 10.023 1 98.88 55 ASN B CA 1
ATOM 2756 C C . ASN B 1 55 ? 4.727 26.75 10.617 1 98.88 55 ASN B C 1
ATOM 2758 O O . ASN B 1 55 ? 4.156 27.828 10.531 1 98.88 55 ASN B O 1
ATOM 2762 N N . PHE B 1 56 ? 4.188 25.703 11.203 1 98.88 56 PHE B N 1
ATOM 2763 C CA . PHE B 1 56 ? 2.867 25.797 11.812 1 98.88 56 PHE B CA 1
ATOM 2764 C C . PHE B 1 56 ? 2.889 26.75 13.008 1 98.88 56 PHE B C 1
ATOM 2766 O O . PHE B 1 56 ? 1.93 27.5 13.234 1 98.88 56 PHE B O 1
ATOM 2773 N N . ALA B 1 57 ? 3.99 26.766 13.758 1 98.81 57 ALA B N 1
ATOM 2774 C CA . ALA B 1 57 ? 4.137 27.656 14.898 1 98.81 57 ALA B CA 1
ATOM 2775 C C . ALA B 1 57 ? 4.059 29.125 14.445 1 98.81 57 ALA B C 1
ATOM 2777 O O . ALA B 1 57 ? 3.402 29.938 15.094 1 98.81 57 ALA B O 1
ATOM 2778 N N . LYS B 1 58 ? 4.691 29.375 13.359 1 98.69 58 LYS B N 1
ATOM 2779 C CA . LYS B 1 58 ? 4.727 30.734 12.812 1 98.69 58 LYS B CA 1
ATOM 2780 C C . LYS B 1 58 ? 3.332 31.188 12.398 1 98.69 58 LYS B C 1
ATOM 2782 O O . LYS B 1 58 ? 3.098 32.375 12.211 1 98.69 58 LYS B O 1
ATOM 2787 N N . GLN B 1 59 ? 2.363 30.25 12.234 1 98.56 59 GLN B N 1
ATOM 2788 C CA . GLN B 1 59 ? 0.995 30.594 11.844 1 98.56 59 GLN B CA 1
ATOM 2789 C C . GLN B 1 59 ? 0.106 30.766 13.078 1 98.56 59 GLN B C 1
ATOM 2791 O O . GLN B 1 59 ? -1.109 30.938 12.945 1 98.56 59 GLN B O 1
ATOM 2796 N N . GLY B 1 60 ? 0.7 30.641 14.281 1 98.38 60 GLY B N 1
ATOM 2797 C CA . GLY B 1 60 ? -0.056 30.859 15.508 1 98.38 60 GLY B CA 1
ATOM 2798 C C . GLY B 1 60 ? -0.62 29.578 16.094 1 98.38 60 GLY B C 1
ATOM 2799 O O . GLY B 1 60 ? -1.507 29.609 16.938 1 98.38 60 GLY B O 1
ATOM 2800 N N . CYS B 1 61 ? -0.137 28.422 15.68 1 98.75 61 CYS B N 1
ATOM 2801 C CA . CYS B 1 61 ? -0.608 27.141 16.172 1 98.75 61 CYS B CA 1
ATOM 2802 C C . CYS B 1 61 ? 0.092 26.766 17.484 1 98.75 61 CYS B C 1
ATOM 2804 O O . CYS B 1 61 ? 1.188 27.25 17.766 1 98.75 61 CYS B O 1
ATOM 2806 N N . LYS B 1 62 ? -0.567 25.953 18.25 1 98.75 62 LYS B N 1
ATOM 2807 C CA . LYS B 1 62 ? 0.074 25.219 19.328 1 98.75 62 LYS B CA 1
ATOM 2808 C C . LYS B 1 62 ? 0.578 23.859 18.844 1 98.75 62 LYS B C 1
ATOM 2810 O O . LYS B 1 62 ? -0.132 23.141 18.141 1 98.75 62 LYS B O 1
ATOM 2815 N N . LEU B 1 63 ? 1.773 23.547 19.297 1 98.88 63 LEU B N 1
ATOM 2816 C CA . LEU B 1 63 ? 2.379 22.359 18.688 1 98.88 63 LEU B CA 1
ATOM 2817 C C . LEU B 1 63 ? 2.561 21.25 19.719 1 98.88 63 LEU B C 1
ATOM 2819 O O . LEU B 1 63 ? 2.92 21.516 20.859 1 98.88 63 LEU B O 1
ATOM 2823 N N . VAL B 1 64 ? 2.248 20.062 19.328 1 98.94 64 VAL B N 1
ATOM 2824 C CA . VAL B 1 64 ? 2.572 18.828 20.031 1 98.94 64 VAL B CA 1
ATOM 2825 C C . VAL B 1 64 ? 3.574 18.016 19.219 1 98.94 64 VAL B C 1
ATOM 2827 O O . VAL B 1 64 ? 3.27 17.578 18.109 1 98.94 64 VAL B O 1
ATOM 2830 N N . ILE B 1 65 ? 4.746 17.812 19.812 1 98.88 65 ILE B N 1
ATOM 2831 C CA . ILE B 1 65 ? 5.855 17.156 19.109 1 98.88 65 ILE B CA 1
ATOM 2832 C C . ILE B 1 65 ? 6 15.719 19.609 1 98.88 65 ILE B C 1
ATOM 2834 O O . ILE B 1 65 ? 6.297 15.492 20.781 1 98.88 65 ILE B O 1
ATOM 2838 N N . TRP B 1 66 ? 5.738 14.758 18.75 1 98.94 66 TRP B N 1
ATOM 2839 C CA . TRP B 1 66 ? 5.984 13.352 19.062 1 98.94 66 TRP B CA 1
ATOM 2840 C C . TRP B 1 66 ? 7.227 12.844 18.328 1 98.94 66 TRP B C 1
ATOM 2842 O O . TRP B 1 66 ? 7.359 13.039 17.125 1 98.94 66 TRP B O 1
ATOM 2852 N N . ASP B 1 67 ? 8.102 12.266 19.047 1 98.69 67 ASP B N 1
ATOM 2853 C CA . ASP B 1 67 ? 9.273 11.617 18.453 1 98.69 67 ASP B CA 1
ATOM 2854 C C . ASP B 1 67 ? 9.82 10.531 19.375 1 98.69 67 ASP B C 1
ATOM 2856 O O . ASP B 1 67 ? 9.734 10.656 20.609 1 98.69 67 ASP B O 1
ATOM 2860 N N . ILE B 1 68 ? 10.312 9.523 18.75 1 98.31 68 ILE B N 1
ATOM 2861 C CA . ILE B 1 68 ? 10.953 8.484 19.547 1 98.31 68 ILE B CA 1
ATOM 2862 C C . ILE B 1 68 ? 12.25 9.023 20.156 1 98.31 68 ILE B C 1
ATOM 2864 O O . ILE B 1 68 ? 12.68 8.578 21.219 1 98.31 68 ILE B O 1
ATOM 2868 N N . ASP B 1 69 ? 12.898 9.938 19.469 1 97.69 69 ASP B N 1
ATOM 2869 C CA . ASP B 1 69 ? 14.062 10.672 19.969 1 97.69 69 ASP B CA 1
ATOM 2870 C C . ASP B 1 69 ? 13.633 11.852 20.828 1 97.69 69 ASP B C 1
ATOM 2872 O O . ASP B 1 69 ? 13.391 12.953 20.312 1 97.69 69 ASP B O 1
ATOM 2876 N N . LYS B 1 70 ? 13.648 11.656 22.109 1 97.62 70 LYS B N 1
ATOM 2877 C CA . LYS B 1 70 ? 13.172 12.68 23.031 1 97.62 70 LYS B CA 1
ATOM 2878 C C . LYS B 1 70 ? 14.008 13.953 22.906 1 97.62 70 LYS B C 1
ATOM 2880 O O . LYS B 1 70 ? 13.461 15.062 22.906 1 97.62 70 LYS B O 1
ATOM 2885 N N . ASP B 1 71 ? 15.281 13.789 22.797 1 98.25 71 ASP B N 1
ATOM 2886 C CA . ASP B 1 71 ? 16.172 14.945 22.703 1 98.25 71 ASP B CA 1
ATOM 2887 C C . ASP B 1 71 ? 15.875 15.766 21.453 1 98.25 71 ASP B C 1
ATOM 2889 O O . ASP B 1 71 ? 15.836 17 21.516 1 98.25 71 ASP B O 1
ATOM 2893 N N . GLY B 1 72 ? 15.727 15.078 20.328 1 98.25 72 GLY B N 1
ATOM 2894 C CA . GLY B 1 72 ? 15.367 15.766 19.094 1 98.25 72 GLY B CA 1
ATOM 2895 C C . GLY B 1 72 ? 14.047 16.516 19.203 1 98.25 72 GLY B C 1
ATOM 2896 O O . GLY B 1 72 ? 13.945 17.656 18.75 1 98.25 72 GLY B O 1
ATOM 2897 N N . GLY B 1 73 ? 13.086 15.875 19.859 1 98.62 73 GLY B N 1
ATOM 2898 C CA . GLY B 1 73 ? 11.797 16.516 20.047 1 98.62 73 GLY B CA 1
ATOM 2899 C C . GLY B 1 73 ? 11.867 17.75 20.922 1 98.62 73 GLY B C 1
ATOM 2900 O O . GLY B 1 73 ? 11.227 18.766 20.641 1 98.62 73 GLY B O 1
ATOM 2901 N N . ASP B 1 74 ? 12.617 17.625 21.984 1 98.62 74 ASP B N 1
ATOM 2902 C CA . ASP B 1 74 ? 12.773 18.75 22.891 1 98.62 74 ASP B CA 1
ATOM 2903 C C . ASP B 1 74 ? 13.461 19.938 22.219 1 98.62 74 ASP B C 1
ATOM 2905 O O . ASP B 1 74 ? 13.102 21.094 22.453 1 98.62 74 ASP B O 1
ATOM 2909 N N . LYS B 1 75 ? 14.469 19.594 21.391 1 98.62 75 LYS B N 1
ATOM 2910 C CA . LYS B 1 75 ? 15.141 20.656 20.641 1 98.62 75 LYS B CA 1
ATOM 2911 C C . LYS B 1 75 ? 14.164 21.375 19.719 1 98.62 75 LYS B C 1
ATOM 2913 O O . LYS B 1 75 ? 14.203 22.609 19.609 1 98.62 75 LYS B O 1
ATOM 2918 N N . THR B 1 76 ? 13.305 20.609 19.062 1 98.75 76 THR B N 1
ATOM 2919 C CA . THR B 1 76 ? 12.281 21.203 18.219 1 98.75 76 THR B CA 1
ATOM 2920 C C . THR B 1 76 ? 11.344 22.094 19.031 1 98.75 76 THR B C 1
ATOM 2922 O O . THR B 1 76 ? 11.031 23.203 18.641 1 98.75 76 THR B O 1
ATOM 2925 N N . ALA B 1 77 ? 10.922 21.625 20.172 1 98.75 77 ALA B N 1
ATOM 2926 C CA . ALA B 1 77 ? 10.039 22.391 21.047 1 98.75 77 ALA B CA 1
ATOM 2927 C C . ALA B 1 77 ? 10.711 23.688 21.516 1 98.75 77 ALA B C 1
ATOM 2929 O O . ALA B 1 77 ? 10.062 24.734 21.562 1 98.75 77 ALA B O 1
ATOM 2930 N N . ASP B 1 78 ? 11.961 23.578 21.812 1 98.62 78 ASP B N 1
ATOM 2931 C CA . ASP B 1 78 ? 12.719 24.766 22.234 1 98.62 78 ASP B CA 1
ATOM 2932 C C . ASP B 1 78 ? 12.75 25.812 21.125 1 98.62 78 ASP B C 1
ATOM 2934 O O . ASP B 1 78 ? 12.617 27.016 21.406 1 98.62 78 ASP B O 1
ATOM 2938 N N . GLN B 1 79 ? 12.984 25.375 19.938 1 98.56 79 GLN B N 1
ATOM 2939 C CA . GLN B 1 79 ? 13.008 26.281 18.812 1 98.56 79 GLN B CA 1
ATOM 2940 C C . GLN B 1 79 ? 11.664 26.984 18.641 1 98.56 79 GLN B C 1
ATOM 2942 O O . GLN B 1 79 ? 11.617 28.188 18.344 1 98.56 79 GLN B O 1
ATOM 2947 N N . ILE B 1 80 ? 10.633 26.281 18.828 1 98.69 80 ILE B N 1
ATOM 2948 C CA . ILE B 1 80 ? 9.281 26.812 18.688 1 98.69 80 ILE B CA 1
ATOM 2949 C C . ILE B 1 80 ? 9 27.812 19.797 1 98.69 80 ILE B C 1
ATOM 2951 O O . ILE B 1 80 ? 8.453 28.891 19.547 1 98.69 80 ILE B O 1
ATOM 2955 N N . THR B 1 81 ? 9.375 27.438 21 1 98.19 81 THR B N 1
ATOM 2956 C CA . THR B 1 81 ? 9.18 28.328 22.141 1 98.19 81 THR B CA 1
ATOM 2957 C C . THR B 1 81 ? 9.977 29.625 21.969 1 98.19 81 THR B C 1
ATOM 2959 O O . THR B 1 81 ? 9.531 30.688 22.406 1 98.19 81 THR B O 1
ATOM 2962 N N . ALA B 1 82 ? 11.117 29.5 21.375 1 97.88 82 ALA B N 1
ATOM 2963 C CA . ALA B 1 82 ? 11.953 30.672 21.125 1 97.88 82 ALA B CA 1
ATOM 2964 C C . ALA B 1 82 ? 11.266 31.625 20.156 1 97.88 82 ALA B C 1
ATOM 2966 O O . ALA B 1 82 ? 11.547 32.812 20.141 1 97.88 82 ALA B O 1
ATOM 2967 N N . LEU B 1 83 ? 10.367 31.141 19.344 1 97.06 83 LEU B N 1
ATOM 2968 C CA . LEU B 1 83 ? 9.594 31.953 18.406 1 97.06 83 LEU B CA 1
ATOM 2969 C C . LEU B 1 83 ? 8.391 32.594 19.094 1 97.06 83 LEU B C 1
ATOM 2971 O O . LEU B 1 83 ? 7.668 33.375 18.484 1 97.06 83 LEU B O 1
ATOM 2975 N N . GLY B 1 84 ? 8.133 32.25 20.359 1 97.12 84 GLY B N 1
ATOM 2976 C CA . GLY B 1 84 ? 7.004 32.781 21.109 1 97.12 84 GLY B CA 1
ATOM 2977 C C . GLY B 1 84 ? 5.766 31.906 21.031 1 97.12 84 GLY B C 1
ATOM 2978 O O . GLY B 1 84 ? 4.684 32.312 21.469 1 97.12 84 GLY B O 1
ATOM 2979 N N . ALA B 1 85 ? 5.891 30.766 20.422 1 97.81 85 ALA B N 1
ATOM 2980 C CA . ALA B 1 85 ? 4.773 29.828 20.297 1 97.81 85 ALA B CA 1
ATOM 2981 C C . ALA B 1 85 ? 4.832 28.766 21.375 1 97.81 85 ALA B C 1
ATOM 2983 O O . ALA B 1 85 ? 5.82 28.656 22.109 1 97.81 85 ALA B O 1
ATOM 2984 N N . THR B 1 86 ? 3.795 28.031 21.547 1 98.31 86 THR B N 1
ATOM 2985 C CA . THR B 1 86 ? 3.703 26.984 22.547 1 98.31 86 THR B CA 1
ATOM 2986 C C . THR B 1 86 ? 3.965 25.609 21.922 1 98.31 86 THR B C 1
ATOM 2988 O O . THR B 1 86 ? 3.414 25.297 20.859 1 98.31 86 THR B O 1
ATOM 2991 N N . ALA B 1 87 ? 4.793 24.844 22.562 1 98.62 87 ALA B N 1
ATOM 2992 C CA . ALA B 1 87 ? 5.082 23.484 22.109 1 98.62 87 ALA B CA 1
ATOM 2993 C C . ALA B 1 87 ? 5.219 22.516 23.281 1 98.62 87 ALA B C 1
ATOM 2995 O O . ALA B 1 87 ? 5.762 22.875 24.328 1 98.62 87 ALA B O 1
ATOM 2996 N N . HIS B 1 88 ? 4.672 21.344 23.141 1 98.62 88 HIS B N 1
ATOM 2997 C CA . HIS B 1 88 ? 4.816 20.234 24.078 1 98.62 88 HIS B CA 1
ATOM 2998 C C . HIS B 1 88 ? 5.461 19.031 23.391 1 98.62 88 HIS B C 1
ATOM 3000 O O . HIS B 1 88 ? 4.98 18.562 22.359 1 98.62 88 HIS B O 1
ATOM 3006 N N . SER B 1 89 ? 6.531 18.609 23.953 1 98.69 89 SER B N 1
ATOM 3007 C CA . SER B 1 89 ? 7.266 17.484 23.391 1 98.69 89 SER B CA 1
ATOM 3008 C C . SER B 1 89 ? 7.062 16.219 24.219 1 98.69 89 SER B C 1
ATOM 3010 O O . SER B 1 89 ? 7.113 16.266 25.453 1 98.69 89 SER B O 1
ATOM 3012 N N . TYR B 1 90 ? 6.727 15.125 23.594 1 98.69 90 TYR B N 1
ATOM 3013 C CA . TYR B 1 90 ? 6.582 13.82 24.219 1 98.69 90 TYR B CA 1
ATOM 3014 C C . TYR B 1 90 ? 7.414 12.766 23.484 1 98.69 90 TYR B 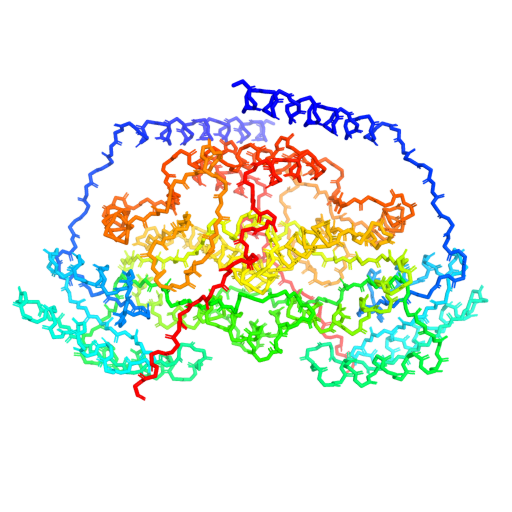C 1
ATOM 3016 O O . TYR B 1 90 ? 7.48 12.766 22.266 1 98.69 90 TYR B O 1
ATOM 3024 N N . ARG B 1 91 ? 8.117 11.898 24.203 1 98.69 91 ARG B N 1
ATOM 3025 C CA . ARG B 1 91 ? 8.656 10.703 23.578 1 98.69 91 ARG B CA 1
ATOM 3026 C C . ARG B 1 91 ? 7.547 9.727 23.203 1 98.69 91 ARG B C 1
ATOM 3028 O O . ARG B 1 91 ? 6.73 9.344 24.047 1 98.69 91 ARG B O 1
ATOM 3035 N N . CYS B 1 92 ? 7.5 9.359 21.953 1 98.69 92 CYS B N 1
ATOM 3036 C CA . CYS B 1 92 ? 6.445 8.453 21.516 1 98.69 92 CYS B CA 1
ATOM 3037 C C . CYS B 1 92 ? 6.965 7.477 20.469 1 98.69 92 CYS B C 1
ATOM 3039 O O . CYS B 1 92 ? 7.484 7.891 19.438 1 98.69 92 CYS B O 1
ATOM 3041 N N . ASP B 1 93 ? 6.918 6.266 20.766 1 98.75 93 ASP B N 1
ATOM 3042 C CA . ASP B 1 93 ? 7.055 5.227 19.75 1 98.75 93 ASP B CA 1
ATOM 3043 C C . ASP B 1 93 ? 5.715 4.949 19.078 1 98.75 93 ASP B C 1
ATOM 3045 O O . ASP B 1 93 ? 4.875 4.223 19.609 1 98.75 93 ASP B O 1
ATOM 3049 N N . VAL B 1 94 ? 5.59 5.43 17.875 1 98.81 94 VAL B N 1
ATOM 3050 C CA . VAL B 1 94 ? 4.297 5.395 17.188 1 98.81 94 VAL B CA 1
ATOM 3051 C C . VAL B 1 94 ? 3.93 3.953 16.844 1 98.81 94 VAL B C 1
ATOM 3053 O O . VAL B 1 94 ? 2.783 3.664 16.5 1 98.81 94 VAL B O 1
ATOM 3056 N N . THR B 1 95 ? 4.93 3.029 16.891 1 98.56 95 THR B N 1
ATOM 3057 C CA . THR B 1 95 ? 4.652 1.634 16.562 1 98.56 95 THR B CA 1
ATOM 3058 C C . THR B 1 95 ? 3.977 0.936 17.75 1 98.56 95 THR B C 1
ATOM 3060 O O . THR B 1 95 ? 3.445 -0.166 17.594 1 98.56 95 THR B O 1
ATOM 3063 N N . ASN B 1 96 ? 4.043 1.518 18.906 1 98.62 96 ASN B N 1
ATOM 3064 C CA . ASN B 1 96 ? 3.404 0.988 20.109 1 98.62 96 ASN B CA 1
ATOM 3065 C C . ASN B 1 96 ? 2.004 1.564 20.297 1 98.62 96 ASN B C 1
ATOM 3067 O O . ASN B 1 96 ? 1.846 2.645 20.859 1 98.62 96 ASN B O 1
ATOM 3071 N N . LYS B 1 97 ? 1.024 0.817 19.922 1 98.38 97 LYS B N 1
ATOM 3072 C CA . LYS B 1 97 ? -0.353 1.301 19.891 1 98.38 97 LYS B CA 1
ATOM 3073 C C . LYS B 1 97 ? -0.804 1.743 21.281 1 98.38 97 LYS B C 1
ATOM 3075 O O . LYS B 1 97 ? -1.479 2.766 21.422 1 98.38 97 LYS B O 1
ATOM 3080 N N . ASP B 1 98 ? -0.45 1.005 22.281 1 98.56 98 ASP B N 1
ATOM 3081 C CA . ASP B 1 98 ? -0.864 1.347 23.641 1 98.56 98 ASP B CA 1
ATOM 3082 C C . ASP B 1 98 ? -0.235 2.664 24.094 1 98.56 98 ASP B C 1
ATOM 3084 O O . ASP B 1 98 ? -0.883 3.469 24.766 1 98.56 98 ASP B O 1
ATOM 3088 N N . GLU B 1 99 ? 0.97 2.859 23.734 1 98.69 99 GLU B N 1
ATOM 3089 C CA . GLU B 1 99 ? 1.642 4.121 24.047 1 98.69 99 GLU B CA 1
ATOM 3090 C C . GLU B 1 99 ? 0.976 5.285 23.312 1 98.69 99 GLU B C 1
ATOM 3092 O O . GLU B 1 99 ? 0.786 6.355 23.891 1 98.69 99 GLU B O 1
ATOM 3097 N N . VAL B 1 100 ? 0.59 5.082 22.094 1 98.88 100 VAL B N 1
ATOM 3098 C CA . VAL B 1 100 ? -0.07 6.109 21.297 1 98.88 100 VAL B CA 1
ATOM 3099 C C . VAL B 1 100 ? -1.383 6.52 21.969 1 98.88 100 VAL B C 1
ATOM 3101 O O . VAL B 1 100 ? -1.648 7.707 22.141 1 98.88 100 VAL B O 1
ATOM 3104 N N . TYR B 1 101 ? -2.176 5.566 22.344 1 98.75 101 TYR B N 1
ATOM 3105 C CA . TYR B 1 101 ? -3.475 5.859 22.938 1 98.75 101 TYR B CA 1
ATOM 3106 C C . TYR B 1 101 ? -3.311 6.535 24.297 1 98.75 101 TYR B C 1
ATOM 3108 O O . TYR B 1 101 ? -4.02 7.492 24.609 1 98.75 101 TYR B O 1
ATOM 3116 N N . ARG B 1 102 ? -2.361 6.02 25.078 1 98.62 102 ARG B N 1
ATOM 3117 C CA . ARG B 1 102 ? -2.098 6.617 26.375 1 98.62 102 ARG B CA 1
ATOM 3118 C C . ARG B 1 102 ? -1.633 8.062 26.234 1 98.62 102 ARG B C 1
ATOM 3120 O O . ARG B 1 102 ? -2.137 8.953 26.922 1 98.62 102 ARG B O 1
ATOM 3127 N N . LEU B 1 103 ? -0.704 8.32 25.344 1 98.75 103 LEU B N 1
ATOM 3128 C CA . LEU B 1 103 ? -0.161 9.656 25.156 1 98.75 103 LEU B CA 1
ATOM 3129 C C . LEU B 1 103 ? -1.213 10.594 24.562 1 98.75 103 LEU B C 1
ATOM 3131 O O . LEU B 1 103 ? -1.22 11.789 24.844 1 98.75 103 LEU B O 1
ATOM 3135 N N . ALA B 1 104 ? -2.078 10.055 23.703 1 98.88 104 ALA B N 1
ATOM 3136 C CA . ALA B 1 104 ? -3.158 10.875 23.141 1 98.88 104 ALA B CA 1
ATOM 3137 C C . ALA B 1 104 ? -4.051 11.43 24.25 1 98.88 104 ALA B C 1
ATOM 3139 O O . ALA B 1 104 ? -4.453 12.594 24.203 1 98.88 104 ALA B O 1
ATOM 3140 N N . GLU B 1 105 ? -4.352 10.609 25.234 1 98.5 105 GLU B N 1
ATOM 3141 C CA . GLU B 1 105 ? -5.137 11.062 26.375 1 98.5 105 GLU B CA 1
ATOM 3142 C C . GLU B 1 105 ? -4.387 12.125 27.172 1 98.5 105 GLU B C 1
ATOM 3144 O O . GLU B 1 105 ? -4.98 13.109 27.625 1 98.5 105 GLU B O 1
ATOM 3149 N N . GLN B 1 106 ? -3.127 11.875 27.328 1 98.62 106 GLN B N 1
ATOM 3150 C CA . GLN B 1 106 ? -2.303 12.844 28.047 1 98.62 106 GLN B CA 1
ATOM 3151 C C . GLN B 1 106 ? -2.266 14.18 27.312 1 98.62 106 GLN B C 1
ATOM 3153 O O . GLN B 1 106 ? -2.33 15.242 27.938 1 98.62 106 GLN B O 1
ATOM 3158 N N . VAL B 1 107 ? -2.129 14.164 26 1 98.75 107 VAL B N 1
ATOM 3159 C CA . VAL B 1 107 ? -2.111 15.375 25.188 1 98.75 107 VAL B CA 1
ATOM 3160 C C . VAL B 1 107 ? -3.432 16.125 25.344 1 98.75 107 VAL B C 1
ATOM 3162 O O . VAL B 1 107 ? -3.445 17.344 25.484 1 98.75 107 VAL B O 1
ATOM 3165 N N . LYS B 1 108 ? -4.512 15.398 25.297 1 98.25 108 LYS B N 1
ATOM 3166 C CA . LYS B 1 108 ? -5.824 16.016 25.469 1 98.25 108 LYS B CA 1
ATOM 3167 C C . LYS B 1 108 ? -5.914 16.75 26.797 1 98.25 108 LYS B C 1
ATOM 3169 O O . LYS B 1 108 ? -6.461 17.859 26.859 1 98.25 108 LYS B O 1
ATOM 3174 N N . LYS B 1 109 ? -5.344 16.172 27.797 1 98.06 109 LYS B N 1
ATOM 3175 C CA . LYS B 1 109 ? -5.375 16.766 29.125 1 98.06 109 LYS B CA 1
ATOM 3176 C C . LYS B 1 109 ? -4.43 17.969 29.219 1 98.06 109 LYS B C 1
ATOM 3178 O O . LYS B 1 109 ? -4.801 19.016 29.75 1 98.06 109 LYS B O 1
ATOM 3183 N N . ASP B 1 110 ? -3.232 17.797 28.656 1 98.12 110 ASP B N 1
ATOM 3184 C CA . ASP B 1 110 ? -2.168 18.781 28.812 1 98.12 110 ASP B CA 1
ATOM 3185 C C . ASP B 1 110 ? -2.387 19.969 27.891 1 98.12 110 ASP B C 1
ATOM 3187 O O . ASP B 1 110 ? -2.041 21.109 28.219 1 98.12 110 ASP B O 1
ATOM 3191 N N . VAL B 1 111 ? -2.881 19.734 26.734 1 98.25 111 VAL B N 1
ATOM 3192 C CA . VAL B 1 111 ? -2.852 20.734 25.672 1 98.25 111 VAL B CA 1
ATOM 3193 C C . VAL B 1 111 ? -4.27 21 25.172 1 98.25 111 VAL B C 1
ATOM 3195 O O . VAL B 1 111 ? -4.688 22.156 25.047 1 98.25 111 VAL B O 1
ATOM 3198 N N . GLY B 1 112 ? -5.023 19.969 24.875 1 98.19 112 GLY B N 1
ATOM 3199 C CA . GLY B 1 112 ? -6.352 20.047 24.281 1 98.19 112 GLY B CA 1
ATOM 3200 C C . GLY B 1 112 ? -6.555 19.078 23.141 1 98.19 112 GLY B C 1
ATOM 3201 O O . GLY B 1 112 ? -5.73 18.188 22.922 1 98.19 112 GLY B O 1
ATOM 3202 N N . SER B 1 113 ? -7.691 19.266 22.438 1 98.38 113 SER B N 1
ATOM 3203 C CA . SER B 1 113 ? -8.016 18.375 21.328 1 98.38 113 SER B CA 1
ATOM 3204 C C . SER B 1 113 ? -7.227 18.75 20.078 1 98.38 113 SER B C 1
ATOM 3206 O O . SER B 1 113 ? -7.344 19.859 19.562 1 98.38 113 SER B O 1
ATOM 3208 N N . VAL B 1 114 ? -6.473 17.828 19.609 1 98.88 114 VAL B N 1
ATOM 3209 C CA . VAL B 1 114 ? -5.699 18.016 18.391 1 98.88 114 VAL B CA 1
ATOM 3210 C C . VAL B 1 114 ? -6.641 18.266 17.203 1 98.88 114 VAL B C 1
ATOM 3212 O O . VAL B 1 114 ? -7.605 17.531 17.016 1 98.88 114 VAL B O 1
ATOM 3215 N N . THR B 1 115 ? -6.352 19.297 16.438 1 98.88 115 THR B N 1
ATOM 3216 C CA . THR B 1 115 ? -7.219 19.641 15.32 1 98.88 115 THR B CA 1
ATOM 3217 C C . THR B 1 115 ? -6.504 19.391 13.992 1 98.88 115 THR B C 1
ATOM 3219 O O . THR B 1 115 ? -7.141 19.328 12.945 1 98.88 115 THR B O 1
ATOM 3222 N N . ILE B 1 116 ? -5.18 19.312 13.969 1 98.94 116 ILE B N 1
ATOM 3223 C CA . ILE B 1 116 ? -4.387 18.953 12.797 1 98.94 116 ILE B CA 1
ATOM 3224 C C . ILE B 1 116 ? -3.402 17.844 13.172 1 98.94 116 ILE B C 1
ATOM 3226 O O . ILE B 1 116 ? -2.59 18.016 14.086 1 98.94 116 ILE B O 1
ATOM 3230 N N . LEU B 1 117 ? -3.547 16.734 12.602 1 98.94 117 LEU B N 1
ATOM 3231 C CA . LEU B 1 117 ? -2.652 15.594 12.789 1 98.94 117 LEU B CA 1
ATOM 3232 C C . LEU B 1 117 ? -1.775 15.375 11.562 1 98.94 117 LEU B C 1
ATOM 3234 O O . LEU B 1 117 ? -2.287 15.188 10.453 1 98.94 117 LEU B O 1
ATOM 3238 N N . VAL B 1 118 ? -0.474 15.492 11.711 1 98.94 118 VAL B N 1
ATOM 3239 C CA . VAL B 1 118 ? 0.474 15.227 10.641 1 98.94 118 VAL B CA 1
ATOM 3240 C C . VAL B 1 118 ? 1.227 13.93 10.922 1 98.94 118 VAL B C 1
ATOM 3242 O O . VAL B 1 118 ? 2.162 13.906 11.719 1 98.94 118 VAL B O 1
ATOM 3245 N N . ASN B 1 119 ? 0.806 12.891 10.281 1 98.88 119 ASN B N 1
ATOM 3246 C CA . ASN B 1 119 ? 1.548 11.633 10.305 1 98.88 119 ASN B CA 1
ATOM 3247 C C . ASN B 1 119 ? 2.783 11.695 9.406 1 98.88 119 ASN B C 1
ATOM 3249 O O . ASN B 1 119 ? 2.695 11.461 8.203 1 98.88 119 ASN B O 1
ATOM 3253 N N . ASN B 1 120 ? 3.898 11.906 10.055 1 98.69 120 ASN B N 1
ATOM 3254 C CA . ASN B 1 120 ? 5.121 12.219 9.32 1 98.69 120 ASN B CA 1
ATOM 3255 C C . ASN B 1 120 ? 6.227 11.211 9.609 1 98.69 120 ASN B C 1
ATOM 3257 O O . ASN B 1 120 ? 7.141 11.031 8.805 1 98.69 120 ASN B O 1
ATOM 3261 N N . ALA B 1 121 ? 6.129 10.516 10.805 1 98.38 121 ALA B N 1
ATOM 3262 C CA . ALA B 1 121 ? 7.172 9.562 11.156 1 98.38 121 ALA B CA 1
ATOM 3263 C C . ALA B 1 121 ? 7.395 8.555 10.031 1 98.38 121 ALA B C 1
ATOM 3265 O O . ALA B 1 121 ? 6.434 8.055 9.43 1 98.38 121 ALA B O 1
ATOM 3266 N N . GLY B 1 122 ? 8.641 8.305 9.695 1 97 122 GLY B N 1
ATOM 3267 C CA . GLY B 1 122 ? 8.984 7.375 8.625 1 97 122 GLY B CA 1
ATOM 3268 C C . GLY B 1 122 ? 10.406 6.863 8.711 1 97 122 GLY B C 1
ATOM 3269 O O . GLY B 1 122 ? 11.281 7.543 9.25 1 97 122 GLY B O 1
ATOM 3270 N N . VAL B 1 123 ? 10.609 5.695 8.242 1 96.56 123 VAL B N 1
ATOM 3271 C CA . VAL B 1 123 ? 11.93 5.086 8.219 1 96.56 123 VAL B CA 1
ATOM 3272 C C . VAL B 1 123 ? 12.117 4.305 6.914 1 96.56 123 VAL B C 1
ATOM 3274 O O . VAL B 1 123 ? 11.148 4.027 6.207 1 96.56 123 VAL B O 1
ATOM 3277 N N . VAL B 1 124 ? 13.336 4.035 6.59 1 95.06 124 VAL B N 1
ATOM 3278 C CA . VAL B 1 124 ? 13.703 3.223 5.434 1 95.06 124 VAL B CA 1
ATOM 3279 C C . VAL B 1 124 ? 14.891 2.328 5.793 1 95.06 124 VAL B C 1
ATOM 3281 O O . VAL B 1 124 ? 15.805 2.754 6.504 1 95.06 124 VAL B O 1
ATOM 3284 N N . ALA B 1 125 ? 14.852 1.137 5.375 1 93.56 125 ALA B N 1
ATOM 3285 C CA . ALA B 1 125 ? 15.992 0.248 5.586 1 93.56 125 ALA B CA 1
ATOM 3286 C C . ALA B 1 125 ? 17.078 0.489 4.535 1 93.56 125 ALA B C 1
ATOM 3288 O O . ALA B 1 125 ? 18.266 0.588 4.871 1 93.56 125 ALA B O 1
ATOM 3289 N N . GLY B 1 126 ? 16.625 0.591 3.273 1 89.69 126 GLY B N 1
ATOM 3290 C CA . GLY B 1 126 ? 17.562 0.905 2.205 1 89.69 126 GLY B CA 1
ATOM 3291 C C . GLY B 1 126 ? 18.453 -0.262 1.834 1 89.69 126 GLY B C 1
ATOM 3292 O O . GLY B 1 126 ? 19.656 -0.085 1.616 1 89.69 126 GLY B O 1
ATOM 3293 N N . THR B 1 127 ? 17.938 -1.451 1.914 1 91.81 127 THR B N 1
ATOM 3294 C CA . THR B 1 127 ? 18.656 -2.67 1.565 1 91.81 127 THR B CA 1
ATOM 3295 C C . THR B 1 127 ? 17.891 -3.473 0.52 1 91.81 127 THR B C 1
ATOM 3297 O O . THR B 1 127 ? 16.688 -3.289 0.354 1 91.81 127 THR B O 1
ATOM 3300 N N . ASN B 1 128 ? 18.672 -4.312 -0.256 1 94.75 128 ASN B N 1
ATOM 3301 C CA . ASN B 1 128 ? 18.016 -5.242 -1.164 1 94.75 128 ASN B CA 1
ATOM 3302 C C . ASN B 1 128 ? 17.125 -6.227 -0.408 1 94.75 128 ASN B C 1
ATOM 3304 O O . ASN B 1 128 ? 17.375 -6.523 0.762 1 94.75 128 ASN B O 1
ATOM 3308 N N . PHE B 1 129 ? 16.203 -6.758 -1.078 1 97.69 129 PHE B N 1
ATOM 3309 C CA . PHE B 1 129 ? 15.133 -7.539 -0.484 1 97.69 129 PHE B CA 1
ATOM 3310 C C . PHE B 1 129 ? 15.688 -8.711 0.317 1 97.69 129 PHE B C 1
ATOM 3312 O O . PHE B 1 129 ? 15.398 -8.852 1.507 1 97.69 129 PHE B O 1
ATOM 3319 N N . LEU B 1 130 ? 16.547 -9.508 -0.253 1 97.5 130 LEU B N 1
ATOM 3320 C CA . LEU B 1 130 ? 17.016 -10.734 0.385 1 97.5 130 LEU B CA 1
ATOM 3321 C C . LEU B 1 130 ? 17.969 -10.422 1.525 1 97.5 130 LEU B C 1
ATOM 3323 O O . LEU B 1 130 ? 18.125 -11.227 2.449 1 97.5 130 LEU B O 1
ATOM 3327 N N . ASP B 1 131 ? 18.562 -9.258 1.521 1 96.19 131 ASP B N 1
ATOM 3328 C CA . ASP B 1 131 ? 19.547 -8.867 2.531 1 96.19 131 ASP B CA 1
ATOM 3329 C C . ASP B 1 131 ? 18.875 -8.062 3.648 1 96.19 131 ASP B C 1
ATOM 3331 O O . ASP B 1 131 ? 19.5 -7.793 4.68 1 96.19 131 ASP B O 1
ATOM 3335 N N . CYS B 1 132 ? 17.688 -7.672 3.459 1 96.81 132 CYS B N 1
ATOM 3336 C CA . CYS B 1 132 ? 17.016 -6.82 4.43 1 96.81 132 CYS B CA 1
ATOM 3337 C C . CYS B 1 132 ? 16.641 -7.609 5.68 1 96.81 132 CYS B C 1
ATOM 3339 O O . CYS B 1 132 ? 15.883 -8.578 5.605 1 96.81 132 CYS B O 1
ATOM 3341 N N . PRO B 1 133 ? 17.188 -7.238 6.824 1 97.75 133 PRO B N 1
ATOM 3342 C CA . PRO B 1 133 ? 16.781 -7.934 8.047 1 97.75 133 PRO B CA 1
ATOM 3343 C C . PRO B 1 133 ? 15.273 -7.863 8.289 1 97.75 133 PRO B C 1
ATOM 3345 O O . PRO B 1 133 ? 14.656 -6.828 8.031 1 97.75 133 PRO B O 1
ATOM 3348 N N . ASP B 1 134 ? 14.734 -8.961 8.781 1 98.38 134 ASP B N 1
ATOM 3349 C CA . ASP B 1 134 ? 13.289 -9.047 9 1 98.38 134 ASP B CA 1
ATOM 3350 C C . ASP B 1 134 ? 12.805 -7.938 9.922 1 98.38 134 ASP B C 1
ATOM 3352 O O . ASP B 1 134 ? 11.711 -7.395 9.727 1 98.38 134 ASP B O 1
ATOM 3356 N N . GLU B 1 135 ? 13.578 -7.641 10.891 1 98.12 135 GLU B N 1
ATOM 3357 C CA . GLU B 1 135 ? 13.203 -6.629 11.867 1 98.12 135 GLU B CA 1
ATOM 3358 C C . GLU B 1 135 ? 13.047 -5.258 11.219 1 98.12 135 GLU B C 1
ATOM 3360 O O . GLU B 1 135 ? 12.211 -4.461 11.633 1 98.12 135 GLU B O 1
ATOM 3365 N N . LEU B 1 136 ? 13.844 -4.961 10.211 1 97.81 136 LEU B N 1
ATOM 3366 C CA . LEU B 1 136 ? 13.766 -3.674 9.523 1 97.81 136 LEU B CA 1
ATOM 3367 C C . LEU B 1 136 ? 12.539 -3.617 8.617 1 97.81 136 LEU B C 1
ATOM 3369 O O . LEU B 1 136 ? 11.953 -2.553 8.43 1 97.81 136 LEU B O 1
ATOM 3373 N N . ILE B 1 137 ? 12.164 -4.789 8.07 1 98.5 137 ILE B N 1
ATOM 3374 C CA . ILE B 1 137 ? 10.93 -4.879 7.293 1 98.5 137 ILE B CA 1
ATOM 3375 C C . ILE B 1 137 ? 9.734 -4.516 8.18 1 98.5 137 ILE B C 1
ATOM 3377 O O . ILE B 1 137 ? 8.922 -3.66 7.816 1 98.5 137 ILE B O 1
ATOM 3381 N N . LEU B 1 138 ? 9.711 -5.152 9.328 1 98.62 138 LEU B N 1
ATOM 3382 C CA . LEU B 1 138 ? 8.633 -4.898 10.273 1 98.62 138 LEU B CA 1
ATOM 3383 C C . LEU B 1 138 ? 8.648 -3.445 10.734 1 98.62 138 LEU B C 1
ATOM 3385 O O . LEU B 1 138 ? 7.59 -2.814 10.852 1 98.62 138 LEU B O 1
ATOM 3389 N N . ARG B 1 139 ? 9.789 -2.945 11.008 1 98.38 139 ARG B N 1
ATOM 3390 C CA . ARG B 1 139 ? 9.906 -1.562 11.461 1 98.38 139 ARG B CA 1
ATOM 3391 C C . ARG B 1 139 ? 9.344 -0.597 10.422 1 98.38 139 ARG B C 1
ATOM 3393 O O . ARG B 1 139 ? 8.578 0.305 10.758 1 98.38 139 ARG B O 1
ATOM 3400 N N . SER B 1 140 ? 9.711 -0.761 9.148 1 98.5 140 SER B N 1
ATOM 3401 C CA . SER B 1 140 ? 9.227 0.103 8.078 1 98.5 140 SER B CA 1
ATOM 3402 C C . SER B 1 140 ? 7.707 0.047 7.973 1 98.5 140 SER B C 1
ATOM 3404 O O . SER B 1 140 ? 7.047 1.084 7.883 1 98.5 140 SER B O 1
ATOM 3406 N N . MET B 1 141 ? 7.168 -1.175 8.016 1 98.88 141 MET B N 1
ATOM 3407 C CA . MET B 1 141 ? 5.723 -1.339 7.895 1 98.88 141 MET B CA 1
ATOM 3408 C C . MET B 1 141 ? 5 -0.715 9.086 1 98.88 141 MET B C 1
ATOM 3410 O O . MET B 1 141 ? 3.992 -0.03 8.914 1 98.88 141 MET B O 1
ATOM 3414 N N . ASN B 1 142 ? 5.559 -0.925 10.281 1 98.88 142 ASN B N 1
ATOM 3415 C CA . ASN B 1 142 ? 4.918 -0.456 11.508 1 98.88 142 ASN B CA 1
ATOM 3416 C C . ASN B 1 142 ? 4.984 1.063 11.633 1 98.88 142 ASN B C 1
ATOM 3418 O O . ASN B 1 142 ? 4.004 1.705 12.016 1 98.88 142 ASN B O 1
ATOM 3422 N N . VAL B 1 143 ? 6.074 1.638 11.297 1 98.81 143 VAL B N 1
ATOM 3423 C CA . VAL B 1 143 ? 6.27 3.072 11.477 1 98.81 143 VAL B CA 1
ATOM 3424 C C . VAL B 1 143 ? 5.555 3.832 10.359 1 98.81 143 VAL B C 1
ATOM 3426 O O . VAL B 1 143 ? 4.785 4.758 10.625 1 98.81 143 VAL B O 1
ATOM 3429 N N . ASN B 1 144 ? 5.754 3.396 9.102 1 98.81 144 ASN B N 1
ATOM 3430 C CA . ASN B 1 144 ? 5.344 4.188 7.945 1 98.81 144 ASN B CA 1
ATOM 3431 C C . ASN B 1 144 ? 3.852 4.039 7.668 1 98.81 144 ASN B C 1
ATOM 3433 O O . ASN B 1 144 ? 3.254 4.883 6.992 1 98.81 144 ASN B O 1
ATOM 3437 N N . ALA B 1 145 ? 3.262 2.916 8.133 1 98.81 145 ALA B N 1
ATOM 3438 C CA . ALA B 1 145 ? 1.896 2.65 7.684 1 98.81 145 ALA B CA 1
ATOM 3439 C C . ALA B 1 145 ? 0.988 2.312 8.859 1 98.81 145 ALA B C 1
ATOM 3441 O O . ALA B 1 145 ? 0.036 3.043 9.148 1 98.81 145 ALA B O 1
ATOM 3442 N N . ILE B 1 146 ? 1.354 1.288 9.609 1 98.94 146 ILE B N 1
ATOM 3443 C CA . ILE B 1 146 ? 0.448 0.766 10.625 1 98.94 146 ILE B CA 1
ATOM 3444 C C . ILE B 1 146 ? 0.253 1.808 11.727 1 98.94 146 ILE B C 1
ATOM 3446 O O . ILE B 1 146 ? -0.844 1.943 12.273 1 98.94 146 ILE B O 1
ATOM 3450 N N . SER B 1 147 ? 1.246 2.562 12.023 1 98.94 147 SER B N 1
ATOM 3451 C CA . SER B 1 147 ? 1.169 3.594 13.055 1 98.94 147 SER B CA 1
ATOM 3452 C C . SER B 1 147 ? 0.08 4.613 12.734 1 98.94 147 SER B C 1
ATOM 3454 O O . SER B 1 147 ? -0.535 5.176 13.641 1 98.94 147 SER B O 1
ATOM 3456 N N . ASN B 1 148 ? -0.21 4.883 11.445 1 98.88 148 ASN B N 1
ATOM 3457 C CA . ASN B 1 148 ? -1.233 5.844 11.055 1 98.88 148 ASN B CA 1
ATOM 3458 C C . ASN B 1 148 ? -2.609 5.441 11.578 1 98.88 148 ASN B C 1
ATOM 3460 O O . ASN B 1 148 ? -3.449 6.305 11.852 1 98.88 148 ASN B O 1
ATOM 3464 N N . PHE B 1 149 ? -2.836 4.129 11.656 1 98.88 149 PHE B N 1
ATOM 3465 C CA . PHE B 1 149 ? -4.109 3.66 12.188 1 98.88 149 PHE B CA 1
ATOM 3466 C C . PHE B 1 149 ? -4.281 4.098 13.641 1 98.88 149 PHE B C 1
ATOM 3468 O O . PHE B 1 149 ? -5.352 4.574 14.023 1 98.88 149 PHE B O 1
ATOM 3475 N N . TRP B 1 150 ? -3.223 3.98 14.422 1 98.88 150 TRP B N 1
ATOM 3476 C CA . TRP B 1 150 ? -3.301 4.277 15.844 1 98.88 150 TRP B CA 1
ATOM 3477 C C . TRP B 1 150 ? -3.479 5.773 16.078 1 98.88 150 TRP B C 1
ATOM 3479 O O . TRP B 1 150 ? -4.34 6.184 16.859 1 98.88 150 TRP B O 1
ATOM 3489 N N . THR B 1 151 ? -2.693 6.578 15.375 1 98.94 151 THR B N 1
ATOM 3490 C CA . THR B 1 151 ? -2.756 8.016 15.586 1 98.94 151 THR B CA 1
ATOM 3491 C C . THR B 1 151 ? -4.109 8.57 15.148 1 98.94 151 THR B C 1
ATOM 3493 O O . THR B 1 151 ? -4.715 9.383 15.859 1 98.94 151 THR B O 1
ATOM 3496 N N . VAL B 1 152 ? -4.609 8.125 14 1 98.94 152 VAL B N 1
ATOM 3497 C CA . VAL B 1 152 ? -5.879 8.656 13.5 1 98.94 152 VAL B CA 1
ATOM 3498 C C . VAL B 1 152 ? -7.02 8.18 14.391 1 98.94 152 VAL B C 1
ATOM 3500 O O . VAL B 1 152 ? -7.953 8.93 14.68 1 98.94 152 VAL B O 1
ATOM 3503 N N . LYS B 1 153 ? -6.973 6.93 14.836 1 98.75 153 LYS B N 1
ATOM 3504 C CA . LYS B 1 153 ? -8 6.441 15.75 1 98.75 153 LYS B CA 1
ATOM 3505 C C . LYS B 1 153 ? -8.008 7.242 17.047 1 98.75 153 LYS B C 1
ATOM 3507 O O . LYS B 1 153 ? -9.062 7.438 17.656 1 98.75 153 LYS B O 1
ATOM 3512 N N . ALA B 1 154 ? -6.875 7.664 17.453 1 98.81 154 ALA B N 1
ATOM 3513 C CA . ALA B 1 154 ? -6.738 8.391 18.703 1 98.81 154 ALA B CA 1
ATOM 3514 C C . ALA B 1 154 ? -7.297 9.805 18.578 1 98.81 154 ALA B C 1
ATOM 3516 O O . ALA B 1 154 ? -7.906 10.328 19.516 1 98.81 154 ALA B O 1
ATOM 3517 N N . PHE B 1 155 ? -7.172 10.438 17.406 1 98.88 155 PHE B N 1
ATOM 3518 C CA . PHE B 1 155 ? -7.398 11.883 17.375 1 98.88 155 PHE B CA 1
ATOM 3519 C C . PHE B 1 155 ? -8.594 12.227 16.5 1 98.88 155 PHE B C 1
ATOM 3521 O O . PHE B 1 155 ? -9.203 13.289 16.656 1 98.88 155 PHE B O 1
ATOM 3528 N N . ALA B 1 156 ? -8.977 11.352 15.562 1 98.69 156 ALA B N 1
ATOM 3529 C CA . ALA B 1 156 ? -10.031 11.648 14.602 1 98.69 156 ALA B CA 1
ATOM 3530 C C . ALA B 1 156 ? -11.375 11.812 15.305 1 98.69 156 ALA B C 1
ATOM 3532 O O . ALA B 1 156 ? -12.203 12.633 14.891 1 98.69 156 ALA B O 1
ATOM 3533 N N . PRO B 1 157 ? -11.664 11 16.391 1 98.56 157 PRO B N 1
ATOM 3534 C CA . PRO B 1 157 ? -12.992 11.086 17 1 98.56 157 PRO B CA 1
ATOM 3535 C C . PRO B 1 157 ? -13.328 12.5 17.469 1 98.56 157 PRO B C 1
ATOM 3537 O O . PRO B 1 157 ? -14.453 12.977 17.266 1 98.56 157 PRO B O 1
ATOM 3540 N N . SER B 1 158 ? -12.406 13.172 18.062 1 98.44 158 SER B N 1
ATOM 3541 C CA . SER B 1 158 ? -12.664 14.531 18.516 1 98.44 158 SER B CA 1
ATOM 3542 C C . SER B 1 158 ? -12.852 15.477 17.328 1 98.44 158 SER B C 1
ATOM 3544 O O . SER B 1 158 ? -13.672 16.406 17.391 1 98.44 158 SER B O 1
ATOM 3546 N N . MET B 1 159 ? -12.07 15.305 16.25 1 98.69 159 MET B N 1
ATOM 3547 C CA . MET B 1 159 ? -12.227 16.094 15.039 1 98.69 159 MET B CA 1
ATOM 3548 C C . MET B 1 159 ? -13.617 15.922 14.453 1 98.69 159 MET B C 1
ATOM 3550 O O . MET B 1 159 ? -14.25 16.891 14.047 1 98.69 159 MET B O 1
ATOM 3554 N N . ILE B 1 160 ? -14.016 14.664 14.406 1 98.38 160 ILE B N 1
ATOM 3555 C CA . ILE B 1 160 ? -15.312 14.305 13.844 1 98.38 160 ILE B CA 1
ATOM 3556 C C . ILE B 1 160 ? -16.422 14.906 14.688 1 98.38 160 ILE B C 1
ATOM 3558 O O . ILE B 1 160 ? -17.359 15.508 14.148 1 98.38 160 ILE B O 1
ATOM 3562 N N . ALA B 1 161 ? -16.297 14.82 16 1 98.06 161 ALA B N 1
ATOM 3563 C CA . ALA B 1 161 ? -17.312 15.336 16.906 1 98.06 161 ALA B CA 1
ATOM 3564 C C . ALA B 1 161 ? -17.484 16.844 16.75 1 98.06 161 ALA B C 1
ATOM 3566 O O . ALA B 1 161 ? -18.594 17.375 16.828 1 98.06 161 ALA B O 1
ATOM 3567 N N . LYS B 1 162 ? -16.438 17.516 16.469 1 97.5 162 LYS B N 1
ATOM 3568 C CA . LYS B 1 162 ? -16.453 18.969 16.328 1 97.5 162 LYS B CA 1
ATOM 3569 C C . LYS B 1 162 ? -16.578 19.391 14.867 1 97.5 162 LYS B C 1
ATOM 3571 O O . LYS B 1 162 ? -16.688 20.578 14.57 1 97.5 162 LYS B O 1
ATOM 3576 N N . ASN B 1 163 ? -16.547 18.406 13.938 1 96.81 163 ASN B N 1
ATOM 3577 C CA . ASN B 1 163 ? -16.516 18.625 12.492 1 96.81 163 ASN B CA 1
ATOM 3578 C C . ASN B 1 163 ? -15.477 19.672 12.102 1 96.81 163 ASN B C 1
ATOM 3580 O O . ASN B 1 163 ? -15.789 20.625 11.398 1 96.81 163 ASN B O 1
ATOM 3584 N N . HIS B 1 164 ? -14.344 19.516 12.688 1 98.56 164 HIS B N 1
ATOM 3585 C CA . HIS B 1 164 ? -13.211 20.406 12.477 1 98.56 164 HIS B CA 1
ATOM 3586 C C . HIS B 1 164 ? -11.891 19.672 12.648 1 98.56 164 HIS B C 1
ATOM 3588 O O . HIS B 1 164 ? -11.609 19.141 13.719 1 98.56 164 HIS B O 1
ATOM 3594 N N . GLY B 1 165 ? -11.18 19.656 11.609 1 98.69 165 GLY B N 1
ATOM 3595 C CA . GLY B 1 165 ? -9.891 19 11.719 1 98.69 165 GLY B CA 1
ATOM 3596 C C . GLY B 1 165 ? -9.203 18.812 10.375 1 98.69 165 GLY B C 1
ATOM 3597 O O . GLY B 1 165 ? -9.773 19.125 9.328 1 98.69 165 GLY B O 1
ATOM 3598 N N . HIS B 1 166 ? -7.973 18.391 10.352 1 98.94 166 HIS B N 1
ATOM 3599 C CA . HIS B 1 166 ? -7.164 18.109 9.172 1 98.94 166 HIS B CA 1
ATOM 3600 C C . HIS B 1 166 ? -6.172 16.984 9.438 1 98.94 166 HIS B C 1
ATOM 3602 O O . HIS B 1 166 ? -5.383 17.062 10.383 1 98.94 166 HIS B O 1
ATOM 3608 N N . ILE B 1 167 ? -6.277 15.953 8.727 1 98.94 167 ILE B N 1
ATOM 3609 C CA . ILE B 1 167 ? -5.355 14.828 8.828 1 98.94 167 ILE B CA 1
ATOM 3610 C C . ILE B 1 167 ? -4.406 14.828 7.633 1 98.94 167 ILE B C 1
ATOM 3612 O O . ILE B 1 167 ? -4.852 14.797 6.484 1 98.94 167 ILE B O 1
ATOM 3616 N N . VAL B 1 168 ? -3.131 14.953 7.871 1 98.94 168 VAL B N 1
ATOM 3617 C CA . VAL B 1 168 ? -2.096 14.953 6.844 1 98.94 168 VAL B CA 1
ATOM 3618 C C . VAL B 1 168 ? -1.309 13.641 6.91 1 98.94 168 VAL B C 1
ATOM 3620 O O . VAL B 1 168 ? -0.831 13.25 7.98 1 98.94 168 VAL B O 1
ATOM 3623 N N . THR B 1 169 ? -1.244 12.898 5.863 1 98.94 169 THR B N 1
ATOM 3624 C CA . THR B 1 169 ? -0.415 11.703 5.738 1 98.94 169 THR B CA 1
ATOM 3625 C C . THR B 1 169 ? 0.785 11.969 4.832 1 98.94 169 THR B C 1
ATOM 3627 O O . THR B 1 169 ? 0.623 12.227 3.635 1 98.94 169 THR B O 1
ATOM 3630 N N . ILE B 1 170 ? 1.97 11.945 5.414 1 98.81 170 ILE B N 1
ATOM 3631 C CA . ILE B 1 170 ? 3.193 12.078 4.629 1 98.81 170 ILE B CA 1
ATOM 3632 C C . ILE B 1 170 ? 3.605 10.711 4.09 1 98.81 170 ILE B C 1
ATOM 3634 O O . ILE B 1 170 ? 4.125 9.875 4.832 1 98.81 170 ILE B O 1
ATOM 3638 N N . SER B 1 171 ? 3.346 10.477 2.865 1 98.56 171 SER B N 1
ATOM 3639 C CA . SER B 1 171 ? 3.77 9.25 2.197 1 98.56 171 SER B CA 1
ATOM 3640 C C . SER B 1 171 ? 5 9.492 1.328 1 98.56 171 SER B C 1
ATOM 3642 O O . SER B 1 171 ? 6.031 9.961 1.816 1 98.56 171 SER B O 1
ATOM 3644 N N . SER B 1 172 ? 4.98 9.133 0.078 1 97.62 172 SER B N 1
ATOM 3645 C CA . SER B 1 172 ? 6.09 9.242 -0.867 1 97.62 172 SER B CA 1
ATOM 3646 C C . SER B 1 172 ? 5.645 8.883 -2.281 1 97.62 172 SER B C 1
ATOM 3648 O O . SER B 1 172 ? 4.648 8.18 -2.465 1 97.62 172 SER B O 1
ATOM 3650 N N . MET B 1 173 ? 6.352 9.391 -3.252 1 96.06 173 MET B N 1
ATOM 3651 C CA . MET B 1 173 ? 6.156 8.898 -4.613 1 96.06 173 MET B CA 1
ATOM 3652 C C . MET B 1 173 ? 6.426 7.398 -4.691 1 96.06 173 MET B C 1
ATOM 3654 O O . MET B 1 173 ? 5.895 6.711 -5.562 1 96.06 173 MET B O 1
ATOM 3658 N N . ALA B 1 174 ? 7.195 6.875 -3.779 1 96.31 174 ALA B N 1
ATOM 3659 C CA . ALA B 1 174 ? 7.461 5.441 -3.678 1 96.31 174 ALA B CA 1
ATOM 3660 C C . ALA B 1 174 ? 6.211 4.684 -3.25 1 96.31 174 ALA B C 1
ATOM 3662 O O . ALA B 1 174 ? 6.188 3.449 -3.262 1 96.31 174 ALA B O 1
ATOM 3663 N N . GLY B 1 175 ? 5.188 5.344 -2.877 1 97.94 175 GLY B N 1
ATOM 3664 C CA . GLY B 1 175 ? 3.9 4.742 -2.555 1 97.94 175 GLY B CA 1
ATOM 3665 C C . GLY B 1 175 ? 2.988 4.605 -3.758 1 97.94 175 GLY B C 1
ATOM 3666 O O . GLY B 1 175 ? 1.866 4.109 -3.641 1 97.94 175 GLY B O 1
ATOM 3667 N N . THR B 1 176 ? 3.479 5.047 -4.922 1 96.38 176 THR B N 1
ATOM 3668 C CA . THR B 1 176 ? 2.662 5.008 -6.133 1 96.38 176 THR B CA 1
ATOM 3669 C C . THR B 1 176 ? 3.354 4.195 -7.223 1 96.38 176 THR B C 1
ATOM 3671 O O . THR B 1 176 ? 2.748 3.893 -8.258 1 96.38 176 THR B O 1
ATOM 3674 N N . GLY B 1 177 ? 4.527 3.842 -7.012 1 95.94 177 GLY B N 1
ATOM 3675 C CA . GLY B 1 177 ? 5.324 3.031 -7.918 1 95.94 177 GLY B CA 1
ATOM 3676 C C . GLY B 1 177 ? 6.504 2.361 -7.238 1 95.94 177 GLY B C 1
ATOM 3677 O O . GLY B 1 177 ? 7.285 3.02 -6.547 1 95.94 177 GLY B O 1
ATOM 3678 N N . GLY B 1 178 ? 6.629 1.146 -7.465 1 95.19 178 GLY B N 1
ATOM 3679 C CA . GLY B 1 178 ? 7.703 0.389 -6.836 1 95.19 178 GLY B CA 1
ATOM 3680 C C . GLY B 1 178 ? 9.062 0.646 -7.465 1 95.19 178 GLY B C 1
ATOM 3681 O O . GLY B 1 178 ? 9.156 0.9 -8.664 1 95.19 178 GLY B O 1
ATOM 3682 N N . THR B 1 179 ? 10.047 0.567 -6.652 1 93.94 179 THR B N 1
ATOM 3683 C CA . THR B 1 179 ? 11.414 0.724 -7.129 1 93.94 179 THR B CA 1
ATOM 3684 C C . THR B 1 179 ? 12.344 -0.262 -6.43 1 93.94 179 THR B C 1
ATOM 3686 O O . THR B 1 179 ? 12.023 -0.775 -5.355 1 93.94 179 THR B O 1
ATOM 3689 N N . ALA B 1 180 ? 13.484 -0.536 -7.055 1 95.69 180 ALA B N 1
ATOM 3690 C CA . ALA B 1 180 ? 14.461 -1.491 -6.531 1 95.69 180 ALA B CA 1
ATOM 3691 C C . ALA B 1 180 ? 15.195 -0.919 -5.32 1 95.69 180 ALA B C 1
ATOM 3693 O O . ALA B 1 180 ? 15.352 0.298 -5.203 1 95.69 180 ALA B O 1
ATOM 3694 N N . GLY B 1 181 ? 15.562 -1.772 -4.414 1 95.44 181 GLY B N 1
ATOM 3695 C CA . GLY B 1 181 ? 16.453 -1.42 -3.32 1 95.44 181 GLY B CA 1
ATOM 3696 C C . GLY B 1 181 ? 15.719 -0.925 -2.088 1 95.44 181 GLY B C 1
ATOM 3697 O O . GLY B 1 181 ? 16.344 -0.478 -1.124 1 95.44 181 GLY B O 1
ATOM 3698 N N . MET B 1 182 ? 14.438 -0.977 -2.111 1 96 182 MET B N 1
ATOM 3699 C CA . MET B 1 182 ? 13.625 -0.527 -0.984 1 96 182 MET B CA 1
ATOM 3700 C C . MET B 1 182 ? 12.234 -1.148 -1.031 1 96 182 MET B C 1
ATOM 3702 O O . MET B 1 182 ? 11.234 -0.438 -0.97 1 96 182 MET B O 1
ATOM 3706 N N . VAL B 1 183 ? 12.164 -2.445 -1.11 1 98.5 183 VAL B N 1
ATOM 3707 C CA . VAL B 1 183 ? 10.914 -3.184 -1.256 1 98.5 183 VAL B CA 1
ATOM 3708 C C . VAL B 1 183 ? 10.023 -2.93 -0.043 1 98.5 183 VAL B C 1
ATOM 3710 O O . VAL B 1 183 ? 8.836 -2.646 -0.19 1 98.5 183 VAL B O 1
ATOM 3713 N N . GLU B 1 184 ? 10.625 -3.041 1.201 1 98.38 184 GLU B N 1
ATOM 3714 C CA . GLU B 1 184 ? 9.836 -2.812 2.408 1 98.38 184 GLU B CA 1
ATOM 3715 C C . GLU B 1 184 ? 9.32 -1.377 2.471 1 98.38 184 GLU B C 1
ATOM 3717 O O . GLU B 1 184 ? 8.211 -1.13 2.939 1 98.38 184 GLU B O 1
ATOM 3722 N N . TYR B 1 185 ? 10.125 -0.385 2.023 1 98.25 185 TYR B N 1
ATOM 3723 C CA . TYR B 1 185 ? 9.727 1.019 2.027 1 98.25 185 TYR B CA 1
ATOM 3724 C C . TYR B 1 185 ? 8.578 1.264 1.058 1 98.25 185 TYR B C 1
ATOM 3726 O O . TYR B 1 185 ? 7.578 1.895 1.413 1 98.25 185 TYR B O 1
ATOM 3734 N N . CYS B 1 186 ? 8.695 0.751 -0.191 1 98.56 186 CYS B N 1
ATOM 3735 C CA . CYS B 1 186 ? 7.613 0.894 -1.163 1 98.56 186 CYS B CA 1
ATOM 3736 C C . CYS B 1 186 ? 6.324 0.269 -0.644 1 98.56 186 CYS B C 1
ATOM 3738 O O . CYS B 1 186 ? 5.266 0.892 -0.697 1 98.56 186 CYS B O 1
ATOM 3740 N N . ALA B 1 187 ? 6.461 -0.948 -0.113 1 98.88 187 ALA B N 1
ATOM 3741 C CA . ALA B 1 187 ? 5.277 -1.608 0.436 1 98.88 187 ALA B CA 1
ATOM 3742 C C . ALA B 1 187 ? 4.621 -0.75 1.513 1 98.88 187 ALA B C 1
ATOM 3744 O O . ALA B 1 187 ? 3.4 -0.57 1.512 1 98.88 187 ALA B O 1
ATOM 3745 N N . SER B 1 188 ? 5.383 -0.213 2.424 1 98.88 188 SER B N 1
ATOM 3746 C CA . SER B 1 188 ? 4.867 0.575 3.537 1 98.88 188 SER B CA 1
ATOM 3747 C C . SER B 1 188 ? 4.23 1.872 3.049 1 98.88 188 SER B C 1
ATOM 3749 O O . SER B 1 188 ? 3.189 2.291 3.562 1 98.88 188 SER B O 1
ATOM 3751 N N . LYS B 1 189 ? 4.863 2.5 2.094 1 98.88 189 LYS B N 1
ATOM 3752 C CA . LYS B 1 189 ? 4.336 3.771 1.608 1 98.88 189 LYS B CA 1
ATOM 3753 C C . LYS B 1 189 ? 3.113 3.557 0.721 1 98.88 189 LYS B C 1
ATOM 3755 O O . LYS B 1 189 ? 2.197 4.379 0.709 1 98.88 189 LYS B O 1
ATOM 3760 N N . PHE B 1 190 ? 3.072 2.426 -0.042 1 98.88 190 PHE B N 1
ATOM 3761 C CA . PHE B 1 190 ? 1.823 2.031 -0.681 1 98.88 190 PHE B CA 1
ATOM 3762 C C . PHE B 1 190 ? 0.716 1.862 0.352 1 98.88 190 PHE B C 1
ATOM 3764 O O . PHE B 1 190 ? -0.406 2.328 0.148 1 98.88 190 PHE B O 1
ATOM 3771 N N . ALA B 1 191 ? 1.05 1.207 1.414 1 98.94 191 ALA B N 1
ATOM 3772 C CA . ALA B 1 191 ? 0.072 0.98 2.477 1 98.94 191 ALA B CA 1
ATOM 3773 C C . ALA B 1 191 ? -0.467 2.301 3.018 1 98.94 191 ALA B C 1
ATOM 3775 O O . ALA B 1 191 ? -1.669 2.438 3.256 1 98.94 191 ALA B O 1
ATOM 3776 N N . SER B 1 192 ? 0.396 3.279 3.219 1 98.88 192 SER B N 1
ATOM 3777 C CA . SER B 1 192 ? -0.027 4.574 3.742 1 98.88 192 SER B CA 1
ATOM 3778 C C . SER B 1 192 ? -0.945 5.293 2.76 1 98.88 192 SER B C 1
ATOM 3780 O O . SER B 1 192 ? -1.882 5.984 3.17 1 98.88 192 SER B O 1
ATOM 3782 N N . VAL B 1 193 ? -0.666 5.129 1.456 1 98.88 193 VAL B N 1
ATOM 3783 C CA . VAL B 1 193 ? -1.534 5.703 0.434 1 98.88 193 VAL B CA 1
ATOM 3784 C C . VAL B 1 193 ? -2.91 5.043 0.492 1 98.88 193 VAL B C 1
ATOM 3786 O O . VAL B 1 193 ? -3.934 5.73 0.513 1 98.88 193 VAL B O 1
ATOM 3789 N N . GLY B 1 194 ? -2.914 3.713 0.512 1 98.81 194 GLY B N 1
ATOM 3790 C CA . GLY B 1 194 ? -4.168 2.984 0.588 1 98.81 194 GLY B CA 1
ATOM 3791 C C . GLY B 1 194 ? -4.98 3.32 1.825 1 98.81 194 GLY B C 1
ATOM 3792 O O . GLY B 1 194 ? -6.203 3.469 1.752 1 98.81 194 GLY B O 1
ATOM 3793 N N . PHE B 1 195 ? -4.293 3.451 2.994 1 98.94 195 PHE B N 1
ATOM 3794 C CA . PHE B 1 195 ? -4.918 3.875 4.242 1 98.94 195 PHE B CA 1
ATOM 3795 C C . PHE B 1 195 ? -5.617 5.219 4.07 1 98.94 195 PHE B C 1
ATOM 3797 O O . PHE B 1 195 ? -6.797 5.355 4.406 1 98.94 195 PHE B O 1
ATOM 3804 N N . HIS B 1 196 ? -4.898 6.148 3.512 1 98.94 196 HIS B N 1
ATOM 3805 C CA . HIS B 1 196 ? -5.391 7.512 3.365 1 98.94 196 HIS B CA 1
ATOM 3806 C C . HIS B 1 196 ? -6.594 7.566 2.428 1 98.94 196 HIS B C 1
ATOM 3808 O O . HIS B 1 196 ? -7.617 8.172 2.76 1 98.94 196 HIS B O 1
ATOM 3814 N N . GLU B 1 197 ? -6.473 6.957 1.268 1 98.56 197 GLU B N 1
ATOM 3815 C CA . GLU B 1 197 ? -7.543 7.004 0.274 1 98.56 197 GLU B CA 1
ATOM 3816 C C . GLU B 1 197 ? -8.812 6.352 0.802 1 98.56 197 GLU B C 1
ATOM 3818 O O . GLU B 1 197 ? -9.914 6.891 0.637 1 98.56 197 GLU B O 1
ATOM 3823 N N . ALA B 1 198 ? -8.617 5.184 1.405 1 98.62 198 ALA B N 1
ATOM 3824 C CA . ALA B 1 198 ? -9.789 4.473 1.922 1 98.62 198 ALA B CA 1
ATOM 3825 C C . ALA B 1 198 ? -10.445 5.246 3.062 1 98.62 198 ALA B C 1
ATOM 3827 O O . ALA B 1 198 ? -11.672 5.324 3.145 1 98.62 198 ALA B O 1
ATOM 3828 N N . LEU B 1 199 ? -9.648 5.793 3.904 1 98.75 199 LEU B N 1
ATOM 3829 C CA . LEU B 1 199 ? -10.172 6.602 5 1 98.75 199 LEU B CA 1
ATOM 3830 C C . LEU B 1 199 ? -10.93 7.812 4.473 1 98.75 199 LEU B C 1
ATOM 3832 O O . LEU B 1 199 ? -12.008 8.141 4.977 1 98.75 199 LEU B O 1
ATOM 3836 N N . TYR B 1 200 ? -10.391 8.508 3.498 1 98.62 200 TYR B N 1
ATOM 3837 C CA . TYR B 1 200 ? -11.055 9.648 2.891 1 98.62 200 TYR B CA 1
ATOM 3838 C C . TYR B 1 200 ? -12.438 9.266 2.373 1 98.62 200 TYR B C 1
ATOM 3840 O O . TYR B 1 200 ? -13.414 9.984 2.605 1 98.62 200 TYR B O 1
ATOM 3848 N N . CYS B 1 201 ? -12.484 8.125 1.651 1 98.12 201 CYS B N 1
ATOM 3849 C CA . CYS B 1 201 ? -13.766 7.645 1.139 1 98.12 201 CYS B CA 1
ATOM 3850 C C . CYS B 1 201 ? -14.758 7.43 2.273 1 98.12 201 CYS B C 1
ATOM 3852 O O . CYS B 1 201 ? -15.938 7.75 2.139 1 98.12 201 CYS B O 1
ATOM 3854 N N . GLU B 1 202 ? -14.25 6.887 3.318 1 97.56 202 GLU B N 1
ATOM 3855 C CA . GLU B 1 202 ? -15.125 6.629 4.457 1 97.56 202 GLU B CA 1
ATOM 3856 C C . GLU B 1 202 ? -15.617 7.934 5.082 1 97.56 202 GLU B C 1
ATOM 3858 O O . GLU B 1 202 ? -16.781 8.047 5.457 1 97.56 202 GLU B O 1
ATOM 3863 N N . PHE B 1 203 ? -14.727 8.906 5.258 1 98 203 PHE B N 1
ATOM 3864 C CA . PHE B 1 203 ? -15.117 10.203 5.809 1 98 203 PHE B CA 1
ATOM 3865 C C . PHE B 1 203 ? -16.156 10.883 4.922 1 98 203 PHE B C 1
ATOM 3867 O O . PHE B 1 203 ? -17.109 11.469 5.418 1 98 203 PHE B O 1
ATOM 3874 N N . VAL B 1 204 ? -15.922 10.789 3.604 1 97.62 204 VAL B N 1
ATOM 3875 C CA . VAL B 1 204 ? -16.875 11.352 2.662 1 97.62 204 VAL B CA 1
ATOM 3876 C C . VAL B 1 204 ? -18.234 10.664 2.822 1 97.62 204 VAL B C 1
ATOM 3878 O O . VAL B 1 204 ? -19.266 11.32 2.926 1 97.62 204 VAL B O 1
ATOM 3881 N N . LYS B 1 205 ? -18.203 9.352 2.857 1 96.44 205 LYS B N 1
ATOM 3882 C CA . LYS B 1 205 ? -19.422 8.562 2.99 1 96.44 205 LYS B CA 1
ATOM 3883 C C . LYS B 1 205 ? -20.203 8.945 4.246 1 96.44 205 LYS B C 1
ATOM 3885 O O . LYS B 1 205 ? -21.422 9.047 4.219 1 96.44 205 LYS B O 1
ATOM 3890 N N . GLU B 1 206 ? -19.453 9.195 5.332 1 96.12 206 GLU B N 1
ATOM 3891 C CA . GLU B 1 206 ? -20.062 9.477 6.625 1 96.12 206 GLU B CA 1
ATOM 3892 C C . GLU B 1 206 ? -20.469 10.945 6.738 1 96.12 206 GLU B C 1
ATOM 3894 O O . GLU B 1 206 ? -21.094 11.352 7.723 1 96.12 206 GLU B O 1
ATOM 3899 N N . GLY B 1 207 ? -20.031 11.766 5.812 1 96.75 207 GLY B N 1
ATOM 3900 C CA . GLY B 1 207 ? -20.422 13.164 5.773 1 96.75 207 GLY B CA 1
ATOM 3901 C C . GLY B 1 207 ? -19.594 14.039 6.688 1 96.75 207 GLY B C 1
ATOM 3902 O O . GLY B 1 207 ? -20.078 15.055 7.188 1 96.75 207 GLY B O 1
ATOM 3903 N N . TYR B 1 208 ? -18.375 13.617 7.004 1 96.94 208 TYR B N 1
ATOM 3904 C CA . TYR B 1 208 ? -17.469 14.43 7.812 1 96.94 208 TYR B CA 1
ATOM 3905 C C . TYR B 1 208 ? -16.812 15.516 6.973 1 96.94 208 TYR B C 1
ATOM 3907 O O . TYR B 1 208 ? -15.602 15.508 6.77 1 96.94 208 TYR B O 1
ATOM 3915 N N . ASP B 1 209 ? -17.5 16.516 6.586 1 95.44 209 ASP B N 1
ATOM 3916 C CA . ASP B 1 209 ? -17.062 17.5 5.602 1 95.44 209 ASP B CA 1
ATOM 3917 C C . ASP B 1 209 ? -16.188 18.578 6.25 1 95.44 209 ASP B C 1
ATOM 3919 O O . ASP B 1 209 ? -15.57 19.391 5.555 1 95.44 209 ASP B O 1
ATOM 3923 N N . GLY B 1 210 ? -16.094 18.609 7.586 1 98.06 210 GLY B N 1
ATOM 3924 C CA . GLY B 1 210 ? -15.242 19.562 8.281 1 98.06 210 GLY B CA 1
ATOM 3925 C C . GLY B 1 210 ? -13.883 18.984 8.641 1 98.06 210 GLY B C 1
ATOM 3926 O O . GLY B 1 210 ? -13.008 19.703 9.133 1 98.06 210 GLY B O 1
ATOM 3927 N N . VAL B 1 211 ? -13.734 17.703 8.469 1 98.62 211 VAL B N 1
ATOM 3928 C CA . VAL B 1 211 ? -12.43 17.078 8.688 1 98.62 211 VAL B CA 1
ATOM 3929 C C . VAL B 1 211 ? -11.734 16.859 7.344 1 98.62 211 VAL B C 1
ATOM 3931 O O . VAL B 1 211 ? -12.086 15.953 6.594 1 98.62 211 VAL B O 1
ATOM 3934 N N . HIS B 1 212 ? -10.75 17.703 7.027 1 98.69 2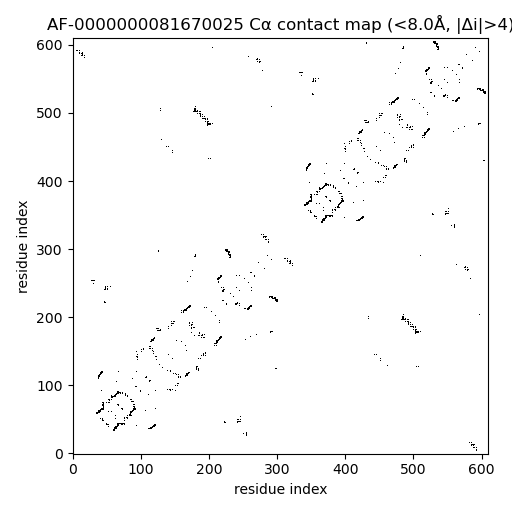12 HIS B N 1
ATOM 3935 C CA . HIS B 1 212 ? -10.031 17.656 5.758 1 98.69 212 HIS B CA 1
ATOM 3936 C C . HIS B 1 212 ? -8.875 16.672 5.809 1 98.69 212 HIS B C 1
ATOM 3938 O O . HIS B 1 212 ? -8.406 16.312 6.891 1 98.69 212 HIS B O 1
ATOM 3944 N N . MET B 1 213 ? -8.5 16.156 4.672 1 98.81 213 MET B N 1
ATOM 3945 C CA . MET B 1 213 ? -7.375 15.227 4.574 1 98.81 213 MET B CA 1
ATOM 3946 C C . MET B 1 213 ? -6.449 15.617 3.426 1 98.81 213 MET B C 1
ATOM 3948 O O . MET B 1 213 ? -6.91 16.031 2.359 1 98.81 213 MET B O 1
ATOM 3952 N N . THR B 1 214 ? -5.164 15.547 3.641 1 98.88 214 THR B N 1
ATOM 3953 C CA . THR B 1 214 ? -4.156 15.805 2.623 1 98.88 214 THR B CA 1
ATOM 3954 C C . THR B 1 214 ? -3.154 14.656 2.549 1 98.88 214 THR B C 1
ATOM 3956 O O . THR B 1 214 ? -2.561 14.281 3.561 1 98.88 214 THR B O 1
ATOM 3959 N N . LEU B 1 215 ? -3.059 14.016 1.416 1 98.81 215 LEU B N 1
ATOM 3960 C CA . LEU B 1 215 ? -2.023 13.031 1.126 1 98.81 215 LEU B CA 1
ATOM 3961 C C . LEU B 1 215 ? -0.809 13.695 0.482 1 98.81 215 LEU B C 1
ATOM 3963 O O . LEU B 1 215 ? -0.927 14.328 -0.568 1 98.81 215 LEU B O 1
ATOM 3967 N N . VAL B 1 216 ? 0.348 13.562 1.079 1 98.88 216 VAL B N 1
ATOM 3968 C CA . VAL B 1 216 ? 1.571 14.195 0.596 1 98.88 216 VAL B CA 1
ATOM 3969 C C . VAL B 1 216 ? 2.488 13.148 -0.021 1 98.88 216 VAL B C 1
ATOM 3971 O O . VAL B 1 216 ? 2.826 12.148 0.626 1 98.88 216 VAL B O 1
ATOM 3974 N N . LEU B 1 217 ? 2.869 13.352 -1.247 1 98.38 217 LEU B N 1
ATOM 3975 C CA . LEU B 1 217 ? 3.721 12.445 -2.008 1 98.38 217 LEU B CA 1
ATOM 3976 C C . LEU B 1 217 ? 4.969 13.164 -2.508 1 98.38 217 LEU B C 1
ATOM 3978 O O . LEU B 1 217 ? 5.055 13.523 -3.684 1 98.3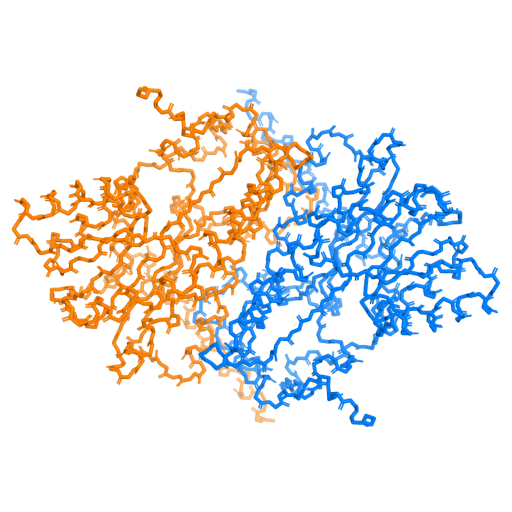8 217 LEU B O 1
ATOM 3982 N N . PRO B 1 218 ? 5.922 13.289 -1.641 1 97.38 218 PRO B N 1
ATOM 3983 C CA . PRO B 1 218 ? 7.164 13.93 -2.076 1 97.38 218 PRO B CA 1
ATOM 3984 C C . PRO B 1 218 ? 8.078 12.984 -2.848 1 97.38 218 PRO B C 1
ATOM 3986 O O . PRO B 1 218 ? 8.055 11.773 -2.621 1 97.38 218 PRO B O 1
ATOM 3989 N N . TYR B 1 219 ? 8.812 13.602 -3.68 1 93.94 219 TYR B N 1
ATOM 3990 C CA . TYR B 1 219 ? 9.977 12.945 -4.266 1 93.94 219 TYR B CA 1
ATOM 3991 C C . TYR B 1 219 ? 11.141 12.93 -3.289 1 93.94 219 TYR B C 1
ATOM 3993 O O . TYR B 1 219 ? 10.969 13.227 -2.104 1 93.94 219 TYR B O 1
ATOM 4001 N N . LYS B 1 220 ? 12.328 12.586 -3.721 1 90.81 220 LYS B N 1
ATOM 4002 C CA . LYS B 1 220 ? 13.516 12.539 -2.871 1 90.81 220 LYS B CA 1
ATOM 4003 C C . LYS B 1 220 ? 13.758 13.883 -2.195 1 90.81 220 LYS B C 1
ATOM 4005 O O . LYS B 1 220 ? 13.805 14.922 -2.863 1 90.81 220 LYS B O 1
ATOM 4010 N N . ILE B 1 221 ? 13.805 13.844 -0.925 1 91.25 221 ILE B N 1
ATOM 4011 C CA . ILE B 1 221 ? 14.07 15.047 -0.139 1 91.25 221 ILE B CA 1
ATOM 4012 C C . ILE B 1 221 ? 15.5 15.016 0.383 1 91.25 221 ILE B C 1
ATOM 4014 O O . ILE B 1 221 ? 15.992 13.969 0.806 1 91.25 221 ILE B O 1
ATOM 4018 N N . ASP B 1 222 ? 16.062 16.062 0.342 1 87.75 222 ASP B N 1
ATOM 4019 C CA . ASP B 1 222 ? 17.438 16.172 0.834 1 87.75 222 ASP B CA 1
ATOM 4020 C C . ASP B 1 222 ? 17.469 16.203 2.361 1 87.75 222 ASP B C 1
ATOM 4022 O O . ASP B 1 222 ? 17.703 17.266 2.959 1 87.75 222 ASP B O 1
ATOM 4026 N N . THR B 1 223 ? 17.062 15.055 2.713 1 80.38 223 THR B N 1
ATOM 4027 C CA . THR B 1 223 ? 17.219 14.781 4.137 1 80.38 223 THR B CA 1
ATOM 4028 C C . THR B 1 223 ? 18.234 13.664 4.367 1 80.38 223 THR B C 1
ATOM 4030 O O . THR B 1 223 ? 18.734 13.07 3.412 1 80.38 223 THR B O 1
ATOM 4033 N N . GLY B 1 224 ? 18.922 13.664 5.332 1 78.19 224 GLY B N 1
ATOM 4034 C CA . GLY B 1 224 ? 19.844 12.594 5.652 1 78.19 224 GLY B CA 1
ATOM 4035 C C . GLY B 1 224 ? 19.25 11.211 5.496 1 78.19 224 GLY B C 1
ATOM 4036 O O . GLY B 1 224 ? 19.984 10.219 5.422 1 78.19 224 GLY B O 1
ATOM 4037 N N . MET B 1 225 ? 17.938 11.016 5.223 1 79.81 225 MET B N 1
ATOM 4038 C CA . MET B 1 225 ? 17.234 9.727 5.207 1 79.81 225 MET B CA 1
ATOM 4039 C C . MET B 1 225 ? 17.641 8.914 3.984 1 79.81 225 MET B C 1
ATOM 4041 O O . MET B 1 225 ? 17.828 7.699 4.082 1 79.81 225 MET B O 1
ATOM 4045 N N . PHE B 1 226 ? 17.781 9.578 2.828 1 82.25 226 PHE B N 1
ATOM 4046 C CA . PHE B 1 226 ? 18.125 8.891 1.59 1 82.25 226 PHE B CA 1
ATOM 4047 C C . PHE B 1 226 ? 19.484 9.352 1.08 1 82.25 226 PHE B C 1
ATOM 4049 O O . PHE B 1 226 ? 19.703 9.453 -0.129 1 82.25 226 PHE B O 1
ATOM 4056 N N . ASP B 1 227 ? 20.297 9.656 1.95 1 80.62 227 ASP B N 1
ATOM 4057 C CA . ASP B 1 227 ? 21.641 10.039 1.562 1 80.62 227 ASP B CA 1
ATOM 4058 C C . ASP B 1 227 ? 22.297 8.945 0.724 1 80.62 227 ASP B C 1
ATOM 4060 O O . ASP B 1 227 ? 22.219 7.762 1.061 1 80.62 227 ASP B O 1
ATOM 4064 N N . GLY B 1 228 ? 22.797 9.367 -0.423 1 79.56 228 GLY B N 1
ATOM 4065 C CA . GLY B 1 228 ? 23.469 8.43 -1.321 1 79.56 228 GLY B CA 1
ATOM 4066 C C . GLY B 1 228 ? 22.578 7.973 -2.461 1 79.56 228 GLY B C 1
ATOM 4067 O O . GLY B 1 228 ? 23.062 7.457 -3.467 1 79.56 228 GLY B O 1
ATOM 4068 N N . LEU B 1 229 ? 21.297 8.047 -2.291 1 80.5 229 LEU B N 1
ATOM 4069 C CA . LEU B 1 229 ? 20.391 7.75 -3.406 1 80.5 229 LEU B CA 1
ATOM 4070 C C . LEU B 1 229 ? 20.703 8.648 -4.598 1 80.5 229 LEU B C 1
ATOM 4072 O O . LEU B 1 229 ? 20.719 9.875 -4.469 1 80.5 229 LEU B O 1
ATOM 4076 N N . GLU B 1 230 ? 21.016 8.086 -5.695 1 80.31 230 GLU B N 1
ATOM 4077 C CA . GLU B 1 230 ? 21.391 8.859 -6.875 1 80.31 230 GLU B CA 1
ATOM 4078 C C . GLU B 1 230 ? 20.516 8.492 -8.078 1 80.31 230 GLU B C 1
ATOM 4080 O O . GLU B 1 230 ? 20.453 7.324 -8.461 1 80.31 230 GLU B O 1
ATOM 4085 N N . LEU B 1 231 ? 19.922 9.414 -8.57 1 84.5 231 LEU B N 1
ATOM 4086 C CA . LEU B 1 231 ? 19.188 9.273 -9.836 1 84.5 231 LEU B CA 1
ATOM 4087 C C . LEU B 1 231 ? 19.953 9.953 -10.969 1 84.5 231 LEU B C 1
ATOM 4089 O O . LEU B 1 231 ? 20.844 10.766 -10.727 1 84.5 231 LEU B O 1
ATOM 4093 N N . ARG B 1 232 ? 19.641 9.539 -12.148 1 84.12 232 ARG B N 1
ATOM 4094 C CA . ARG B 1 232 ? 20.359 10.086 -13.289 1 84.12 232 ARG B CA 1
ATOM 4095 C C . ARG B 1 232 ? 20.016 11.555 -13.508 1 84.12 232 ARG B C 1
ATOM 4097 O O . ARG B 1 232 ? 18.844 11.891 -13.742 1 84.12 232 ARG B O 1
ATOM 4104 N N . ARG B 1 233 ? 21.047 12.273 -13.547 1 79.12 233 ARG B N 1
ATOM 4105 C CA . ARG B 1 233 ? 20.891 13.711 -13.758 1 79.12 233 ARG B CA 1
ATOM 4106 C C . ARG B 1 233 ? 20.344 14.008 -15.156 1 79.12 233 ARG B C 1
ATOM 4108 O O . ARG B 1 233 ? 20.766 13.383 -16.141 1 79.12 233 ARG B O 1
ATOM 4115 N N . GLY B 1 234 ? 19.328 14.891 -15.203 1 78.38 234 GLY B N 1
ATOM 4116 C CA . GLY B 1 234 ? 18.75 15.25 -16.484 1 78.38 234 GLY B CA 1
ATOM 4117 C C . GLY B 1 234 ? 17.484 14.477 -16.797 1 78.38 234 GLY B C 1
ATOM 4118 O O . GLY B 1 234 ? 16.672 14.906 -17.625 1 78.38 234 GLY B O 1
ATOM 4119 N N . PHE B 1 235 ? 17.375 13.352 -16.141 1 84.81 235 PHE B N 1
ATOM 4120 C CA . PHE B 1 235 ? 16.203 12.531 -16.438 1 84.81 235 PHE B CA 1
ATOM 4121 C C . PHE B 1 235 ? 15.266 12.461 -15.234 1 84.81 235 PHE B C 1
ATOM 4123 O O . PHE B 1 235 ? 14.133 12.008 -15.359 1 84.81 235 PHE B O 1
ATOM 4130 N N . SER B 1 236 ? 15.859 12.922 -14.094 1 86 236 SER B N 1
ATOM 4131 C CA . SER B 1 236 ? 15.078 12.961 -12.867 1 86 236 SER B CA 1
ATOM 4132 C C . SER B 1 236 ? 15.164 14.328 -12.195 1 86 236 SER B C 1
ATOM 4134 O O . SER B 1 236 ? 16.172 15.023 -12.312 1 86 236 SER B O 1
ATOM 4136 N N . PRO B 1 237 ? 14.062 14.672 -11.547 1 87.44 237 PRO B N 1
ATOM 4137 C CA . PRO B 1 237 ? 14.133 15.938 -10.82 1 87.44 237 PRO B CA 1
ATOM 4138 C C . PRO B 1 237 ? 15.188 15.93 -9.711 1 87.44 237 PRO B C 1
ATOM 4140 O O . PRO B 1 237 ? 15.539 14.867 -9.195 1 87.44 237 PRO B O 1
ATOM 4143 N N . PRO B 1 238 ? 15.672 17.125 -9.461 1 87.44 238 PRO B N 1
ATOM 4144 C CA . PRO B 1 238 ? 16.594 17.203 -8.328 1 87.44 238 PRO B CA 1
ATOM 4145 C C . PRO B 1 238 ? 15.922 16.922 -6.992 1 87.44 238 PRO B C 1
ATOM 4147 O O . PRO B 1 238 ? 14.688 16.984 -6.895 1 87.44 238 PRO B O 1
ATOM 4150 N N . ALA B 1 239 ? 16.766 16.594 -6.012 1 90.75 239 ALA B N 1
ATOM 4151 C CA . ALA B 1 239 ? 16.25 16.406 -4.66 1 90.75 239 ALA B CA 1
ATOM 4152 C C . ALA B 1 239 ? 15.539 17.656 -4.156 1 90.75 239 ALA B C 1
ATOM 4154 O O . ALA B 1 239 ? 15.977 18.781 -4.453 1 90.75 239 ALA B O 1
ATOM 4155 N N . LEU B 1 240 ? 14.523 17.453 -3.41 1 95 240 LEU B N 1
ATOM 4156 C CA . LEU B 1 240 ? 13.773 18.562 -2.832 1 95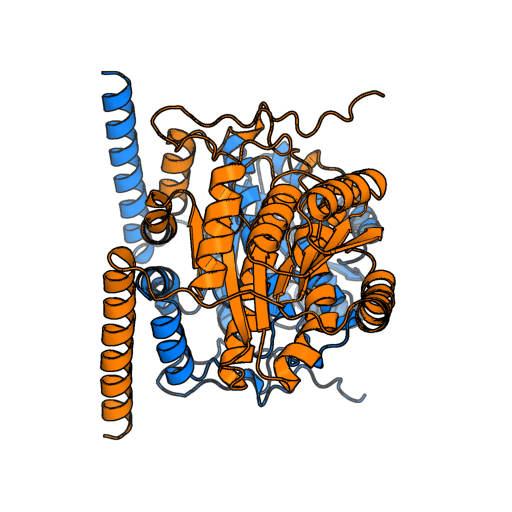 240 LEU B CA 1
ATOM 4157 C C . LEU B 1 240 ? 14.492 19.125 -1.604 1 95 240 LEU B C 1
ATOM 4159 O O . LEU B 1 240 ? 15.023 18.359 -0.796 1 95 240 LEU B O 1
ATOM 4163 N N . ARG B 1 241 ? 14.453 20.438 -1.516 1 95.44 241 ARG B N 1
ATOM 4164 C CA . ARG B 1 241 ? 14.891 21.047 -0.261 1 95.44 241 ARG B CA 1
ATOM 4165 C C . ARG B 1 241 ? 13.867 20.812 0.845 1 95.44 241 ARG B C 1
ATOM 4167 O O . ARG B 1 241 ? 12.664 20.969 0.627 1 95.44 241 ARG B O 1
ATOM 4174 N N . PRO B 1 242 ? 14.336 20.438 2.033 1 96.31 242 PRO B N 1
ATOM 4175 C CA . PRO B 1 242 ? 13.406 20.188 3.131 1 96.31 242 PRO B CA 1
ATOM 4176 C C . PRO B 1 242 ? 12.5 21.375 3.426 1 96.31 242 PRO B C 1
ATOM 4178 O O . PRO B 1 242 ? 11.312 21.203 3.713 1 96.31 242 PRO B O 1
ATOM 4181 N N . GLU B 1 243 ? 13.008 22.594 3.299 1 97.44 243 GLU B N 1
ATOM 4182 C CA . GLU B 1 243 ? 12.227 23.797 3.557 1 97.44 243 GLU B CA 1
ATOM 4183 C C . GLU B 1 243 ? 11.086 23.938 2.553 1 97.44 243 GLU B C 1
ATOM 4185 O O . GLU B 1 243 ? 9.977 24.344 2.918 1 97.44 243 GLU B O 1
ATOM 4190 N N . TYR B 1 244 ? 11.398 23.609 1.29 1 97.62 244 TYR B N 1
ATOM 4191 C CA . TYR B 1 244 ? 10.383 23.656 0.242 1 97.62 244 TYR B CA 1
ATOM 4192 C C . TYR B 1 244 ? 9.234 22.703 0.564 1 97.62 244 TYR B C 1
ATOM 4194 O O . TYR B 1 244 ? 8.062 23.062 0.435 1 97.62 244 TYR B O 1
ATOM 4202 N N . VAL B 1 245 ? 9.578 21.547 1.036 1 98.06 245 VAL B N 1
ATOM 4203 C CA . VAL B 1 245 ? 8.586 20.531 1.366 1 98.06 245 VAL B CA 1
ATOM 4204 C C . VAL B 1 245 ? 7.711 21.016 2.516 1 98.06 245 VAL B C 1
ATOM 4206 O O . VAL B 1 245 ? 6.48 20.969 2.426 1 98.06 245 VAL B O 1
ATOM 4209 N N . ALA B 1 246 ? 8.312 21.516 3.58 1 98.56 246 ALA B N 1
ATOM 4210 C CA . ALA B 1 246 ? 7.574 21.984 4.75 1 98.56 246 ALA B CA 1
ATOM 4211 C C . ALA B 1 246 ? 6.633 23.125 4.375 1 98.56 246 ALA B C 1
ATOM 4213 O O . ALA B 1 246 ? 5.484 23.172 4.828 1 98.56 246 ALA B O 1
ATOM 4214 N N . ASP B 1 247 ? 7.117 24.031 3.502 1 98.5 247 ASP B N 1
ATOM 4215 C CA . ASP B 1 247 ? 6.309 25.156 3.062 1 98.5 247 ASP B CA 1
ATOM 4216 C C . ASP B 1 247 ? 5.094 24.688 2.262 1 98.5 247 ASP B C 1
ATOM 4218 O O . ASP B 1 247 ? 3.988 25.203 2.439 1 98.5 247 ASP B O 1
ATOM 4222 N N . LYS B 1 248 ? 5.32 23.75 1.389 1 98.06 248 LYS B N 1
ATOM 4223 C CA . LYS B 1 248 ? 4.242 23.281 0.527 1 98.06 248 LYS B CA 1
ATOM 4224 C C . LYS B 1 248 ? 3.199 22.5 1.329 1 98.06 248 LYS B C 1
ATOM 4226 O O . LYS B 1 248 ? 2.006 22.547 1.017 1 98.06 248 LYS B O 1
ATOM 4231 N N . VAL B 1 249 ? 3.654 21.781 2.354 1 98.81 249 VAL B N 1
ATOM 4232 C CA . VAL B 1 249 ? 2.705 21.062 3.195 1 98.81 249 VAL B CA 1
ATOM 4233 C C . VAL B 1 249 ? 1.826 22.047 3.953 1 98.81 249 VAL B C 1
ATOM 4235 O O . VAL B 1 249 ? 0.606 21.891 4.023 1 98.81 249 VAL B O 1
ATOM 4238 N N . LEU B 1 250 ? 2.432 23.109 4.523 1 98.88 250 LEU B N 1
ATOM 4239 C CA . LEU B 1 250 ? 1.659 24.141 5.207 1 98.88 250 LEU B CA 1
ATOM 4240 C C . LEU B 1 250 ? 0.621 24.766 4.27 1 98.88 250 LEU B C 1
ATOM 4242 O O . LEU B 1 250 ? -0.55 24.891 4.633 1 98.88 250 LEU B O 1
ATOM 4246 N N . HIS B 1 251 ? 1.079 25.078 3.072 1 98.25 251 HIS B N 1
ATOM 4247 C CA . HIS B 1 251 ? 0.18 25.672 2.09 1 98.25 251 HIS B CA 1
ATOM 4248 C C . HIS B 1 251 ? -0.966 24.734 1.75 1 98.25 251 HIS B C 1
ATOM 4250 O O . HIS B 1 251 ? -2.113 25.156 1.609 1 98.25 251 HIS B O 1
ATOM 4256 N N . ALA B 1 252 ? -0.653 23.469 1.608 1 98.12 252 ALA B N 1
ATOM 4257 C CA . ALA B 1 252 ? -1.668 22.469 1.283 1 98.12 252 ALA B CA 1
ATOM 4258 C C . ALA B 1 252 ? -2.719 22.375 2.385 1 98.12 252 ALA B C 1
ATOM 4260 O O . ALA B 1 252 ? -3.912 22.25 2.104 1 98.12 252 ALA B O 1
ATOM 4261 N N . VAL B 1 253 ? -2.252 22.406 3.625 1 98.81 253 VAL B N 1
ATOM 4262 C CA . VAL B 1 253 ? -3.178 22.359 4.754 1 98.81 253 VAL B CA 1
ATOM 4263 C C . VAL B 1 253 ? -4.047 23.609 4.754 1 98.81 253 VAL B C 1
ATOM 4265 O O . VAL B 1 253 ? -5.27 23.531 4.906 1 98.81 253 VAL B O 1
ATOM 4268 N N . GLN B 1 254 ? -3.453 24.766 4.508 1 98.75 254 GLN B N 1
ATOM 4269 C CA . GLN B 1 254 ? -4.172 26.031 4.531 1 98.75 254 GLN B CA 1
ATOM 4270 C C . GLN B 1 254 ? -5.211 26.109 3.418 1 98.75 254 GLN B C 1
ATOM 4272 O O . GLN B 1 254 ? -6.227 26.797 3.547 1 98.75 254 GLN B O 1
ATOM 4277 N N . THR B 1 255 ? -5.008 25.359 2.346 1 97.44 255 THR B N 1
ATOM 4278 C CA . THR B 1 255 ? -5.898 25.453 1.194 1 97.44 255 THR B CA 1
ATOM 4279 C C . THR B 1 255 ? -6.73 24.172 1.057 1 97.44 255 THR B C 1
ATOM 4281 O O . THR B 1 255 ? -7.41 23.984 0.047 1 97.44 255 THR B O 1
ATOM 4284 N N . ASN B 1 256 ? -6.617 23.281 1.949 1 97.38 256 ASN B N 1
ATOM 4285 C CA . ASN B 1 256 ? -7.336 22.016 1.963 1 97.38 256 ASN B CA 1
ATOM 4286 C C . ASN B 1 256 ? -7.062 21.203 0.702 1 97.38 256 ASN B C 1
ATOM 4288 O O . ASN B 1 256 ? -7.977 20.625 0.12 1 97.38 256 ASN B O 1
ATOM 4292 N N . GLN B 1 257 ? -5.801 21.25 0.281 1 96.81 257 GLN B N 1
ATOM 4293 C CA . GLN B 1 257 ? -5.414 20.438 -0.869 1 96.81 257 GLN B CA 1
ATOM 4294 C C . GLN B 1 257 ? -5.441 18.953 -0.529 1 96.81 257 GLN B C 1
ATOM 4296 O O . GLN B 1 257 ? -4.863 18.516 0.472 1 96.81 257 GLN B O 1
ATOM 4301 N N . LYS B 1 258 ? -6.051 18.156 -1.348 1 97.25 258 LYS B N 1
ATOM 4302 C CA . LYS B 1 258 ? -6.293 16.75 -1.013 1 97.25 258 LYS B CA 1
ATOM 4303 C C . LYS B 1 258 ? -5.078 15.883 -1.336 1 97.25 258 LYS B C 1
ATOM 4305 O O . LYS B 1 258 ? -4.758 14.953 -0.598 1 97.25 258 LYS B O 1
ATOM 4310 N N . ILE B 1 259 ? -4.418 16.109 -2.443 1 97.44 259 ILE B N 1
ATOM 4311 C CA . ILE B 1 259 ? -3.203 15.398 -2.832 1 97.44 259 ILE B CA 1
ATOM 4312 C C . ILE B 1 259 ? -2.104 16.406 -3.172 1 97.44 259 ILE B C 1
ATOM 4314 O O . ILE B 1 259 ? -2.314 17.312 -3.98 1 97.44 259 ILE B O 1
ATOM 4318 N N . LEU B 1 260 ? -0.998 16.297 -2.562 1 97.5 260 LEU B N 1
ATOM 4319 C CA . LEU B 1 260 ? 0.167 17.125 -2.824 1 97.5 260 LEU B CA 1
ATOM 4320 C C . LEU B 1 260 ? 1.332 16.297 -3.346 1 97.5 260 LEU B C 1
ATOM 4322 O O . LEU B 1 260 ? 1.908 15.492 -2.605 1 97.5 260 LEU B O 1
ATOM 4326 N N . ILE B 1 261 ? 1.667 16.375 -4.57 1 96.88 261 ILE B N 1
ATOM 4327 C CA . ILE B 1 261 ? 2.83 15.734 -5.172 1 96.88 261 ILE B CA 1
ATOM 4328 C C . ILE B 1 261 ? 3.939 16.766 -5.375 1 96.88 261 ILE B C 1
ATOM 4330 O O . ILE B 1 261 ? 3.682 17.875 -5.832 1 96.88 261 ILE B O 1
ATOM 4334 N N . MET B 1 262 ? 5.129 16.406 -4.965 1 96.62 262 MET B N 1
ATOM 4335 C CA . MET B 1 262 ? 6.262 17.312 -5.129 1 96.62 262 MET B CA 1
ATOM 4336 C C . MET B 1 262 ? 7.434 16.609 -5.797 1 96.62 262 MET B C 1
ATOM 4338 O O . MET B 1 262 ? 7.766 15.477 -5.438 1 96.62 262 MET B O 1
ATOM 4342 N N . PRO B 1 263 ? 8.18 17.25 -6.762 1 95.12 263 PRO B N 1
ATOM 4343 C CA . PRO B 1 263 ? 7.902 18.578 -7.297 1 95.12 263 PRO B CA 1
ATOM 4344 C C . PRO B 1 263 ? 6.672 18.609 -8.203 1 95.12 263 PRO B C 1
ATOM 4346 O O . PRO B 1 263 ? 6.098 17.562 -8.508 1 95.12 263 PRO B O 1
ATOM 4349 N N . ARG B 1 264 ? 6.215 19.719 -8.57 1 91.69 264 ARG B N 1
ATOM 4350 C CA . ARG B 1 264 ? 4.945 19.922 -9.258 1 91.69 264 ARG B CA 1
ATOM 4351 C C . ARG B 1 264 ? 4.902 19.156 -10.57 1 91.69 264 ARG B C 1
ATOM 4353 O O . ARG B 1 264 ? 3.85 18.641 -10.969 1 91.69 264 ARG B O 1
ATOM 4360 N N . ASP B 1 265 ? 5.957 19 -11.258 1 91.75 265 ASP B N 1
ATOM 4361 C CA . ASP B 1 265 ? 5.977 18.359 -12.57 1 91.75 265 ASP B CA 1
ATOM 4362 C C . ASP B 1 265 ? 5.684 16.859 -12.453 1 91.75 265 ASP B C 1
ATOM 4364 O O . ASP B 1 265 ? 5.336 16.219 -13.445 1 91.75 265 ASP B O 1
ATOM 4368 N N . LEU B 1 266 ? 5.73 16.359 -11.242 1 93.19 266 LEU B N 1
ATOM 4369 C CA . LEU B 1 266 ? 5.531 14.914 -11.078 1 93.19 266 LEU B CA 1
ATOM 4370 C C . LEU B 1 266 ? 4.047 14.586 -10.977 1 93.19 266 LEU B C 1
ATOM 4372 O O . LEU B 1 266 ? 3.674 13.406 -10.922 1 93.19 266 LEU B O 1
ATOM 4376 N N . TYR B 1 267 ? 3.18 15.609 -11.07 1 92.12 267 TYR B N 1
ATOM 4377 C CA . TYR B 1 267 ? 1.748 15.328 -11.102 1 92.12 267 TYR B CA 1
ATOM 4378 C C . TYR B 1 267 ? 1.377 14.516 -12.336 1 92.12 267 TYR B C 1
ATOM 4380 O O . TYR B 1 267 ? 0.331 13.867 -12.367 1 92.12 267 TYR B O 1
ATOM 4388 N N . ILE B 1 268 ? 2.273 14.516 -13.32 1 91.06 268 ILE B N 1
ATOM 4389 C CA . ILE B 1 268 ? 2 13.805 -14.562 1 91.06 268 ILE B CA 1
ATOM 4390 C C . ILE B 1 268 ? 2.303 12.312 -14.383 1 91.06 268 ILE B C 1
ATOM 4392 O O . ILE B 1 268 ? 1.896 11.492 -15.203 1 91.06 268 ILE B O 1
ATOM 4396 N N . ALA B 1 269 ? 3.014 11.969 -13.359 1 91.44 269 ALA B N 1
ATOM 4397 C CA . ALA B 1 269 ? 3.574 10.633 -13.211 1 91.44 269 ALA B CA 1
ATOM 4398 C C . ALA B 1 269 ? 2.475 9.578 -13.18 1 91.44 269 ALA B C 1
ATOM 4400 O O . ALA B 1 269 ? 2.559 8.562 -13.883 1 91.44 269 ALA B O 1
ATOM 4401 N N . PRO B 1 270 ? 1.385 9.781 -12.367 1 89.25 270 PRO B N 1
ATOM 4402 C CA . PRO B 1 270 ? 0.324 8.773 -12.398 1 89.25 270 PRO B CA 1
ATOM 4403 C C . PRO B 1 270 ? -0.306 8.609 -13.773 1 89.25 270 PRO B C 1
ATOM 4405 O O . PRO B 1 270 ? -0.659 7.5 -14.172 1 89.25 270 PRO B O 1
ATOM 4408 N N . TRP B 1 271 ? -0.439 9.68 -14.445 1 90.38 271 TRP B N 1
ATOM 4409 C CA . TRP B 1 271 ? -0.988 9.633 -15.797 1 90.38 271 TRP B CA 1
ATOM 4410 C C . TRP B 1 271 ? -0.054 8.875 -16.734 1 90.38 271 TRP B C 1
ATOM 4412 O O . TRP B 1 271 ? -0.496 8.016 -17.5 1 90.38 271 TRP B O 1
ATOM 4422 N N . LEU B 1 272 ? 1.175 9.203 -16.703 1 92 272 LEU B N 1
ATOM 4423 C CA . LEU B 1 272 ? 2.164 8.539 -17.547 1 92 272 LEU B CA 1
ATOM 4424 C C . LEU B 1 272 ? 2.207 7.043 -17.25 1 92 272 LEU B C 1
ATOM 4426 O O . LEU B 1 272 ? 2.236 6.23 -18.188 1 92 272 LEU B O 1
ATOM 4430 N N . LYS B 1 273 ? 2.188 6.648 -16 1 92.06 273 LYS B N 1
ATOM 4431 C CA . LYS B 1 273 ? 2.244 5.25 -15.594 1 92.06 273 LYS B CA 1
ATOM 4432 C C . LYS B 1 273 ? 1.07 4.461 -16.172 1 92.06 273 LYS B C 1
ATOM 4434 O O . LYS B 1 273 ? 1.221 3.295 -16.531 1 92.06 273 LYS B O 1
ATOM 4439 N N . SER B 1 274 ? -0.062 5.098 -16.25 1 91 274 SER B N 1
ATOM 4440 C CA . SER B 1 274 ? -1.276 4.414 -16.672 1 91 274 SER B CA 1
ATOM 4441 C C . SER B 1 274 ? -1.21 4.051 -18.156 1 91 274 SER B C 1
ATOM 4443 O O . SER B 1 274 ? -1.978 3.211 -18.625 1 91 274 SER B O 1
ATOM 4445 N N . TRP B 1 275 ? -0.281 4.629 -18.938 1 92.12 275 TRP B N 1
ATOM 4446 C CA . TRP B 1 275 ? -0.154 4.379 -20.359 1 92.12 275 TRP B CA 1
ATOM 4447 C C . TRP B 1 275 ? 0.934 3.348 -20.641 1 92.12 275 TRP B C 1
ATOM 4449 O O . TRP B 1 275 ? 1.092 2.896 -21.781 1 92.12 275 TRP B O 1
ATOM 4459 N N . LEU B 1 276 ? 1.601 2.988 -19.688 1 94.62 276 LEU B N 1
ATOM 4460 C CA . LEU B 1 276 ? 2.789 2.174 -19.922 1 94.62 276 LEU B CA 1
ATOM 4461 C C . LEU B 1 276 ? 2.521 0.714 -19.562 1 94.62 276 LEU B C 1
ATOM 4463 O O . LEU B 1 276 ? 1.883 0.422 -18.547 1 94.62 276 LEU B O 1
ATOM 4467 N N . SER B 1 277 ? 2.967 -0.175 -20.484 1 94.69 277 SER B N 1
ATOM 4468 C CA . SER B 1 277 ? 3.088 -1.567 -20.062 1 94.69 277 SER B CA 1
ATOM 4469 C C . SER B 1 277 ? 4.168 -1.733 -19 1 94.69 277 SER B C 1
ATOM 4471 O O . SER B 1 277 ? 4.957 -0.818 -18.75 1 94.69 277 SER B O 1
ATOM 4473 N N . VAL B 1 278 ? 4.184 -2.875 -18.328 1 95.69 278 VAL B N 1
ATOM 4474 C CA . VAL B 1 278 ? 5.172 -3.129 -17.297 1 95.69 278 VAL B CA 1
ATOM 4475 C C . VAL B 1 278 ? 6.582 -3.004 -17.875 1 95.69 278 VAL B C 1
ATOM 4477 O O . VAL B 1 278 ? 7.445 -2.35 -17.281 1 95.69 278 VAL B O 1
ATOM 4480 N N . ASP B 1 279 ? 6.809 -3.582 -19.078 1 96.44 279 ASP B N 1
ATOM 4481 C CA . ASP B 1 279 ? 8.125 -3.545 -19.703 1 96.44 279 ASP B CA 1
ATOM 4482 C C . ASP B 1 279 ? 8.5 -2.121 -20.109 1 96.44 279 ASP B C 1
ATOM 4484 O O . ASP B 1 279 ? 9.664 -1.728 -20 1 96.44 279 ASP B O 1
ATOM 4488 N N . ALA B 1 280 ? 7.543 -1.35 -20.594 1 97.19 280 ALA B N 1
ATOM 4489 C CA . ALA B 1 280 ? 7.797 0.047 -20.938 1 97.19 280 ALA B CA 1
ATOM 4490 C C . ALA B 1 280 ? 8.172 0.859 -19.703 1 97.19 280 ALA B C 1
ATOM 4492 O O . ALA B 1 280 ? 9.055 1.72 -19.766 1 97.19 280 ALA B O 1
ATOM 4493 N N . ALA B 1 281 ? 7.496 0.587 -18.609 1 96.44 281 ALA B N 1
ATOM 4494 C CA . ALA B 1 281 ? 7.797 1.278 -17.359 1 96.44 281 ALA B CA 1
ATOM 4495 C C . ALA B 1 281 ? 9.227 0.986 -16.891 1 96.44 281 ALA B C 1
ATOM 4497 O O . ALA B 1 281 ? 9.891 1.855 -16.328 1 96.44 281 ALA B O 1
ATOM 4498 N N . ILE B 1 282 ? 9.68 -0.232 -17.109 1 96.69 282 ILE B N 1
ATOM 4499 C CA . ILE B 1 282 ? 11.039 -0.616 -16.75 1 96.69 282 ILE B CA 1
ATOM 4500 C C . ILE B 1 282 ? 12.047 0.185 -17.562 1 96.69 282 ILE B C 1
ATOM 4502 O O . ILE B 1 282 ? 13.078 0.62 -17.047 1 96.69 282 ILE B O 1
ATOM 4506 N N . VAL B 1 283 ? 11.734 0.402 -18.859 1 96.06 283 VAL B N 1
ATOM 4507 C CA . VAL B 1 283 ? 12.617 1.193 -19.719 1 96.06 283 VAL B CA 1
ATOM 4508 C C . VAL B 1 283 ? 12.742 2.607 -19.156 1 96.06 283 VAL B C 1
ATOM 4510 O O . VAL B 1 283 ? 13.844 3.156 -19.094 1 96.06 283 VAL B O 1
ATOM 4513 N N . LEU B 1 284 ? 11.656 3.137 -18.766 1 93.88 284 LEU B N 1
ATOM 4514 C CA . LEU B 1 284 ? 11.672 4.477 -18.188 1 93.88 284 LEU B CA 1
ATOM 4515 C C . LEU B 1 284 ? 12.469 4.496 -16.875 1 93.88 284 LEU B C 1
ATOM 4517 O O . LEU B 1 284 ? 13.211 5.441 -16.625 1 93.88 284 LEU B O 1
ATOM 4521 N N . ALA B 1 285 ? 12.273 3.502 -16.062 1 93.88 285 ALA B N 1
ATOM 4522 C CA . ALA B 1 285 ? 13.008 3.396 -14.805 1 93.88 285 ALA B CA 1
ATOM 4523 C C . ALA B 1 285 ? 14.508 3.305 -15.047 1 93.88 285 ALA B C 1
ATOM 4525 O O . ALA B 1 285 ? 15.305 3.895 -14.305 1 93.88 285 ALA B O 1
ATOM 4526 N N . GLU B 1 286 ? 14.859 2.574 -16.031 1 93.38 286 GLU B N 1
ATOM 4527 C CA . GLU B 1 286 ? 16.266 2.467 -16.406 1 93.38 286 GLU B CA 1
ATOM 4528 C C . GLU B 1 286 ? 16.812 3.812 -16.859 1 93.38 286 GLU B C 1
ATOM 4530 O O . GLU B 1 286 ? 17.906 4.211 -16.469 1 93.38 286 GLU B O 1
ATOM 4535 N N . LEU B 1 287 ? 16.047 4.465 -17.703 1 91.88 287 LEU B N 1
ATOM 4536 C CA . LEU B 1 287 ? 16.469 5.754 -18.234 1 91.88 287 LEU B CA 1
ATOM 4537 C C . LEU B 1 287 ? 16.656 6.77 -17.125 1 91.88 287 LEU B C 1
ATOM 4539 O O . LEU B 1 287 ? 17.641 7.531 -17.141 1 91.88 287 LEU B O 1
ATOM 4543 N N . SER B 1 288 ? 15.766 6.781 -16.125 1 90.75 288 SER B N 1
ATOM 4544 C CA . SER B 1 288 ? 15.82 7.746 -15.039 1 90.75 288 SER B CA 1
ATOM 4545 C C . SER B 1 288 ? 16.859 7.34 -13.992 1 90.75 288 SER B C 1
ATOM 4547 O O . SER B 1 288 ? 17.219 8.141 -13.133 1 90.75 288 SER B O 1
ATOM 4549 N N . GLY B 1 289 ? 17.312 6.078 -14.047 1 90.69 289 GLY B N 1
ATOM 4550 C CA . GLY B 1 289 ? 18.25 5.562 -13.055 1 90.69 289 GLY B CA 1
ATOM 4551 C C . GLY B 1 289 ? 17.562 5.062 -11.797 1 90.69 289 GLY B C 1
ATOM 4552 O O . GLY B 1 289 ? 18.219 4.77 -10.797 1 90.69 289 GLY B O 1
ATOM 4553 N N . ALA B 1 290 ? 16.297 4.914 -11.812 1 89.94 290 ALA B N 1
ATOM 4554 C CA . ALA B 1 290 ? 15.531 4.523 -10.633 1 89.94 290 ALA B CA 1
ATOM 4555 C C . ALA B 1 290 ? 15.883 3.102 -10.195 1 89.94 290 ALA B C 1
ATOM 4557 O O . ALA B 1 290 ? 15.891 2.795 -9 1 89.94 290 ALA B O 1
ATOM 4558 N N . LEU B 1 291 ? 16.25 2.281 -11.117 1 92.25 291 LEU B N 1
ATOM 4559 C CA . LEU B 1 291 ? 16.531 0.889 -10.797 1 92.25 291 LEU B CA 1
ATOM 4560 C C . LEU B 1 291 ? 17.828 0.777 -9.984 1 92.25 291 LEU B C 1
ATOM 4562 O O . LEU B 1 291 ? 17.969 -0.115 -9.148 1 92.25 291 LEU B O 1
ATOM 4566 N N . THR B 1 292 ? 18.688 1.738 -10.18 1 91.19 292 THR B N 1
ATOM 4567 C CA . THR B 1 292 ? 20 1.652 -9.539 1 91.19 292 THR B CA 1
ATOM 4568 C C . THR B 1 292 ? 20.172 2.756 -8.492 1 91.19 292 THR B C 1
ATOM 4570 O O . THR B 1 292 ? 21.25 2.949 -7.957 1 91.19 292 THR B O 1
ATOM 4573 N N . ALA B 1 293 ? 19.125 3.432 -8.25 1 89 293 ALA B N 1
ATOM 4574 C CA . ALA B 1 293 ? 19.188 4.621 -7.402 1 89 293 ALA B CA 1
ATOM 4575 C C . ALA B 1 293 ? 19.688 4.277 -6.004 1 89 293 ALA B C 1
ATOM 4577 O O . ALA B 1 293 ? 20.406 5.066 -5.383 1 89 293 ALA B O 1
ATOM 4578 N N . MET B 1 294 ? 19.469 3.074 -5.539 1 88.75 294 MET B N 1
ATOM 4579 C CA . MET B 1 294 ? 19.734 2.717 -4.148 1 88.75 294 MET B CA 1
ATOM 4580 C C . MET B 1 294 ? 21.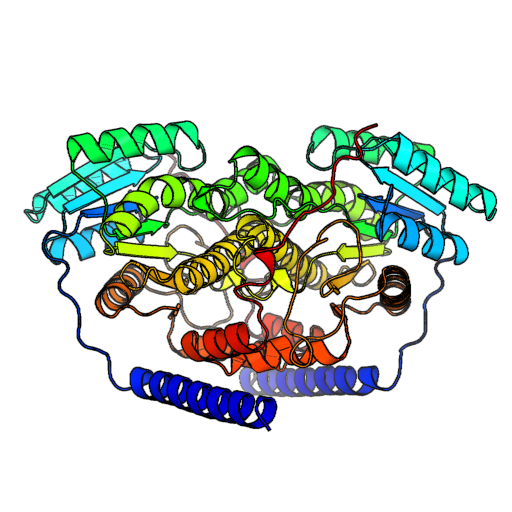078 2.021 -4.02 1 88.75 294 MET B C 1
ATOM 4582 O O . MET B 1 294 ? 21.5 1.678 -2.914 1 88.75 294 MET B O 1
ATOM 4586 N N . ASP B 1 295 ? 21.75 1.858 -5.113 1 87.38 295 ASP B N 1
ATOM 4587 C CA . ASP B 1 295 ? 23.031 1.153 -5.09 1 87.38 295 ASP B CA 1
ATOM 4588 C C . ASP B 1 295 ? 24.062 1.901 -4.242 1 87.38 295 ASP B C 1
ATOM 4590 O O . ASP B 1 295 ? 24.969 1.289 -3.668 1 87.38 295 ASP B O 1
ATOM 4594 N N . THR B 1 296 ? 23.875 3.211 -4.125 1 83.31 296 THR B N 1
ATOM 4595 C CA . THR B 1 296 ? 24.828 4.023 -3.383 1 83.31 296 THR B CA 1
ATOM 4596 C C . THR B 1 296 ? 24.203 4.586 -2.115 1 83.31 296 THR B C 1
ATOM 4598 O O . THR B 1 296 ? 24.688 5.57 -1.555 1 83.31 296 THR B O 1
ATOM 4601 N N . PHE B 1 297 ? 23.156 3.922 -1.714 1 84.88 297 PHE B N 1
ATOM 4602 C CA . PHE B 1 297 ? 22.422 4.379 -0.54 1 84.88 297 PHE B CA 1
ATOM 4603 C C . PHE B 1 297 ? 23.266 4.234 0.719 1 84.88 297 PHE B C 1
ATOM 4605 O O . PHE B 1 297 ? 23.891 3.191 0.941 1 84.88 297 PHE B O 1
ATOM 4612 N N . VAL B 1 298 ? 23.344 5.23 1.543 1 79.44 298 VAL B N 1
ATOM 4613 C CA . VAL B 1 298 ? 24.078 5.215 2.797 1 79.44 298 VAL B CA 1
ATOM 4614 C C . VAL B 1 298 ? 23.125 5.383 3.973 1 79.44 298 VAL B C 1
ATOM 4616 O O . VAL B 1 298 ? 23.25 4.699 4.992 1 79.44 298 VAL B O 1
ATOM 4619 N N . GLY B 1 299 ? 22.109 6.016 3.811 1 72.06 299 GLY B N 1
ATOM 4620 C CA . GLY B 1 299 ? 21.125 6.277 4.855 1 72.06 299 GLY B CA 1
ATOM 4621 C C . GLY B 1 299 ? 21.656 7.172 5.961 1 72.06 299 GLY B C 1
ATOM 4622 O O . GLY B 1 299 ? 22.719 7.777 5.816 1 72.06 299 GLY B O 1
ATOM 4623 N N . ARG B 1 300 ? 20.906 7.277 7.031 1 66.88 300 ARG B N 1
ATOM 4624 C CA . ARG B 1 300 ? 21.281 8.156 8.133 1 66.88 300 ARG B CA 1
ATOM 4625 C C . ARG B 1 300 ? 22.406 7.555 8.969 1 66.88 300 ARG B C 1
ATOM 4627 O O . ARG B 1 300 ? 22.312 6.406 9.406 1 66.88 300 ARG B O 1
ATOM 4634 N N . LYS B 1 301 ? 23.719 7.801 8.633 1 54.62 301 LYS B N 1
ATOM 4635 C CA . LYS B 1 301 ? 24.844 7.359 9.453 1 54.62 301 LYS B CA 1
ATOM 4636 C C . LYS B 1 301 ? 24.609 7.691 10.922 1 54.62 301 LYS B C 1
ATOM 4638 O O . LYS B 1 301 ? 24.219 8.812 11.258 1 54.62 301 LYS B O 1
ATOM 4643 N N . LYS B 1 302 ? 24.266 6.574 11.734 1 46.5 302 LYS B N 1
ATOM 4644 C CA . LYS B 1 302 ? 24.359 6.938 13.148 1 46.5 302 LYS B CA 1
ATOM 4645 C C . LYS B 1 302 ? 25.609 7.766 13.422 1 46.5 302 LYS B C 1
ATOM 4647 O O . LYS B 1 302 ? 26.719 7.395 13 1 46.5 302 LYS B O 1
ATOM 4652 N N . LYS B 1 303 ? 25.406 8.898 13.664 1 33.56 303 LYS B N 1
ATOM 4653 C CA . LYS B 1 303 ? 26.531 9.695 14.133 1 33.56 303 LYS B CA 1
ATOM 4654 C C . LYS B 1 303 ? 27.234 9.023 15.305 1 33.56 303 LYS B C 1
ATOM 4656 O O . LYS B 1 303 ? 26.578 8.633 16.281 1 33.56 303 LYS B O 1
ATOM 4661 N N . GLU B 1 304 ? 28.188 8.211 15.07 1 26.48 304 GLU B N 1
ATOM 4662 C CA . GLU B 1 304 ? 29.078 7.891 16.172 1 26.48 304 GLU B CA 1
ATOM 4663 C C . GLU B 1 304 ? 29.219 9.07 17.125 1 26.48 304 GLU B C 1
ATOM 4665 O O . GLU B 1 304 ? 29.688 10.141 16.75 1 26.48 304 GLU B O 1
ATOM 4670 N N . THR B 1 305 ? 28.188 9.312 17.844 1 22.47 305 THR B N 1
ATOM 4671 C CA . THR B 1 305 ? 28.734 10.023 19 1 22.47 305 THR B CA 1
ATOM 4672 C C . THR B 1 305 ? 29.688 9.125 19.781 1 22.47 305 THR B C 1
ATOM 4674 O O . THR B 1 305 ? 29.406 7.941 19.984 1 22.47 305 THR B O 1
#